Protein 3BZC (pdb70)

B-factor: mean 66.68, std 23.26, range [28.7, 143.17]

Structure (mmCIF, N/CA/C/O backbone):
data_3BZC
#
_entry.id   3BZC
#
_cell.length_a   57.165
_cell.length_b   131.849
_cell.length_c   144.017
_cell.angle_alpha   90.000
_cell.angle_beta   90.000
_cell.angle_gamma   90.000
#
_symmetry.space_group_name_H-M   'P 21 21 21'
#
loop_
_entity.id
_entity.type
_entity.pdbx_description
1 polymer Tex
2 water water
#
loop_
_atom_site.group_PDB
_atom_site.id
_atom_site.type_symbol
_atom_site.label_atom_id
_atom_site.label_alt_id
_atom_site.label_comp_id
_atom_site.label_asym_id
_atom_site.label_entity_id
_atom_site.label_seq_id
_atom_site.pdbx_PDB_ins_code
_atom_site.Cartn_x
_atom_site.Cartn_y
_atom_site.Cartn_z
_atom_site.occupancy
_atom_site.B_iso_or_equiv
_atom_site.auth_seq_id
_atom_site.auth_comp_id
_atom_site.auth_asym_id
_atom_site.auth_atom_id
_atom_site.pdbx_PDB_model_num
ATOM 1 N N . MET A 1 1 ? -1.972 24.455 108.826 1.00 59.34 1 MET A N 1
ATOM 2 C CA . MET A 1 1 ? -3.083 24.648 109.753 1.00 59.51 1 MET A CA 1
ATOM 3 C C . MET A 1 1 ? -4.012 25.747 109.260 1.00 53.46 1 MET A C 1
ATOM 4 O O . MET A 1 1 ? -3.599 26.894 109.080 1.00 50.55 1 MET A O 1
ATOM 9 N N . ASP A 1 2 ? -5.275 25.390 109.064 1.00 55.20 2 ASP A N 1
ATOM 10 C CA . ASP A 1 2 ? -6.240 26.293 108.453 1.00 57.60 2 ASP A CA 1
ATOM 11 C C . ASP A 1 2 ? -6.403 27.603 109.222 1.00 55.02 2 ASP A C 1
ATOM 12 O O . ASP A 1 2 ? -6.403 28.679 108.628 1.00 54.69 2 ASP A O 1
ATOM 17 N N . SER A 1 3 ? -6.530 27.514 110.539 1.00 52.97 3 SER A N 1
ATOM 18 C CA . SER A 1 3 ? -6.715 28.706 111.365 1.00 54.27 3 SER A CA 1
ATOM 19 C C . SER A 1 3 ? -5.579 29.720 111.226 1.00 50.58 3 SER A C 1
ATOM 20 O O . SER A 1 3 ? -5.804 30.928 111.303 1.00 51.02 3 SER A O 1
ATOM 23 N N . ILE A 1 4 ? -4.359 29.241 111.021 1.00 50.07 4 ILE A N 1
ATOM 24 C CA . ILE A 1 4 ? -3.263 30.160 110.749 1.00 45.91 4 ILE A CA 1
ATOM 25 C C . ILE A 1 4 ? -3.414 30.763 109.348 1.00 45.91 4 ILE A C 1
ATOM 26 O O . ILE A 1 4 ? -3.410 31.984 109.188 1.00 45.17 4 ILE A O 1
ATOM 31 N N . ASN A 1 5 ? -3.571 29.907 108.342 1.00 43.50 5 ASN A N 1
ATOM 32 C CA . ASN A 1 5 ? -3.757 30.364 106.958 1.00 48.29 5 ASN A CA 1
ATOM 33 C C . ASN A 1 5 ? -4.869 31.396 106.813 1.00 46.11 5 ASN A C 1
ATOM 34 O O . ASN A 1 5 ? -4.683 32.435 106.181 1.00 43.49 5 ASN A O 1
ATOM 39 N N . THR A 1 6 ? -6.019 31.098 107.411 1.00 49.41 6 THR A N 1
ATOM 40 C CA . THR A 1 6 ? -7.160 32.009 107.439 1.00 46.25 6 THR A CA 1
ATOM 41 C C . THR A 1 6 ? -6.806 33.343 108.093 1.00 44.42 6 THR A C 1
ATOM 42 O O . THR A 1 6 ? -7.054 34.410 107.534 1.00 43.99 6 THR A O 1
ATOM 46 N N . ARG A 1 7 ? -6.226 33.283 109.283 1.00 44.28 7 ARG A N 1
ATOM 47 C CA . ARG A 1 7 ? -5.885 34.503 110.000 1.00 43.75 7 ARG A CA 1
ATOM 48 C C . ARG A 1 7 ? -4.872 35.346 109.229 1.00 44.93 7 ARG A C 1
ATOM 49 O O . ARG A 1 7 ? -5.055 36.558 109.056 1.00 44.03 7 ARG A O 1
ATOM 57 N N . ILE A 1 8 ? -3.809 34.699 108.763 1.00 41.30 8 ILE A N 1
ATOM 58 C CA . ILE A 1 8 ? -2.786 35.374 107.970 1.00 41.46 8 ILE A CA 1
ATOM 59 C C . ILE A 1 8 ? -3.373 35.989 106.694 1.00 44.23 8 ILE A C 1
ATOM 60 O O . ILE A 1 8 ? -3.140 37.168 106.398 1.00 42.27 8 ILE A O 1
ATOM 65 N N . ALA A 1 9 ? -4.142 35.196 105.950 1.00 39.80 9 ALA A N 1
ATOM 66 C CA . ALA A 1 9 ? -4.861 35.701 104.788 1.00 41.25 9 ALA A CA 1
ATOM 67 C C . ALA A 1 9 ? -5.614 36.976 105.141 1.00 43.01 9 ALA A C 1
ATOM 68 O O . ALA A 1 9 ? -5.523 37.980 104.438 1.00 41.31 9 ALA A O 1
ATOM 70 N N . GLU A 1 10 ? -6.350 36.926 106.247 1.00 45.84 10 GLU A N 1
ATOM 71 C CA . GLU A 1 10 ? -7.127 38.067 106.723 1.00 47.28 10 GLU A CA 1
ATOM 72 C C . GLU A 1 10 ? -6.261 39.309 106.991 1.00 46.33 10 GLU A C 1
ATOM 73 O O . GLU A 1 10 ? -6.587 40.411 106.552 1.00 43.96 10 GLU A O 1
ATOM 79 N N . GLU A 1 11 ? -5.168 39.124 107.726 1.00 45.62 11 GLU A N 1
ATOM 80 C CA . GLU A 1 11 ? -4.237 40.212 108.012 1.00 45.86 11 GLU A CA 1
ATOM 81 C C . GLU A 1 11 ? -3.548 40.789 106.763 1.00 47.95 11 GLU A C 1
ATOM 82 O O . GLU A 1 11 ? -3.342 41.998 106.667 1.00 49.98 11 GLU A O 1
ATOM 88 N N . LEU A 1 12 ? -3.192 39.935 105.811 1.00 44.34 12 LEU A N 1
ATOM 89 C CA . LEU A 1 12 ? -2.630 40.426 104.550 1.00 48.15 12 LEU A CA 1
ATOM 90 C C . LEU A 1 12 ? -3.659 41.233 103.754 1.00 45.67 12 LEU A C 1
ATOM 91 O O . LEU A 1 12 ? -3.317 42.229 103.116 1.00 45.91 12 LEU A O 1
ATOM 96 N N . SER A 1 13 ? -4.918 40.801 103.798 1.00 43.56 13 SER A N 1
ATOM 97 C CA . SER A 1 13 ? -5.966 41.455 103.017 1.00 46.88 13 SER A CA 1
ATOM 98 C C . SER A 1 13 ? -6.135 42.924 103.395 1.00 47.59 13 SER A C 1
ATOM 99 O O . SER A 1 13 ? -6.777 43.684 102.670 1.00 47.61 13 SER A O 1
ATOM 102 N N . ALA A 1 14 ? -5.543 43.313 104.521 1.00 44.14 14 ALA A N 1
ATOM 103 C CA . ALA A 1 14 ? -5.595 44.691 104.997 1.00 45.27 14 ALA A CA 1
ATOM 104 C C . ALA A 1 14 ? -4.534 45.563 104.324 1.00 49.58 14 ALA A C 1
ATOM 105 O O . ALA A 1 14 ? -4.588 46.795 104.410 1.00 47.41 14 ALA A O 1
ATOM 107 N N . LEU A 1 15 ? -3.564 44.922 103.672 1.00 46.08 15 LEU A N 1
ATOM 108 C CA . LEU A 1 15 ? -2.553 45.641 102.900 1.00 52.85 15 LEU A CA 1
ATOM 109 C C . LEU A 1 15 ? -3.189 46.191 101.625 1.00 54.91 15 LEU A C 1
ATOM 110 O O . LEU A 1 15 ? -4.156 45.624 101.123 1.00 54.45 15 LEU A O 1
ATOM 115 N N . PRO A 1 16 ? -2.642 47.297 101.093 1.00 57.69 16 PRO A N 1
ATOM 116 C CA . PRO A 1 16 ? -3.198 47.943 99.900 1.00 55.26 16 PRO A CA 1
ATOM 117 C C . PRO A 1 16 ? -3.386 46.961 98.745 1.00 57.91 16 PRO A C 1
ATOM 118 O O . PRO A 1 16 ? -4.325 47.113 97.955 1.00 61.14 16 PRO A O 1
ATOM 122 N N . SER A 1 17 ? -2.510 45.963 98.655 1.00 54.84 17 SER A N 1
ATOM 123 C CA . SER A 1 17 ? -2.661 44.898 97.664 1.00 53.94 17 SER A CA 1
ATOM 124 C C . SER A 1 17 ? -3.980 44.131 97.821 1.00 55.35 17 SER A C 1
ATOM 125 O O . SER A 1 17 ? -4.330 43.312 96.975 1.00 54.96 17 SER A O 1
ATOM 128 N N . GLY A 1 18 ? -4.689 44.382 98.918 1.00 55.34 18 GLY A N 1
ATOM 129 C CA . GLY A 1 18 ? -6.039 43.881 99.102 1.00 56.45 18 GLY A CA 1
ATOM 130 C C . GLY A 1 18 ? -6.193 42.398 99.390 1.00 54.17 18 GLY A C 1
ATOM 131 O O . GLY A 1 18 ? -5.223 41.699 99.688 1.00 49.77 18 GLY A O 1
ATOM 132 N N . ARG A 1 19 ? -7.440 41.937 99.288 1.00 51.98 19 ARG A N 1
ATOM 133 C CA . ARG A 1 19 ? -7.851 40.569 99.618 1.00 50.38 19 ARG A CA 1
ATOM 134 C C . ARG A 1 19 ? -6.898 39.461 99.150 1.00 50.36 19 ARG A C 1
ATOM 135 O O . ARG A 1 19 ? -6.608 39.322 97.955 1.00 51.74 19 ARG A O 1
ATOM 143 N N . VAL A 1 20 ? -6.422 38.682 100.117 1.00 43.97 20 VAL A N 1
ATOM 144 C CA . VAL A 1 20 ? -5.655 37.471 99.863 1.00 47.41 20 VAL A CA 1
ATOM 145 C C . VAL A 1 20 ? -6.473 36.287 100.375 1.00 45.22 20 VAL A C 1
ATOM 146 O O . VAL A 1 20 ? -7.111 36.384 101.408 1.00 47.45 20 VAL A O 1
ATOM 150 N N . GLN A 1 21 ? -6.445 35.171 99.656 1.00 47.48 21 GLN A N 1
ATOM 151 C CA . GLN A 1 21 ? -7.162 33.963 100.066 1.00 44.68 21 GLN A CA 1
ATOM 152 C C . GLN A 1 21 ? -6.274 32.991 100.857 1.00 45.30 21 GLN A C 1
ATOM 153 O O . GLN A 1 21 ? -5.057 32.934 100.653 1.00 44.24 21 GLN A O 1
ATOM 159 N N . PRO A 1 22 ? -6.892 32.217 101.765 1.00 49.05 22 PRO A N 1
ATOM 160 C CA . PRO A 1 22 ? -6.221 31.224 102.611 1.00 46.07 22 PRO A CA 1
ATOM 161 C C . PRO A 1 22 ? -5.474 30.156 101.813 1.00 47.23 22 PRO A C 1
ATOM 162 O O . PRO A 1 22 ? -4.543 29.556 102.360 1.00 50.25 22 PRO A O 1
ATOM 166 N N . GLN A 1 23 ? -5.855 29.919 100.560 1.00 45.59 23 GLN A N 1
ATOM 167 C CA . GLN A 1 23 ? -5.188 28.886 99.768 1.00 47.46 23 GLN A CA 1
ATOM 168 C C . GLN A 1 23 ? -3.837 29.403 99.317 1.00 45.69 23 GLN A C 1
ATOM 169 O O . GLN A 1 23 ? -2.897 28.630 99.147 1.00 47.17 23 GLN A O 1
ATOM 175 N N . GLN A 1 24 ? -3.755 30.714 99.110 1.00 41.90 24 GLN A N 1
ATOM 176 C CA . GLN A 1 24 ? -2.514 31.341 98.694 1.00 41.72 24 GLN A CA 1
ATOM 177 C C . GLN A 1 24 ? -1.496 31.232 99.813 1.00 45.94 24 GLN A C 1
ATOM 178 O O . GLN A 1 24 ? -0.318 30.946 99.575 1.00 41.70 24 GLN A O 1
ATOM 184 N N . VAL A 1 25 ? -1.971 31.457 101.038 1.00 40.73 25 VAL A N 1
ATOM 185 C CA . VAL A 1 25 ? -1.121 31.419 102.207 1.00 39.16 25 VAL A CA 1
ATOM 186 C C . VAL A 1 25 ? -0.699 29.983 102.428 1.00 40.30 25 VAL A C 1
ATOM 187 O O . VAL A 1 25 ? 0.468 29.705 102.687 1.00 41.45 25 VAL A O 1
ATOM 191 N N . ALA A 1 26 ? -1.649 29.067 102.289 1.00 40.38 26 ALA A N 1
ATOM 192 C CA . ALA A 1 26 ? -1.355 27.650 102.434 1.00 40.45 26 ALA A CA 1
ATOM 193 C C . ALA A 1 26 ? -0.224 27.294 101.496 1.00 43.75 26 ALA A C 1
ATOM 194 O O . ALA A 1 26 ? 0.704 26.579 101.868 1.00 46.01 26 ALA A O 1
ATOM 196 N N . ALA A 1 27 ? -0.316 27.826 100.281 1.00 41.96 27 ALA A N 1
ATOM 197 C CA . ALA A 1 27 ? 0.621 27.537 99.205 1.00 41.03 27 ALA A CA 1
ATOM 198 C C . ALA A 1 27 ? 1.996 28.111 99.498 1.00 39.84 27 ALA A C 1
ATOM 199 O O . ALA A 1 27 ? 2.996 27.401 99.451 1.00 40.32 27 ALA A O 1
ATOM 201 N N . ALA A 1 28 ? 2.035 29.404 99.801 1.00 41.51 28 ALA A N 1
ATOM 202 C CA . ALA A 1 28 ? 3.260 30.072 100.221 1.00 39.18 28 ALA A CA 1
ATOM 203 C C . ALA A 1 28 ? 3.918 29.385 101.419 1.00 42.19 28 ALA A C 1
ATOM 204 O O . ALA A 1 28 ? 5.131 29.125 101.403 1.00 38.17 28 ALA A O 1
ATOM 206 N N . VAL A 1 29 ? 3.118 29.105 102.452 1.00 39.94 29 VAL A N 1
ATOM 207 C CA . VAL A 1 29 ? 3.628 28.514 103.691 1.00 40.01 29 VAL A CA 1
ATOM 208 C C . VAL A 1 29 ? 4.338 27.196 103.415 1.00 39.56 29 VAL A C 1
ATOM 209 O O . VAL A 1 29 ? 5.388 26.910 103.993 1.00 40.50 29 VAL A O 1
ATOM 213 N N . ALA A 1 30 ? 3.749 26.399 102.531 1.00 37.37 30 ALA A N 1
ATOM 214 C CA . ALA A 1 30 ? 4.356 25.154 102.070 1.00 44.36 30 ALA A CA 1
ATOM 215 C C . ALA A 1 30 ? 5.739 25.386 101.440 1.00 46.82 30 ALA A C 1
ATOM 216 O O . ALA A 1 30 ? 6.694 24.659 101.736 1.00 51.19 30 ALA A O 1
ATOM 218 N N . LEU A 1 31 ? 5.853 26.405 100.594 1.00 38.33 31 LEU A N 1
ATOM 219 C CA . LEU A 1 31 ? 7.134 26.709 99.960 1.00 42.65 31 LEU A CA 1
ATOM 220 C C . LEU A 1 31 ? 8.198 27.132 100.978 1.00 42.79 31 LEU A C 1
ATOM 221 O O . LEU A 1 31 ? 9.361 26.762 100.857 1.00 44.03 31 LEU A O 1
ATOM 226 N N . LEU A 1 32 ? 7.793 27.915 101.973 1.00 40.84 32 LEU A N 1
ATOM 227 C CA . LEU A 1 32 ? 8.712 28.362 103.013 1.00 43.19 32 LEU A CA 1
ATOM 228 C C . LEU A 1 32 ? 9.175 27.179 103.839 1.00 43.47 32 LEU A C 1
ATOM 229 O O . LEU A 1 32 ? 10.360 27.034 104.117 1.00 42.34 32 LEU A O 1
ATOM 234 N N . ASP A 1 33 ? 8.230 26.319 104.199 1.00 44.02 33 ASP A N 1
ATOM 235 C CA . ASP A 1 33 ? 8.539 25.131 104.981 1.00 44.01 33 ASP A CA 1
ATOM 236 C C . ASP A 1 33 ? 9.558 24.243 104.283 1.00 46.65 33 ASP A C 1
ATOM 237 O O . ASP A 1 33 ? 10.401 23.635 104.939 1.00 45.72 33 ASP A O 1
ATOM 242 N N . GLU A 1 34 ? 9.484 24.174 102.954 1.00 47.74 34 GLU A N 1
ATOM 243 C CA . GLU A 1 34 ? 10.443 23.393 102.180 1.00 46.43 34 GLU A CA 1
ATOM 244 C C . GLU A 1 34 ? 11.762 24.143 101.989 1.00 50.36 34 GLU A C 1
ATOM 245 O O . GLU A 1 34 ? 12.619 23.720 101.212 1.00 50.89 34 GLU A O 1
ATOM 251 N N . GLY A 1 35 ? 11.908 25.278 102.663 1.00 47.97 35 GLY A N 1
ATOM 252 C CA . GLY A 1 35 ? 13.131 26.052 102.569 1.00 45.76 35 GLY A CA 1
ATOM 253 C C . GLY A 1 35 ? 13.333 26.843 101.284 1.00 46.43 35 GLY A C 1
ATOM 254 O O . GLY A 1 35 ? 14.472 27.056 100.867 1.00 51.49 35 GLY A O 1
ATOM 255 N N . SER A 1 36 ? 12.245 27.273 100.647 1.00 41.41 36 SER A N 1
ATOM 256 C CA . SER A 1 36 ? 12.342 28.268 99.583 1.00 43.97 36 SER A CA 1
ATOM 257 C C . SER A 1 36 ? 12.353 29.647 100.229 1.00 41.45 36 SER A C 1
ATOM 258 O O . SER A 1 36 ? 11.793 29.838 101.310 1.00 41.16 36 SER A O 1
ATOM 261 N N . THR A 1 37 ? 12.988 30.605 99.570 1.00 41.66 37 THR A N 1
ATOM 262 C CA . THR A 1 37 ? 13.179 31.925 100.154 1.00 40.15 37 THR A CA 1
ATOM 263 C C . THR A 1 37 ? 12.149 32.903 99.619 1.00 39.61 37 THR A C 1
ATOM 264 O O . THR A 1 37 ? 11.562 32.690 98.548 1.00 35.84 37 THR A O 1
ATOM 268 N N . VAL A 1 38 ? 11.941 33.992 100.354 1.00 38.96 38 VAL A N 1
ATOM 269 C CA . VAL A 1 38 ? 10.997 35.019 99.911 1.00 40.01 38 VAL A CA 1
ATOM 270 C C . VAL A 1 38 ? 11.315 35.569 98.514 1.00 35.37 38 VAL A C 1
ATOM 271 O O . VAL A 1 38 ? 10.422 35.655 97.690 1.00 39.44 38 VAL A O 1
ATOM 275 N N . PRO A 1 39 ? 12.579 35.946 98.246 1.00 36.89 39 PRO A N 1
ATOM 276 C CA . PRO A 1 39 ? 12.890 36.440 96.890 1.00 38.65 39 PRO A CA 1
ATOM 277 C C . PRO A 1 39 ? 12.532 35.422 95.825 1.00 34.52 39 PRO A C 1
ATOM 278 O O . PRO A 1 39 ? 11.942 35.782 94.805 1.00 38.41 39 PRO A O 1
ATOM 282 N N . PHE A 1 40 ? 12.868 34.161 96.073 1.00 31.21 40 PHE A N 1
ATOM 283 C CA . PHE A 1 40 ? 12.590 33.099 95.125 1.00 33.41 40 PHE A CA 1
ATOM 284 C C . PHE A 1 40 ? 11.098 32.939 94.883 1.00 38.30 40 PHE A C 1
ATOM 285 O O . PHE A 1 40 ? 10.636 32.992 93.743 1.00 40.50 40 PHE A O 1
ATOM 293 N N . ILE A 1 41 ? 10.347 32.727 95.957 1.00 36.74 41 ILE A N 1
ATOM 294 C CA . ILE A 1 41 ? 8.914 32.516 95.848 1.00 34.91 41 ILE A CA 1
ATOM 295 C C . ILE A 1 41 ? 8.275 33.684 95.136 1.00 35.95 41 ILE A C 1
ATOM 296 O O . ILE A 1 41 ? 7.431 33.499 94.263 1.00 31.88 41 ILE A O 1
ATOM 301 N N . ALA A 1 42 ? 8.685 34.891 95.512 1.00 35.62 42 ALA A N 1
ATOM 302 C CA . ALA A 1 42 ? 8.093 36.104 94.952 1.00 34.88 42 ALA A CA 1
ATOM 303 C C . ALA A 1 42 ? 8.330 36.167 93.460 1.00 41.21 42 ALA A C 1
ATOM 304 O O . ALA A 1 42 ? 7.477 36.596 92.679 1.00 40.85 42 ALA A O 1
ATOM 306 N N . ARG A 1 43 ? 9.516 35.734 93.071 1.00 42.16 43 ARG A N 1
ATOM 307 C CA . ARG A 1 43 ? 9.956 35.916 91.713 1.00 41.97 43 ARG A CA 1
ATOM 308 C C . ARG A 1 43 ? 9.560 34.746 90.826 1.00 39.10 43 ARG A C 1
ATOM 309 O O . ARG A 1 43 ? 9.035 34.953 89.750 1.00 38.47 43 ARG A O 1
ATOM 317 N N . TYR A 1 44 ? 9.773 33.520 91.290 1.00 40.69 44 TYR A N 1
ATOM 318 C CA . TYR A 1 44 ? 9.585 32.358 90.421 1.00 37.89 44 TYR A CA 1
ATOM 319 C C . TYR A 1 44 ? 8.445 31.409 90.779 1.00 40.69 44 TYR A C 1
ATOM 320 O O . TYR A 1 44 ? 8.321 30.343 90.164 1.00 41.83 44 TYR A O 1
ATOM 329 N N . ARG A 1 45 ? 7.624 31.771 91.762 1.00 38.16 45 ARG A N 1
ATO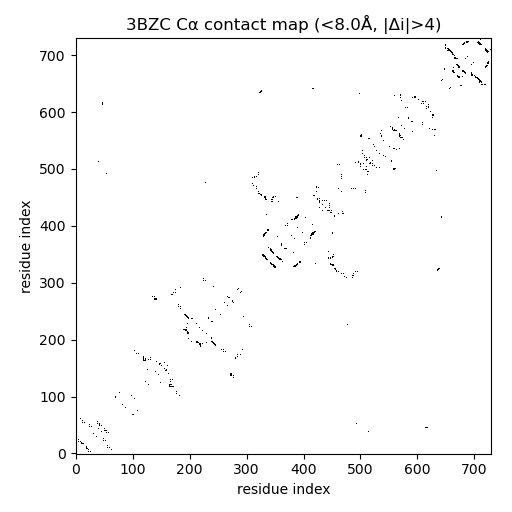M 330 C CA . ARG A 1 45 ? 6.529 30.898 92.161 1.00 38.59 45 ARG A CA 1
ATOM 331 C C . ARG A 1 45 ? 5.196 31.650 92.229 1.00 42.19 45 ARG A C 1
ATOM 332 O O . ARG A 1 45 ? 4.362 31.378 93.097 1.00 43.10 45 ARG A O 1
ATOM 340 N N . LYS A 1 46 ? 4.998 32.588 91.305 1.00 39.31 46 LYS A N 1
ATOM 341 C CA . LYS A 1 46 ? 3.793 33.415 91.298 1.00 43.90 46 LYS A CA 1
ATOM 342 C C . LYS A 1 46 ? 2.517 32.610 91.084 1.00 46.60 46 LYS A C 1
ATOM 343 O O . LYS A 1 46 ? 1.499 32.862 91.729 1.00 43.63 46 LYS A O 1
ATOM 349 N N . GLU A 1 47 ? 2.585 31.632 90.189 1.00 41.39 47 GLU A N 1
ATOM 350 C CA . GLU A 1 47 ? 1.429 30.821 89.861 1.00 42.88 47 GLU A CA 1
ATOM 351 C C . GLU A 1 47 ? 0.948 30.028 91.072 1.00 46.21 47 GLU A C 1
ATOM 352 O O . GLU A 1 47 ? -0.253 29.845 91.258 1.00 51.24 47 GLU A O 1
ATOM 358 N N . VAL A 1 48 ? 1.888 29.587 91.903 1.00 46.86 48 VAL A N 1
ATOM 359 C CA . VAL A 1 48 ? 1.582 28.784 93.093 1.00 45.70 48 VAL A CA 1
ATOM 360 C C . VAL A 1 48 ? 0.865 29.570 94.202 1.00 43.71 48 VAL A C 1
ATOM 361 O O . VAL A 1 48 ? -0.060 29.067 94.830 1.00 41.20 48 VAL A O 1
ATOM 365 N N . THR A 1 49 ? 1.296 30.808 94.418 1.00 41.39 49 THR A N 1
ATOM 366 C CA . THR A 1 49 ? 0.789 31.633 95.501 1.00 42.90 49 THR A CA 1
ATOM 367 C C . THR A 1 49 ? -0.288 32.614 95.067 1.00 43.86 49 THR A C 1
ATOM 368 O O . THR A 1 49 ? -0.893 33.277 95.905 1.00 42.96 49 THR A O 1
ATOM 372 N N . GLY A 1 50 ? -0.533 32.712 93.763 1.00 44.79 50 GLY A N 1
ATOM 373 C CA . GLY A 1 50 ? -1.440 33.721 93.245 1.00 38.73 50 GLY A CA 1
ATOM 374 C C . GLY A 1 50 ? -0.725 35.060 93.156 1.00 43.18 50 GLY A C 1
ATOM 375 O O . GLY A 1 50 ? -1.331 36.120 93.313 1.00 42.42 50 GLY A O 1
ATOM 376 N N . SER A 1 51 ? 0.583 34.995 92.925 1.00 40.27 51 SER A N 1
ATOM 377 C CA . SER A 1 51 ? 1.424 36.175 92.754 1.00 41.87 51 SER A CA 1
ATOM 378 C C . SER A 1 51 ? 1.587 37.052 94.008 1.00 42.54 51 SER A C 1
ATOM 379 O O . SER A 1 51 ? 1.590 38.276 93.919 1.00 43.66 51 SER A O 1
ATOM 382 N N . LEU A 1 52 ? 1.731 36.439 95.175 1.00 43.13 52 LEU A N 1
ATOM 383 C CA . LEU A 1 52 ? 2.075 37.225 96.362 1.00 43.29 52 LEU A CA 1
ATOM 384 C C . LEU A 1 52 ? 3.447 37.876 96.137 1.00 45.60 52 LEU A C 1
ATOM 385 O O . LEU A 1 52 ? 4.353 37.266 95.556 1.00 40.47 52 LEU A O 1
ATOM 390 N N . ASP A 1 53 ? 3.586 39.127 96.562 1.00 43.61 53 ASP A N 1
ATOM 391 C CA . ASP A 1 53 ? 4.843 39.847 96.392 1.00 45.56 53 ASP A CA 1
ATOM 392 C C . ASP A 1 53 ? 5.675 39.834 97.681 1.00 47.96 53 ASP A C 1
ATOM 393 O O . ASP A 1 53 ? 5.232 39.307 98.713 1.00 46.53 53 ASP A O 1
ATOM 398 N N . ASP A 1 54 ? 6.870 40.416 97.616 1.00 48.34 54 ASP A N 1
ATOM 399 C CA . ASP A 1 54 ? 7.797 40.449 98.749 1.00 48.24 54 ASP A CA 1
ATOM 400 C C . ASP A 1 54 ? 7.128 40.926 100.031 1.00 45.42 54 ASP A C 1
ATOM 401 O O . ASP A 1 54 ? 7.218 40.279 101.073 1.00 49.99 54 ASP A O 1
ATOM 406 N N . THR A 1 55 ? 6.469 42.073 99.955 1.00 44.87 55 THR A N 1
ATOM 407 C CA . THR A 1 55 ? 5.829 42.665 101.124 1.00 48.09 55 THR A CA 1
ATOM 408 C C . THR A 1 55 ? 4.847 41.703 101.792 1.00 45.34 55 THR A C 1
ATOM 409 O O . THR A 1 55 ? 4.929 41.434 102.998 1.00 43.57 55 THR A O 1
ATOM 413 N N . GLN A 1 56 ? 3.919 41.183 101.003 1.00 44.58 56 GLN A N 1
ATOM 414 C CA . GLN A 1 56 ? 2.963 40.214 101.514 1.00 45.74 56 GLN A CA 1
ATOM 415 C C . GLN A 1 56 ? 3.696 39.016 102.083 1.00 42.09 56 GLN A C 1
ATOM 416 O O . GLN A 1 56 ? 3.341 38.522 103.143 1.00 39.47 56 GLN A O 1
ATOM 422 N N . LEU A 1 57 ? 4.711 38.551 101.358 1.00 39.95 57 LEU A N 1
ATOM 423 C CA . LEU A 1 57 ? 5.458 37.360 101.747 1.00 42.03 57 LEU A CA 1
ATOM 424 C C . LEU A 1 57 ? 6.307 37.563 103.014 1.00 39.87 57 LEU A C 1
ATOM 425 O O . LEU A 1 57 ? 6.484 36.630 103.799 1.00 40.83 57 LEU A O 1
ATOM 430 N N . ARG A 1 58 ? 6.833 38.767 103.210 1.00 37.99 58 ARG A N 1
ATOM 431 C CA . ARG A 1 58 ? 7.612 39.047 104.419 1.00 41.35 58 ARG A CA 1
ATOM 432 C C . ARG A 1 58 ? 6.683 39.178 105.614 1.00 42.74 58 ARG A C 1
ATOM 433 O O . ARG A 1 58 ? 7.011 38.760 106.725 1.00 43.96 58 ARG A O 1
ATOM 441 N N . MET A 1 59 ? 5.523 39.779 105.382 1.00 40.36 59 MET A N 1
ATOM 442 C CA . MET A 1 59 ? 4.517 39.881 106.425 1.00 41.31 59 MET A CA 1
ATOM 443 C C . MET A 1 59 ? 4.022 38.488 106.779 1.00 44.13 59 MET A C 1
ATOM 444 O O . MET A 1 59 ? 3.891 38.146 107.958 1.00 43.06 59 MET A O 1
ATOM 449 N N . LEU A 1 60 ? 3.759 37.682 105.755 1.00 41.14 60 LEU A N 1
ATOM 450 C CA . LEU A 1 60 ? 3.350 36.304 105.970 1.00 39.84 60 LEU A CA 1
ATOM 451 C C . LEU A 1 60 ? 4.328 35.612 106.905 1.00 44.14 60 LEU A C 1
ATOM 452 O O . LEU A 1 60 ? 3.943 35.000 107.893 1.00 43.70 60 LEU A O 1
ATOM 457 N N . GLU A 1 61 ? 5.602 35.720 106.560 1.00 43.07 61 GLU A N 1
ATOM 458 C CA . GLU A 1 61 ? 6.674 35.021 107.238 1.00 44.29 61 GLU A CA 1
ATOM 459 C C . GLU A 1 61 ? 6.711 35.395 108.721 1.00 44.23 61 GLU A C 1
ATOM 460 O O . GLU A 1 61 ? 6.893 34.544 109.593 1.00 37.70 61 GLU A O 1
ATOM 466 N N . GLU A 1 62 ? 6.519 36.679 108.986 1.00 44.63 62 GLU A N 1
ATOM 467 C CA . GLU A 1 62 ? 6.529 37.210 110.332 1.00 46.03 62 GLU A CA 1
ATOM 468 C C . GLU A 1 62 ? 5.291 36.761 111.125 1.00 50.30 62 GLU A C 1
ATOM 469 O O . GLU A 1 62 ? 5.405 36.252 112.248 1.00 48.40 62 GLU A O 1
ATOM 475 N N . ARG A 1 63 ? 4.108 36.948 110.549 1.00 46.17 63 ARG A N 1
ATOM 476 C CA . ARG A 1 63 ? 2.891 36.484 111.198 1.00 43.89 63 ARG A CA 1
ATOM 477 C C . ARG A 1 63 ? 2.951 34.978 111.417 1.00 46.50 63 ARG A C 1
ATOM 478 O O . ARG A 1 63 ? 2.568 34.480 112.474 1.00 46.33 63 ARG A O 1
ATOM 486 N N . LEU A 1 64 ? 3.448 34.254 110.421 1.00 40.40 64 LEU A N 1
ATOM 487 C CA . LEU A 1 64 ? 3.553 32.805 110.531 1.00 43.07 64 LEU A CA 1
ATOM 488 C C . LEU A 1 64 ? 4.377 32.419 111.761 1.00 45.85 64 LEU A C 1
ATOM 489 O O . LEU A 1 64 ? 4.094 31.437 112.441 1.00 41.12 64 LEU A O 1
ATOM 494 N N . ARG A 1 65 ? 5.396 33.217 112.041 1.00 44.61 65 ARG A N 1
ATOM 495 C CA . ARG A 1 65 ? 6.260 32.969 113.176 1.00 49.01 65 ARG A CA 1
ATOM 496 C C . ARG A 1 65 ? 5.469 33.166 114.480 1.00 48.22 65 ARG A C 1
ATOM 497 O O . ARG A 1 65 ? 5.354 32.245 115.293 1.00 44.56 65 ARG A O 1
ATOM 505 N N . TYR A 1 66 ? 4.899 34.357 114.646 1.00 45.32 66 TYR A N 1
ATOM 506 C CA . TYR A 1 66 ? 4.088 34.679 115.812 1.00 48.42 66 TYR A CA 1
ATOM 507 C C . TYR A 1 66 ? 2.912 33.729 116.013 1.00 50.89 66 TYR A C 1
ATOM 508 O O . TYR A 1 66 ? 2.674 33.254 117.128 1.00 52.36 66 TYR A O 1
ATOM 517 N N . LEU A 1 67 ? 2.167 33.456 114.951 1.00 47.65 67 LEU A N 1
ATOM 518 C CA . LEU A 1 67 ? 0.977 32.628 115.101 1.00 48.94 67 LEU A CA 1
ATOM 519 C C . LEU A 1 67 ? 1.322 31.183 115.470 1.00 47.57 67 LEU A C 1
ATOM 520 O O . LEU A 1 67 ? 0.553 30.503 116.145 1.00 49.80 67 LEU A O 1
ATOM 525 N N . ARG A 1 68 ? 2.494 30.724 115.055 1.00 49.14 68 ARG A N 1
ATOM 526 C CA . ARG A 1 68 ? 2.936 29.382 115.413 1.00 49.75 68 ARG A CA 1
ATOM 527 C C . ARG A 1 68 ? 3.328 29.286 116.891 1.00 49.91 68 ARG A C 1
ATOM 528 O O . ARG A 1 68 ? 3.250 28.218 117.496 1.00 46.92 68 ARG A O 1
ATOM 536 N N . GLU A 1 69 ? 3.739 30.413 117.463 1.00 47.22 69 GLU A N 1
ATOM 537 C CA . GLU A 1 69 ? 4.073 30.484 118.876 1.00 52.13 69 GLU A CA 1
ATOM 538 C C . GLU A 1 69 ? 2.808 30.401 119.720 1.00 50.71 69 GLU A C 1
ATOM 539 O O . GLU A 1 69 ? 2.747 29.661 120.702 1.00 47.78 69 GLU A O 1
ATOM 545 N N . LEU A 1 70 ? 1.810 31.183 119.323 1.00 49.31 70 LEU A N 1
ATOM 546 C CA . LEU A 1 70 ? 0.520 31.213 119.982 1.00 48.64 70 LEU A CA 1
ATOM 547 C C . LEU A 1 70 ? -0.043 29.799 120.044 1.00 53.01 70 LEU A C 1
ATOM 548 O O . LEU A 1 70 ? -0.407 29.307 121.116 1.00 49.84 70 LEU A O 1
ATOM 553 N N . GLU A 1 71 ? -0.092 29.145 118.889 1.00 48.42 71 GLU A N 1
ATOM 554 C CA . GLU A 1 71 ? -0.651 27.804 118.797 1.00 50.43 71 GLU A CA 1
ATOM 555 C C . GLU A 1 71 ? 0.098 26.824 119.668 1.00 50.07 71 GLU A C 1
ATOM 556 O O . GLU A 1 71 ? -0.499 25.927 120.260 1.00 51.55 71 GLU A O 1
ATOM 562 N N . GLU A 1 72 ? 1.410 26.993 119.734 1.00 47.54 72 GLU A N 1
ATOM 563 C CA . GLU A 1 72 ? 2.236 26.157 120.585 1.00 52.76 72 GLU A CA 1
ATOM 564 C C . GLU A 1 72 ? 1.846 26.316 122.055 1.00 51.93 72 GLU A C 1
ATOM 565 O O . GLU A 1 72 ? 1.678 25.330 122.773 1.00 50.16 72 GLU A O 1
ATOM 571 N N . ARG A 1 73 ? 1.711 27.567 122.483 1.00 47.97 73 ARG A N 1
ATOM 572 C CA . ARG A 1 73 ? 1.385 27.879 123.863 1.00 50.69 73 ARG A CA 1
ATOM 573 C C . ARG A 1 73 ? -0.031 27.414 124.177 1.00 52.68 73 ARG A C 1
ATOM 574 O O . ARG A 1 73 ? -0.285 26.809 125.215 1.00 54.38 73 ARG A O 1
ATOM 582 N N . ARG A 1 74 ? -0.946 27.689 123.259 1.00 50.15 74 ARG A N 1
ATOM 583 C CA . ARG A 1 74 ? -2.335 27.290 123.412 1.00 51.13 74 ARG A CA 1
ATOM 584 C C . ARG A 1 74 ? -2.462 25.796 123.706 1.00 52.70 74 ARG A C 1
ATOM 585 O O . ARG A 1 74 ? -3.216 25.388 124.589 1.00 55.54 74 ARG A O 1
ATOM 593 N N . GLY A 1 75 ? -1.717 24.984 122.970 1.00 51.66 75 GLY A N 1
ATOM 594 C CA . GLY A 1 75 ? -1.707 23.555 123.206 1.00 50.21 75 GLY A CA 1
ATOM 595 C C . GLY A 1 75 ? -1.260 23.233 124.619 1.00 56.41 75 GLY A C 1
ATOM 596 O O . GLY A 1 75 ? -1.953 22.521 125.351 1.00 57.78 75 GLY A O 1
ATOM 597 N N . ALA A 1 76 ? -0.103 23.762 125.010 1.00 50.71 76 ALA A N 1
ATOM 598 C CA . ALA A 1 76 ? 0.434 23.512 126.343 1.00 51.29 76 ALA A CA 1
ATOM 599 C C . ALA A 1 76 ? -0.579 23.861 127.439 1.00 54.39 76 ALA A C 1
ATOM 600 O O . ALA A 1 76 ? -0.783 23.090 128.378 1.00 57.56 76 ALA A O 1
ATOM 602 N N . ILE A 1 77 ? -1.201 25.027 127.310 1.00 48.35 77 ILE A N 1
ATOM 603 C CA . ILE A 1 77 ? -2.191 25.489 128.270 1.00 52.92 77 ILE A CA 1
ATOM 604 C C . ILE A 1 77 ? -3.346 24.490 128.364 1.00 51.80 77 ILE A C 1
ATOM 605 O O . ILE A 1 77 ? -3.713 24.049 129.444 1.00 51.15 77 ILE A O 1
ATOM 610 N N . LEU A 1 78 ? -3.896 24.120 127.216 1.00 55.24 78 LEU A N 1
ATOM 611 C CA . LEU A 1 78 ? -4.960 23.127 127.164 1.00 55.41 78 LEU A CA 1
ATOM 612 C C . LEU A 1 78 ? -4.562 21.825 127.856 1.00 58.21 78 LEU A C 1
ATOM 613 O O . LEU A 1 78 ? -5.338 21.254 128.617 1.00 62.58 78 LEU A O 1
ATOM 618 N N . ALA A 1 79 ? -3.353 21.352 127.583 1.00 56.84 79 ALA A N 1
ATOM 619 C CA . ALA A 1 79 ? -2.902 20.080 128.128 1.00 60.35 79 ALA A CA 1
ATOM 620 C C . ALA A 1 79 ? -2.778 20.169 129.635 1.00 60.54 79 ALA A C 1
ATOM 621 O O . ALA A 1 79 ? -3.072 19.218 130.359 1.00 62.49 79 ALA A O 1
ATOM 623 N N . SER A 1 80 ? -2.330 21.324 130.104 1.00 56.27 80 SER A N 1
ATOM 624 C CA . SER A 1 80 ? -2.096 21.510 131.519 1.00 58.50 80 SER A CA 1
ATOM 625 C C . SER A 1 80 ? -3.422 21.483 132.261 1.00 59.21 80 SER A C 1
ATOM 626 O O . SER A 1 80 ? -3.603 20.727 133.211 1.00 61.24 80 SER A O 1
ATOM 629 N N . ILE A 1 81 ? -4.344 22.321 131.806 1.00 54.07 81 ILE A N 1
ATOM 630 C CA . ILE A 1 81 ? -5.658 22.429 132.400 1.00 53.38 81 ILE A CA 1
ATOM 631 C C . ILE A 1 81 ? -6.360 21.079 132.396 1.00 61.44 81 ILE A C 1
ATOM 632 O O . ILE A 1 81 ? -6.959 20.671 133.387 1.00 64.03 81 ILE A O 1
ATOM 637 N N . GLU A 1 82 ? -6.271 20.377 131.275 1.00 66.90 82 GLU A N 1
ATOM 638 C CA . GLU A 1 82 ? -6.956 19.102 131.133 1.00 66.98 82 GLU A CA 1
ATOM 639 C C . GLU A 1 82 ? -6.360 18.052 132.074 1.00 68.39 82 GLU A C 1
ATOM 640 O O . GLU A 1 82 ? -7.080 17.205 132.604 1.00 70.27 82 GLU A O 1
ATOM 646 N N . GLU A 1 83 ? -5.050 18.114 132.289 1.00 63.24 83 GLU A N 1
ATOM 647 C CA . GLU A 1 83 ? -4.411 17.214 133.243 1.00 71.12 83 GLU A CA 1
ATOM 648 C C . GLU A 1 83 ? -4.916 17.438 134.665 1.00 70.27 83 GLU A C 1
ATOM 649 O O . GLU A 1 83 ? -4.814 16.554 135.512 1.00 74.19 83 GLU A O 1
ATOM 655 N N . GLN A 1 84 ? -5.463 18.623 134.913 1.00 67.88 84 GLN A N 1
ATOM 656 C CA . GLN A 1 84 ? -5.978 18.984 136.226 1.00 67.73 84 GLN A CA 1
ATOM 657 C C . GLN A 1 84 ? -7.485 18.782 136.308 1.00 69.77 84 GLN A C 1
ATOM 658 O O . GLN A 1 84 ? -8.149 19.410 137.124 1.00 69.18 84 GLN A O 1
ATOM 664 N N . GLY A 1 85 ? -8.022 17.926 135.444 1.00 74.34 85 GLY A N 1
ATOM 665 C CA . GLY A 1 85 ? -9.450 17.658 135.401 1.00 73.27 85 GLY A CA 1
ATOM 666 C C . GLY A 1 85 ? -10.322 18.898 135.438 1.00 71.18 85 GLY A C 1
ATOM 667 O O . GLY A 1 85 ? -11.399 18.884 136.027 1.00 66.86 85 GLY A O 1
ATOM 668 N N . LYS A 1 86 ? -9.870 19.972 134.800 1.00 70.00 86 LYS A N 1
ATOM 669 C CA . LYS A 1 86 ? -10.556 21.255 134.918 1.00 66.16 86 LYS A CA 1
ATOM 670 C C . LYS A 1 86 ? -10.925 21.882 133.586 1.00 63.49 86 LYS A C 1
ATOM 671 O O . LYS A 1 86 ? -11.365 23.027 133.543 1.00 62.91 86 LYS A O 1
ATOM 677 N N . LEU A 1 87 ? -10.752 21.142 132.499 1.00 62.91 87 LEU A N 1
ATOM 678 C CA . LEU A 1 87 ? -10.978 21.721 131.184 1.00 61.43 87 LEU A CA 1
ATOM 679 C C . LEU A 1 87 ? -12.436 21.624 130.766 1.00 65.85 87 LEU A C 1
ATOM 680 O O . LEU A 1 87 ? -12.845 20.691 130.068 1.00 66.89 87 LEU A O 1
ATOM 685 N N . THR A 1 88 ? -13.220 22.603 131.194 1.00 64.19 88 THR A N 1
ATOM 686 C CA . THR A 1 88 ? -14.622 22.644 130.827 1.00 63.49 88 THR A CA 1
ATOM 687 C C . THR A 1 88 ? -14.734 23.007 129.359 1.00 68.41 88 THR A C 1
ATOM 688 O O . THR A 1 88 ? -13.887 23.722 128.821 1.00 65.96 88 THR A O 1
ATOM 692 N N . PRO A 1 89 ? -15.772 22.492 128.698 1.00 68.99 89 PRO A N 1
ATOM 693 C CA . PRO A 1 89 ? -16.013 22.793 127.289 1.00 69.70 89 PRO A CA 1
ATOM 694 C C . PRO A 1 89 ? -16.155 24.294 127.070 1.00 68.97 89 PRO A C 1
ATOM 695 O O . PRO A 1 89 ? -15.857 24.796 125.986 1.00 69.77 89 PRO A O 1
ATOM 699 N N . GLU A 1 90 ? -16.601 25.006 128.097 1.00 66.19 90 GLU A N 1
ATOM 700 C CA . GLU A 1 90 ? -16.738 26.450 127.993 1.00 67.59 90 GLU A CA 1
ATOM 701 C C . GLU A 1 90 ? -15.359 27.092 128.011 1.00 69.28 90 GLU A C 1
ATOM 702 O O . GLU A 1 90 ? -15.081 28.021 127.252 1.00 70.94 90 GLU A O 1
ATOM 708 N N . LEU A 1 91 ? -14.493 26.574 128.874 1.00 62.91 91 LEU A N 1
ATOM 709 C CA . LEU A 1 91 ? -13.111 27.014 128.941 1.00 61.46 91 LEU A CA 1
ATOM 710 C C . LEU A 1 91 ? -12.373 26.684 127.646 1.00 62.25 91 LEU A C 1
ATOM 711 O O . LEU A 1 91 ? -11.756 27.554 127.031 1.00 61.64 91 LEU A O 1
ATOM 716 N N . ALA A 1 92 ? -12.441 25.419 127.245 1.00 62.43 92 ALA A N 1
ATOM 717 C CA . ALA A 1 92 ? -11.815 24.957 126.012 1.00 62.25 92 ALA A CA 1
ATOM 718 C C . ALA A 1 92 ? -12.242 25.816 124.829 1.00 62.74 92 ALA A C 1
ATOM 719 O O . ALA A 1 92 ? -11.481 26.008 123.884 1.00 64.47 92 ALA A O 1
ATOM 721 N N . ARG A 1 93 ? -13.463 26.335 124.898 1.00 62.60 93 ARG A N 1
ATOM 722 C CA . ARG A 1 93 ? -13.995 27.219 123.866 1.00 64.58 93 ARG A CA 1
ATOM 723 C C . ARG A 1 93 ? -13.295 28.577 123.855 1.00 62.97 93 ARG A C 1
ATOM 724 O O . ARG A 1 93 ? -12.806 29.020 122.815 1.00 64.20 93 ARG A O 1
ATOM 732 N N . ASP A 1 94 ? -13.257 29.235 125.012 1.00 63.12 94 ASP A N 1
ATOM 733 C CA . ASP A 1 94 ? -12.621 30.549 125.146 1.00 62.05 94 ASP A CA 1
ATOM 734 C C . ASP A 1 94 ? -11.150 30.504 124.765 1.00 59.08 94 ASP A C 1
ATOM 735 O O . ASP A 1 94 ? -10.613 31.459 124.208 1.00 58.42 94 ASP A O 1
ATOM 740 N N . ILE A 1 95 ? -10.500 29.389 125.072 1.00 56.70 95 ILE A N 1
ATOM 741 C CA . ILE A 1 95 ? -9.111 29.200 124.684 1.00 59.23 95 ILE A CA 1
ATOM 742 C C . ILE A 1 95 ? -8.989 29.104 123.160 1.00 58.29 95 ILE A C 1
ATOM 743 O O . ILE A 1 95 ? -8.109 29.718 122.558 1.00 52.95 95 ILE A O 1
ATOM 748 N N . LYS A 1 96 ? -9.886 28.346 122.540 1.00 60.47 96 LYS A N 1
ATOM 749 C CA . LYS A 1 96 ? -9.920 28.246 121.084 1.00 61.95 96 LYS A CA 1
ATOM 750 C C . LYS A 1 96 ? -10.055 29.626 120.450 1.00 59.67 96 LYS A C 1
ATOM 751 O O . LYS A 1 96 ? -9.378 29.940 119.474 1.00 60.38 96 LYS A O 1
ATOM 757 N N . LEU A 1 97 ? -10.920 30.450 121.029 1.00 60.32 97 LEU A N 1
ATOM 758 C CA . LEU A 1 97 ? -11.213 31.773 120.494 1.00 57.30 97 LEU A CA 1
ATOM 759 C C . LEU A 1 97 ? -10.166 32.822 120.844 1.00 57.87 97 LEU A C 1
ATOM 760 O O . LEU A 1 97 ? -10.203 33.928 120.314 1.00 55.62 97 LEU A O 1
ATOM 765 N N . ALA A 1 98 ? -9.254 32.492 121.755 1.00 56.88 98 ALA A N 1
ATOM 766 C CA . ALA A 1 98 ? -8.245 33.452 122.183 1.00 54.97 98 ALA A CA 1
ATOM 767 C C . ALA A 1 98 ? -7.312 33.761 121.023 1.00 57.76 98 ALA A C 1
ATOM 768 O O . ALA A 1 98 ? -6.821 32.849 120.366 1.00 58.87 98 ALA A O 1
ATOM 770 N N . ASP A 1 99 ? -7.058 35.040 120.769 1.00 56.47 99 ASP A N 1
ATOM 771 C CA . ASP A 1 99 ? -6.221 35.415 119.632 1.00 53.11 99 ASP A CA 1
ATOM 772 C C . ASP A 1 99 ? -4.982 36.228 119.998 1.00 55.05 99 ASP A C 1
ATOM 773 O O . ASP A 1 99 ? -4.112 36.456 119.151 1.00 56.89 99 ASP A O 1
ATOM 778 N N . THR A 1 100 ? -4.902 36.676 121.246 1.00 57.28 100 THR A N 1
ATOM 779 C CA . THR A 1 100 ? -3.682 37.308 121.746 1.00 52.26 100 THR A CA 1
ATOM 780 C C . THR A 1 100 ? -3.059 36.406 122.781 1.00 49.79 100 THR A C 1
ATOM 781 O O . THR A 1 100 ? -3.750 35.617 123.419 1.00 54.14 100 THR A O 1
ATOM 785 N N . LYS A 1 101 ? -1.752 36.518 122.954 1.00 51.57 101 LYS A N 1
ATOM 786 C CA . LYS A 1 101 ? -1.079 35.713 123.955 1.00 52.37 101 LYS A CA 1
ATOM 787 C C . LYS A 1 101 ? -1.547 36.140 125.347 1.00 52.98 101 LYS A C 1
ATOM 788 O O . LYS A 1 101 ? -1.669 35.317 126.258 1.00 52.11 101 LYS A O 1
ATOM 794 N N . THR A 1 102 ? -1.831 37.429 125.497 1.00 51.39 102 THR A N 1
ATOM 795 C CA . THR A 1 102 ? -2.336 37.960 126.751 1.00 49.36 102 THR A CA 1
ATOM 796 C C . THR A 1 102 ? -3.683 37.346 127.132 1.00 50.99 102 THR A C 1
ATOM 797 O O . THR A 1 102 ? -3.944 37.063 128.290 1.00 49.24 102 THR A O 1
ATOM 801 N N . ARG A 1 103 ? -4.546 37.149 126.153 1.00 49.66 103 ARG A N 1
ATOM 802 C CA . ARG A 1 103 ? -5.819 36.508 126.418 1.00 48.24 103 ARG A CA 1
ATOM 803 C C . ARG A 1 103 ? -5.593 35.059 126.844 1.00 48.45 103 ARG A C 1
ATOM 804 O O . ARG A 1 103 ? -6.280 34.540 127.731 1.00 48.50 103 ARG A O 1
ATOM 812 N N . LEU A 1 104 ? -4.623 34.414 126.209 1.00 45.33 104 LEU A N 1
ATOM 813 C CA . LEU A 1 104 ? -4.289 33.031 126.511 1.00 45.96 104 LEU A CA 1
ATOM 814 C C . LEU A 1 104 ? -3.819 32.891 127.935 1.00 45.72 104 LEU A C 1
ATOM 815 O O . LEU A 1 104 ? -4.299 32.049 128.680 1.00 43.41 104 LEU A O 1
ATOM 820 N N . GLU A 1 105 ? -2.849 33.719 128.293 1.00 45.03 105 GLU A N 1
ATOM 821 C CA . GLU A 1 105 ? -2.194 33.606 129.576 1.00 47.47 105 GLU A CA 1
ATOM 822 C C . GLU A 1 105 ? -3.179 33.960 130.675 1.00 51.77 105 GLU A C 1
ATOM 823 O O . GLU A 1 105 ? -3.282 33.250 131.678 1.00 47.00 105 GLU A O 1
ATOM 829 N N . ASP A 1 106 ? -3.925 35.042 130.481 1.00 48.97 106 ASP A N 1
ATOM 830 C CA . ASP A 1 106 ? -4.823 35.472 131.531 1.00 49.50 106 ASP A CA 1
ATOM 831 C C . ASP A 1 106 ? -6.045 34.544 131.658 1.00 47.85 106 ASP A C 1
ATOM 832 O O . ASP A 1 106 ? -6.738 34.554 132.672 1.00 55.60 106 ASP A O 1
ATOM 837 N N . LEU A 1 107 ? -6.259 33.686 130.666 1.00 47.00 107 LEU A N 1
ATOM 838 C CA . LEU A 1 107 ? -7.241 32.603 130.812 1.00 48.27 107 LEU A CA 1
ATOM 839 C C . LEU A 1 107 ? -6.617 31.431 131.574 1.00 45.96 107 LEU A C 1
ATOM 840 O O . LEU A 1 107 ? -7.304 30.655 132.234 1.00 48.27 107 LEU A O 1
ATOM 845 N N . TYR A 1 108 ? -5.304 31.307 131.474 1.00 45.85 108 TYR A N 1
ATOM 846 C CA . TYR A 1 108 ? -4.608 30.190 132.094 1.00 47.02 108 TYR A CA 1
ATOM 847 C C . TYR A 1 108 ? -4.315 30.451 133.578 1.00 45.15 108 TYR A C 1
ATOM 848 O O . TYR A 1 108 ? -3.967 29.533 134.317 1.00 42.02 108 TYR A O 1
ATOM 857 N N . LEU A 1 109 ? -4.480 31.700 134.005 1.00 44.83 109 LEU A N 1
ATOM 858 C CA . LEU A 1 109 ? -4.076 32.130 135.352 1.00 49.16 109 LEU A CA 1
ATOM 859 C C . LEU A 1 109 ? -4.535 31.253 136.524 1.00 49.79 109 LEU A C 1
ATOM 860 O O . LEU A 1 109 ? -3.724 30.886 137.377 1.00 45.14 109 LEU A O 1
ATOM 865 N N . PRO A 1 110 ? -5.834 30.919 136.575 1.00 49.83 110 PRO A N 1
ATOM 866 C CA . PRO A 1 110 ? -6.305 30.100 137.700 1.00 47.98 110 PRO A CA 1
ATOM 867 C C . PRO A 1 110 ? -5.678 28.713 137.710 1.00 48.14 110 PRO A C 1
ATOM 868 O O . PRO A 1 110 ? -5.861 27.965 138.656 1.00 54.47 110 PRO A O 1
ATOM 872 N N . TYR A 1 111 ? -4.936 28.372 136.669 1.00 51.41 111 TYR A N 1
ATOM 873 C CA . TYR A 1 111 ? -4.424 27.024 136.540 1.00 46.97 111 TYR A CA 1
ATOM 874 C C . TYR A 1 111 ? -2.924 27.045 136.444 1.00 48.72 111 TYR A C 1
ATOM 875 O O . TYR A 1 111 ? -2.298 26.003 136.349 1.00 50.74 111 TYR A O 1
ATOM 884 N N . LYS A 1 112 ? -2.327 28.228 136.474 1.00 50.37 112 LYS A N 1
ATOM 885 C CA . LYS A 1 112 ? -0.878 28.281 136.598 1.00 52.52 112 LYS A CA 1
ATOM 886 C C . LYS A 1 112 ? -0.492 27.948 138.030 1.00 59.04 112 LYS A C 1
ATOM 887 O O . LYS A 1 112 ? -1.057 28.501 138.984 1.00 57.99 112 LYS A O 1
ATOM 893 N N . GLN A 1 113 ? 0.479 27.066 138.208 1.00 61.93 113 GLN A N 1
ATOM 894 C CA . GLN A 1 113 ? 0.820 26.673 139.566 1.00 67.99 113 GLN A CA 1
ATOM 895 C C . GLN A 1 113 ? 1.809 27.628 140.202 1.00 68.12 113 GLN A C 1
ATOM 896 O O . GLN A 1 113 ? 2.504 28.394 139.517 1.00 67.83 113 GLN A O 1
ATOM 902 N N . LYS A 1 114 ? 1.792 27.596 141.525 1.00 64.26 114 LYS A N 1
ATOM 903 C CA . LYS A 1 114 ? 2.749 28.254 142.393 1.00 76.06 114 LYS A CA 1
ATOM 904 C C . LYS A 1 114 ? 2.466 27.457 143.630 1.00 72.77 114 LYS A C 1
ATOM 905 O O . LYS A 1 114 ? 1.475 26.739 143.661 1.00 75.91 114 LYS A O 1
ATOM 911 N N . ARG A 1 115 ? 3.323 27.522 144.633 1.00 73.38 115 ARG A N 1
ATOM 912 C CA . ARG A 1 115 ? 2.900 27.036 145.935 1.00 82.42 115 ARG A CA 1
ATOM 913 C C . ARG A 1 115 ? 2.750 28.239 146.842 1.00 76.83 115 ARG A C 1
ATOM 914 O O . ARG A 1 115 ? 2.734 29.389 146.388 1.00 78.51 115 ARG A O 1
ATOM 922 N N . ARG A 1 116 ? 2.564 27.939 148.119 1.00 78.89 116 ARG A N 1
ATOM 923 C CA . ARG A 1 116 ? 3.066 28.769 149.194 1.00 74.42 116 ARG A CA 1
ATOM 924 C C . ARG A 1 116 ? 2.872 30.284 149.102 1.00 68.70 116 ARG A C 1
ATOM 925 O O . ARG A 1 116 ? 3.708 31.035 149.594 1.00 72.50 116 ARG A O 1
ATOM 933 N N . THR A 1 117 ? 1.794 30.741 148.477 1.00 63.92 117 THR A N 1
ATOM 934 C CA . THR A 1 117 ? 1.421 32.144 148.584 1.00 61.26 117 THR A CA 1
ATOM 935 C C . THR A 1 117 ? 0.648 32.298 149.888 1.00 64.31 117 THR A C 1
ATOM 936 O O . THR A 1 117 ? 0.141 31.309 150.431 1.00 60.04 117 THR A O 1
ATOM 940 N N . LYS A 1 118 ? 0.578 33.523 150.403 1.00 59.39 118 LYS A N 1
ATOM 941 C CA . LYS A 1 118 ? -0.194 33.781 151.608 1.00 60.83 118 LYS A CA 1
ATOM 942 C C . LYS A 1 118 ? -1.520 33.050 151.497 1.00 60.74 118 LYS A C 1
ATOM 943 O O . LYS A 1 118 ? -1.868 32.257 152.371 1.00 60.53 118 LYS A O 1
ATOM 949 N N . GLY A 1 119 ? -2.233 33.310 150.401 1.00 57.04 119 GLY A N 1
ATOM 950 C CA . GLY A 1 119 ? -3.532 32.719 150.144 1.00 53.27 119 GLY A CA 1
ATOM 951 C C . GLY A 1 119 ? -3.550 31.205 150.182 1.00 54.21 119 GLY A C 1
ATOM 952 O O . GLY A 1 119 ? -4.480 30.602 150.718 1.00 55.36 119 GLY A O 1
ATOM 953 N N . GLN A 1 120 ? -2.529 30.578 149.614 1.00 55.12 120 GLN A N 1
ATOM 954 C CA . GLN A 1 120 ? -2.4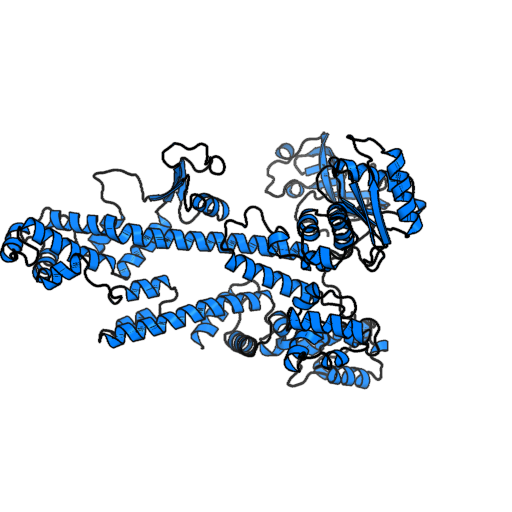76 29.120 149.599 1.00 59.12 120 GLN A CA 1
ATOM 955 C C . GLN A 1 120 ? -2.352 28.568 151.015 1.00 60.00 120 GLN A C 1
ATOM 956 O O . GLN A 1 120 ? -2.979 27.565 151.357 1.00 60.04 120 GLN A O 1
ATOM 962 N N . ILE A 1 121 ? -1.545 29.236 151.833 1.00 58.47 121 ILE A N 1
ATOM 963 C CA . ILE A 1 121 ? -1.376 28.846 153.224 1.00 59.90 121 ILE A CA 1
ATOM 964 C C . ILE A 1 121 ? -2.698 28.993 153.971 1.00 59.33 121 ILE A C 1
ATOM 965 O O . ILE A 1 121 ? -3.197 28.032 154.558 1.00 60.12 121 ILE A O 1
ATOM 970 N N . ALA A 1 122 ? -3.266 30.196 153.925 1.00 56.86 122 ALA A N 1
ATOM 971 C CA . ALA A 1 122 ? -4.566 30.470 154.528 1.00 54.01 122 ALA A CA 1
ATOM 972 C C . ALA A 1 122 ? -5.612 29.422 154.155 1.00 55.91 122 ALA A C 1
ATOM 973 O O . ALA A 1 122 ? -6.415 29.018 154.996 1.00 55.63 122 ALA A O 1
ATOM 975 N N . LEU A 1 123 ? -5.603 28.992 152.894 1.00 56.07 123 LEU A N 1
ATOM 976 C CA . LEU A 1 123 ? -6.522 27.957 152.418 1.00 55.76 123 LEU A CA 1
ATOM 977 C C . LEU A 1 123 ? -6.305 26.617 153.117 1.00 58.32 123 LEU A C 1
ATOM 978 O O . LEU A 1 123 ? -7.255 25.986 153.591 1.00 56.48 123 LEU A O 1
ATOM 983 N N . GLU A 1 124 ? -5.054 26.176 153.166 1.00 59.31 124 GLU A N 1
ATOM 984 C CA . GLU A 1 124 ? -4.723 24.927 153.836 1.00 63.02 124 GLU A CA 1
ATOM 985 C C . GLU A 1 124 ? -5.101 24.980 155.310 1.00 62.65 124 GLU A C 1
ATOM 986 O O . GLU A 1 124 ? -5.382 23.948 155.926 1.00 65.62 124 GLU A O 1
ATOM 992 N N . ALA A 1 125 ? -5.105 26.188 155.870 1.00 60.89 125 ALA A N 1
ATOM 993 C CA . ALA A 1 125 ? -5.486 26.392 157.265 1.00 60.91 125 ALA A CA 1
ATOM 994 C C . ALA A 1 125 ? -7.002 26.379 157.432 1.00 59.74 125 ALA A C 1
ATOM 995 O O . ALA A 1 125 ? -7.511 26.484 158.545 1.00 68.29 125 ALA A O 1
ATOM 997 N N . GLY A 1 126 ? -7.717 26.260 156.318 1.00 55.74 126 GLY A N 1
ATOM 998 C CA . GLY A 1 126 ? -9.160 26.136 156.343 1.00 47.96 126 GLY A CA 1
ATOM 999 C C . GLY A 1 126 ? -9.869 27.471 156.273 1.00 53.51 126 GLY A C 1
ATOM 1000 O O . GLY A 1 126 ? -11.082 27.539 156.473 1.00 57.87 126 GLY A O 1
ATOM 1001 N N . LEU A 1 127 ? -9.126 28.534 155.973 1.00 51.32 127 LEU A N 1
ATOM 1002 C CA . LEU A 1 127 ? -9.696 29.883 155.992 1.00 49.73 127 LEU A CA 1
ATOM 1003 C C . LEU A 1 127 ? -10.576 30.202 154.785 1.00 48.28 127 LEU A C 1
ATOM 1004 O O . LEU A 1 127 ? -11.114 31.307 154.679 1.00 45.11 127 LEU A O 1
ATOM 1009 N N . GLY A 1 128 ? -10.718 29.234 153.881 1.00 50.05 128 GLY A N 1
ATOM 1010 C CA . GLY A 1 128 ? -11.538 29.412 152.697 1.00 49.50 128 GLY A CA 1
ATOM 1011 C C . GLY A 1 128 ? -13.000 29.611 153.046 1.00 50.26 128 GLY A C 1
ATOM 1012 O O . GLY A 1 128 ? -13.680 30.436 152.439 1.00 46.74 128 GLY A O 1
ATOM 1013 N N . ALA A 1 129 ? -13.480 28.846 154.027 1.00 51.77 129 ALA A N 1
ATOM 1014 C CA . ALA A 1 129 ? -14.853 28.973 154.516 1.00 46.62 129 ALA A CA 1
ATOM 1015 C C . ALA A 1 129 ? -15.102 30.374 155.047 1.00 44.59 129 ALA A C 1
ATOM 1016 O O . ALA A 1 129 ? -16.202 30.907 154.932 1.00 48.51 129 ALA A O 1
ATOM 1018 N N . LEU A 1 130 ? -14.081 30.972 155.641 1.00 41.86 130 LEU A N 1
ATOM 1019 C CA . LEU A 1 130 ? -14.233 32.326 156.142 1.00 44.44 130 LEU A CA 1
ATOM 1020 C C . LEU A 1 130 ? -14.328 33.308 154.980 1.00 39.59 130 LEU A C 1
ATOM 1021 O O . LEU A 1 130 ? -15.254 34.122 154.926 1.00 36.31 130 LEU A O 1
ATOM 1026 N N . ALA A 1 131 ? -13.373 33.216 154.056 1.00 41.53 131 ALA A N 1
ATOM 1027 C CA . ALA A 1 131 ? -13.375 34.029 152.838 1.00 42.27 131 ALA A CA 1
ATOM 1028 C C . ALA A 1 131 ? -14.722 33.952 152.141 1.00 39.85 131 ALA A C 1
ATOM 1029 O O . ALA A 1 131 ? -15.352 34.973 151.882 1.00 42.84 131 ALA A O 1
ATOM 1031 N N . ASP A 1 132 ? -15.174 32.734 151.869 1.00 40.82 132 ASP A N 1
ATOM 1032 C CA . ASP A 1 132 ? -16.443 32.522 151.184 1.00 44.62 132 ASP A CA 1
ATOM 1033 C C . ASP A 1 132 ? -17.617 33.113 151.964 1.00 47.86 132 ASP A C 1
ATOM 1034 O O . ASP A 1 132 ? -18.514 33.733 151.372 1.00 44.60 132 ASP A O 1
ATOM 1039 N N . ALA A 1 133 ? -17.611 32.920 153.287 1.00 42.56 133 ALA A N 1
ATOM 1040 C CA . ALA A 1 133 ? -18.720 33.367 154.129 1.00 39.25 133 ALA A CA 1
ATOM 1041 C C . ALA A 1 133 ? -18.875 34.884 154.122 1.00 40.32 133 ALA A C 1
ATOM 1042 O O . ALA A 1 133 ? -19.989 35.407 154.023 1.00 39.68 133 ALA A O 1
ATOM 1044 N N . LEU A 1 134 ? -17.758 35.593 154.237 1.00 37.63 134 LEU A N 1
ATOM 1045 C CA . LEU A 1 134 ? -17.807 37.049 154.259 1.00 39.33 134 LEU A CA 1
ATOM 1046 C C . LEU A 1 134 ? -18.193 37.593 152.898 1.00 46.85 134 LEU A C 1
ATOM 1047 O O . LEU A 1 134 ? -18.958 38.550 152.790 1.00 47.21 134 LEU A O 1
ATOM 1052 N N . PHE A 1 135 ? -17.652 36.964 151.860 1.00 47.88 135 PHE A N 1
ATOM 1053 C CA . PHE A 1 135 ? -17.931 37.349 150.488 1.00 47.00 135 PHE A CA 1
ATOM 1054 C C . PHE A 1 135 ? -19.400 37.086 150.201 1.00 48.53 135 PHE A C 1
ATOM 1055 O O . PHE A 1 135 ? -20.117 37.956 149.716 1.00 46.73 135 PHE A O 1
ATOM 1063 N N . ASP A 1 136 ? -19.854 35.887 150.532 1.00 46.68 136 ASP A N 1
ATOM 1064 C CA . ASP A 1 136 ? -21.238 35.518 150.286 1.00 48.04 136 ASP A CA 1
ATOM 1065 C C . ASP A 1 136 ? -22.220 36.397 151.063 1.00 49.18 136 ASP A C 1
ATOM 1066 O O . ASP A 1 136 ? -23.339 36.634 150.605 1.00 52.20 136 ASP A O 1
ATOM 1071 N N . ASP A 1 137 ? -21.802 36.890 152.228 1.00 46.86 137 ASP A N 1
ATOM 1072 C CA . ASP A 1 137 ? -22.709 37.650 153.090 1.00 49.81 137 ASP A CA 1
ATOM 1073 C C . ASP A 1 137 ? -22.030 38.776 153.869 1.00 49.49 137 ASP A C 1
ATOM 1074 O O . ASP A 1 137 ? -21.465 38.541 154.930 1.00 47.75 137 ASP A O 1
ATOM 1079 N N . PRO A 1 138 ? -22.113 40.009 153.340 1.00 54.55 138 PRO A N 1
ATOM 1080 C CA . PRO A 1 138 ? -21.514 41.232 153.892 1.00 52.23 138 PRO A CA 1
ATOM 1081 C C . PRO A 1 138 ? -22.163 41.721 155.185 1.00 50.26 138 PRO A C 1
ATOM 1082 O O . PRO A 1 138 ? -21.626 42.623 155.832 1.00 49.79 138 PRO A O 1
ATOM 1086 N N . THR A 1 139 ? -23.304 41.160 155.558 1.00 50.09 139 THR A N 1
ATOM 1087 C CA . THR A 1 139 ? -23.935 41.594 156.802 1.00 47.97 139 THR A CA 1
ATOM 1088 C C . THR A 1 139 ? -23.293 40.906 158.004 1.00 48.46 139 THR A C 1
ATOM 1089 O O . THR A 1 139 ? -23.472 41.333 159.141 1.00 47.73 139 THR A O 1
ATOM 1093 N N . LEU A 1 140 ? -22.520 39.858 157.738 1.00 47.11 140 LEU A N 1
ATOM 1094 C CA . LEU A 1 140 ? -21.770 39.173 158.777 1.00 41.44 140 LEU A CA 1
ATOM 1095 C C . LEU A 1 140 ? -20.689 40.064 159.383 1.00 46.17 140 LEU A C 1
ATOM 1096 O O . LEU A 1 140 ? -20.217 41.004 158.748 1.00 49.50 140 LEU A O 1
ATOM 1101 N N . VAL A 1 141 ? -20.313 39.754 160.624 1.00 48.07 141 VAL A N 1
ATOM 1102 C CA . VAL A 1 141 ? -19.227 40.436 161.322 1.00 41.72 141 VAL A CA 1
ATOM 1103 C C . VAL A 1 141 ? -17.982 39.580 161.214 1.00 42.10 141 VAL A C 1
ATOM 1104 O O . VAL A 1 141 ? -17.950 38.450 161.713 1.00 42.28 141 VAL A O 1
ATOM 1108 N N . PRO A 1 142 ? -16.951 40.115 160.548 1.00 45.92 142 PRO A N 1
ATOM 1109 C CA . PRO A 1 142 ? -15.690 39.426 160.250 1.00 42.99 142 PRO A CA 1
ATOM 1110 C C . PRO A 1 142 ? -14.985 38.900 161.498 1.00 46.31 142 PRO A C 1
ATOM 1111 O O . PRO A 1 142 ? -14.711 37.708 161.604 1.00 47.20 142 PRO A O 1
ATOM 1115 N N . GLU A 1 143 ? -14.686 39.792 162.430 1.00 47.17 143 GLU A N 1
ATOM 1116 C CA . GLU A 1 143 ? -14.094 39.398 163.708 1.00 49.93 143 GLU A CA 1
ATOM 1117 C C . GLU A 1 143 ? -14.839 38.232 164.370 1.00 45.50 143 GLU A C 1
ATOM 1118 O O . GLU A 1 143 ? -14.212 37.272 164.804 1.00 46.89 143 GLU A O 1
ATOM 1124 N N . SER A 1 144 ? -16.167 38.309 164.424 1.00 39.67 144 SER A N 1
ATOM 1125 C CA . SER A 1 144 ? -16.983 37.213 164.950 1.00 40.90 144 SER A CA 1
ATOM 1126 C C . SER A 1 144 ? -16.822 35.900 164.189 1.00 49.12 144 SER A C 1
ATOM 1127 O O . SER A 1 144 ? -16.633 34.835 164.796 1.00 45.26 144 SER A O 1
ATOM 1130 N N . GLU A 1 145 ? -16.929 35.978 162.860 1.00 44.77 145 GLU A N 1
ATOM 1131 C CA . GLU A 1 145 ? -16.814 34.798 162.009 1.00 41.73 145 GLU A CA 1
ATOM 1132 C C . GLU A 1 145 ? -15.383 34.287 162.026 1.00 42.10 145 GLU A C 1
ATOM 1133 O O . GLU A 1 145 ? -15.134 33.089 161.892 1.00 45.84 145 GLU A O 1
ATOM 1139 N N . ALA A 1 146 ? -14.451 35.215 162.201 1.00 37.09 146 ALA A N 1
ATOM 1140 C CA . ALA A 1 146 ? -13.030 34.915 162.219 1.00 40.50 146 ALA A CA 1
ATOM 1141 C C . ALA A 1 146 ? -12.589 34.222 163.517 1.00 48.63 146 ALA A C 1
ATOM 1142 O O . ALA A 1 146 ? -11.568 33.531 163.547 1.00 48.23 146 ALA A O 1
ATOM 1144 N N . ALA A 1 147 ? -13.359 34.419 164.585 1.00 45.59 147 ALA A N 1
ATOM 1145 C CA . ALA A 1 147 ? -13.004 33.880 165.894 1.00 51.73 147 ALA A CA 1
ATOM 1146 C C . ALA A 1 147 ? -12.887 32.367 165.828 1.00 50.81 147 ALA A C 1
ATOM 1147 O O . ALA A 1 147 ? -11.938 31.776 166.338 1.00 53.03 147 ALA A O 1
ATOM 1149 N N . ARG A 1 148 ? -13.859 31.749 165.177 1.00 50.95 148 ARG A N 1
ATOM 1150 C CA . ARG A 1 148 ? -13.912 30.302 165.069 1.00 52.36 148 ARG A CA 1
ATOM 1151 C C . ARG A 1 148 ? -12.681 29.728 164.361 1.00 56.75 148 ARG A C 1
ATOM 1152 O O . ARG A 1 148 ? -12.366 28.545 164.512 1.00 55.69 148 ARG A O 1
ATOM 1160 N N . PHE A 1 149 ? -11.973 30.574 163.612 1.00 54.52 149 PHE A N 1
ATOM 1161 C CA . PHE A 1 149 ? -10.852 30.112 162.796 1.00 55.29 149 PHE A CA 1
ATOM 1162 C C . PHE A 1 149 ? -9.462 30.356 163.376 1.00 59.93 149 PHE A C 1
ATOM 1163 O O . PHE A 1 149 ? -8.464 30.049 162.727 1.00 63.38 149 PHE A O 1
ATOM 1171 N N . VAL A 1 150 ? -9.375 30.920 164.574 1.00 59.53 150 VAL A N 1
ATOM 1172 C CA . VAL A 1 150 ? -8.071 31.027 165.224 1.00 62.92 150 VAL A CA 1
ATOM 1173 C C . VAL A 1 150 ? -7.496 29.605 165.329 1.00 65.61 150 VAL A C 1
ATOM 1174 O O . VAL A 1 150 ? -8.192 28.679 165.746 1.00 62.32 150 VAL A O 1
ATOM 1178 N N . ASP A 1 151 ? -6.249 29.419 164.900 1.00 69.00 151 ASP A N 1
ATOM 1179 C CA . ASP A 1 151 ? -5.788 28.074 164.530 1.00 73.57 151 ASP A CA 1
ATOM 1180 C C . ASP A 1 151 ? -4.506 27.585 165.176 1.00 76.45 151 ASP A C 1
ATOM 1181 O O . ASP A 1 151 ? -3.985 26.538 164.789 1.00 75.23 151 ASP A O 1
ATOM 1186 N N . ALA A 1 152 ? -4.001 28.342 166.144 1.00 78.79 152 ALA A N 1
ATOM 1187 C CA . ALA A 1 152 ? -2.927 27.872 167.012 1.00 84.05 152 ALA A CA 1
ATOM 1188 C C . ALA A 1 152 ? -1.705 27.394 166.238 1.00 79.17 152 ALA A C 1
ATOM 1189 O O . ALA A 1 152 ? -1.529 26.194 166.012 1.00 77.10 152 ALA A O 1
ATOM 1191 N N . GLU A 1 153 ? -0.859 28.337 165.843 1.00 75.44 153 GLU A N 1
ATOM 1192 C CA . GLU A 1 153 ? 0.347 28.001 165.107 1.00 82.67 153 GLU A CA 1
ATOM 1193 C C . GLU A 1 153 ? 0.065 27.005 163.989 1.00 83.58 153 GLU A C 1
ATOM 1194 O O . GLU A 1 153 ? 0.889 26.145 163.674 1.00 82.16 153 GLU A O 1
ATOM 1200 N N . LYS A 1 154 ? -1.126 27.112 163.411 1.00 82.02 154 LYS A N 1
ATOM 1201 C CA . LYS A 1 154 ? -1.329 26.633 162.062 1.00 79.74 154 LYS A CA 1
ATOM 1202 C C . LYS A 1 154 ? -0.939 27.856 161.259 1.00 77.23 154 LYS A C 1
ATOM 1203 O O . LYS A 1 154 ? -1.080 27.899 160.039 1.00 84.71 154 LYS A O 1
ATOM 1209 N N . GLY A 1 155 ? -0.431 28.851 161.984 1.00 73.28 155 GLY A N 1
ATOM 1210 C CA . GLY A 1 155 ? 0.014 30.105 161.413 1.00 71.16 155 GLY A CA 1
ATOM 1211 C C . GLY A 1 155 ? -0.852 31.259 161.876 1.00 73.27 155 GLY A C 1
ATOM 1212 O O . GLY A 1 155 ? -0.468 32.421 161.743 1.00 73.50 155 GLY A O 1
ATOM 1213 N N . PHE A 1 156 ? -2.018 30.935 162.434 1.00 70.53 156 PHE A N 1
ATOM 1214 C CA . PHE A 1 156 ? -3.028 31.944 162.747 1.00 66.61 156 PHE A CA 1
ATOM 1215 C C . PHE A 1 156 ? -3.517 31.874 164.197 1.00 68.85 156 PHE A C 1
ATOM 1216 O O . PHE A 1 156 ? -4.169 30.908 164.614 1.00 64.89 156 PHE A O 1
ATOM 1224 N N . ALA A 1 157 ? -3.205 32.921 164.952 1.00 66.18 157 ALA A N 1
ATOM 1225 C CA . ALA A 1 157 ? -3.401 32.908 166.395 1.00 71.11 157 ALA A CA 1
ATOM 1226 C C . ALA A 1 157 ? -4.136 34.157 166.888 1.00 67.51 157 ALA A C 1
ATOM 1227 O O . ALA A 1 157 ? -4.239 34.398 168.086 1.00 69.37 157 ALA A O 1
ATOM 1229 N N . ASP A 1 158 ? -4.642 34.946 165.950 1.00 67.44 158 ASP A N 1
ATOM 1230 C CA . ASP A 1 158 ? -5.403 36.146 166.265 1.00 62.00 158 ASP A CA 1
ATOM 1231 C C . ASP A 1 158 ? -6.489 36.289 165.196 1.00 58.86 158 ASP A C 1
ATOM 1232 O O . ASP A 1 158 ? -6.316 35.847 164.062 1.00 53.75 158 ASP A O 1
ATOM 1237 N N . VAL A 1 159 ? -7.616 36.874 165.576 1.00 54.56 159 VAL A N 1
ATOM 1238 C CA . VAL A 1 159 ? -8.680 37.187 164.639 1.00 56.38 159 VAL A CA 1
ATOM 1239 C C . VAL A 1 159 ? -8.146 38.044 163.485 1.00 57.11 159 VAL A C 1
ATOM 1240 O O . VAL A 1 159 ? -8.533 37.866 162.326 1.00 55.01 159 VAL A O 1
ATOM 1244 N N . LYS A 1 160 ? -7.232 38.952 163.811 1.00 57.17 160 LYS A N 1
ATOM 1245 C CA . LYS A 1 160 ? -6.628 39.836 162.823 1.00 58.87 160 LYS A CA 1
ATOM 1246 C C . LYS A 1 160 ? -5.792 39.051 161.804 1.00 54.84 160 LYS A C 1
ATOM 1247 O O . LYS A 1 160 ? -5.861 39.306 160.601 1.00 55.93 160 LYS A O 1
ATOM 1253 N N . ALA A 1 161 ? -5.003 38.102 162.298 1.00 54.79 161 ALA A N 1
ATOM 1254 C CA . ALA A 1 161 ? -4.176 37.267 161.443 1.00 53.35 161 ALA A CA 1
ATOM 1255 C C . ALA A 1 161 ? -5.072 36.480 160.502 1.00 56.05 161 ALA A C 1
ATOM 1256 O O . ALA A 1 161 ? -4.789 36.343 159.308 1.00 51.54 161 ALA A O 1
ATOM 1258 N N . VAL A 1 162 ? -6.150 35.960 161.072 1.00 53.86 162 VAL A N 1
ATOM 1259 C CA . VAL A 1 162 ? -7.113 35.152 160.353 1.00 53.16 162 VAL A CA 1
ATOM 1260 C C . VAL A 1 162 ? -7.722 35.934 159.198 1.00 50.91 162 VAL A C 1
ATOM 1261 O O . VAL A 1 162 ? -7.848 35.417 158.089 1.00 50.12 162 VAL A O 1
ATOM 1265 N N . LEU A 1 163 ? -8.076 37.187 159.458 1.00 48.54 163 LEU A N 1
ATOM 1266 C CA . LEU A 1 163 ? -8.711 38.017 158.445 1.00 50.22 163 LEU A CA 1
ATOM 1267 C C . LEU A 1 163 ? -7.708 38.482 157.385 1.00 50.36 163 LEU A C 1
ATOM 1268 O O . LEU A 1 163 ? -8.075 38.741 156.238 1.00 52.70 163 LEU A O 1
ATOM 1273 N N . GLU A 1 164 ? -6.449 38.596 157.780 1.00 51.27 164 GLU A N 1
ATOM 1274 C CA . GLU A 1 164 ? -5.370 38.831 156.837 1.00 52.61 164 GLU A CA 1
ATOM 1275 C C . GLU A 1 164 ? -5.383 37.691 155.820 1.00 55.25 164 GLU A C 1
ATOM 1276 O O . GLU A 1 164 ? -5.518 37.913 154.604 1.00 48.48 164 GLU A O 1
ATOM 1282 N N . GLY A 1 165 ? -5.271 36.469 156.339 1.00 51.28 165 GLY A N 1
ATOM 1283 C CA . GLY A 1 165 ? -5.326 35.260 155.540 1.00 46.95 165 GLY A CA 1
ATOM 1284 C C . GLY A 1 165 ? -6.502 35.234 154.588 1.00 49.90 165 GLY A C 1
ATOM 1285 O O . GLY A 1 165 ? -6.312 35.079 153.385 1.00 50.93 165 GLY A O 1
ATOM 1286 N N . ALA A 1 166 ? -7.717 35.394 155.111 1.00 48.33 166 ALA A N 1
ATOM 1287 C CA . ALA A 1 166 ? -8.908 35.405 154.260 1.00 47.07 166 ALA A CA 1
ATOM 1288 C C . ALA A 1 166 ? -8.849 36.488 153.170 1.00 48.59 166 ALA A C 1
ATOM 1289 O O . ALA A 1 166 ? -9.369 36.308 152.070 1.00 43.09 166 ALA A O 1
ATOM 1291 N N . LYS A 1 167 ? -8.234 37.617 153.497 1.00 46.51 167 LYS A N 1
ATOM 1292 C CA . LYS A 1 167 ? -8.108 38.720 152.568 1.00 47.91 167 LYS A CA 1
ATOM 1293 C C . LYS A 1 167 ? -7.276 38.278 151.366 1.00 50.30 167 LYS A C 1
ATOM 1294 O O . LYS A 1 167 ? -7.642 38.528 150.219 1.00 50.73 167 LYS A O 1
ATOM 1300 N N . TYR A 1 168 ? -6.165 37.608 151.640 1.00 49.61 168 TYR A N 1
ATOM 1301 C CA . TYR A 1 168 ? -5.277 37.121 150.595 1.00 50.42 168 TYR A CA 1
ATOM 1302 C C . TYR A 1 168 ? -5.947 36.074 149.729 1.00 51.08 168 TYR A C 1
ATOM 1303 O O . TYR A 1 168 ? -5.734 36.036 148.510 1.00 49.61 168 TYR A O 1
ATOM 1312 N N . ILE A 1 169 ? -6.758 35.226 150.349 1.00 46.01 169 ILE A N 1
ATOM 1313 C CA . ILE A 1 169 ? -7.481 34.224 149.588 1.00 48.56 169 ILE A CA 1
ATOM 1314 C C . ILE A 1 169 ? -8.318 34.895 148.502 1.00 51.11 169 ILE A C 1
ATOM 1315 O O . ILE A 1 169 ? -8.353 34.434 147.358 1.00 49.33 169 ILE A O 1
ATOM 1320 N N . LEU A 1 170 ? -8.966 35.998 148.858 1.00 46.77 170 LEU A N 1
ATOM 1321 C CA . LEU A 1 170 ? -9.821 36.707 147.916 1.00 49.08 170 LEU A CA 1
ATOM 1322 C C . LEU A 1 170 ? -9.050 37.536 146.890 1.00 49.68 170 LEU A C 1
ATOM 1323 O O . LEU A 1 170 ? -9.452 37.614 145.734 1.00 47.87 170 LEU A O 1
ATOM 1328 N N . MET A 1 171 ? -7.966 38.175 147.315 1.00 46.06 171 MET A N 1
ATOM 1329 C CA . MET A 1 171 ? -7.139 38.960 146.402 1.00 50.18 171 MET A CA 1
ATOM 1330 C C . MET A 1 171 ? -6.663 38.080 145.259 1.00 51.78 171 MET A C 1
ATOM 1331 O O . MET A 1 171 ? -6.825 38.418 144.082 1.00 46.46 171 MET A O 1
ATOM 1336 N N . GLU A 1 172 ? -6.078 36.947 145.632 1.00 46.60 172 GLU A N 1
ATOM 1337 C CA . GLU A 1 172 ? -5.539 35.995 144.683 1.00 48.43 172 GLU A CA 1
ATOM 1338 C C . GLU A 1 172 ? -6.627 35.441 143.773 1.00 52.96 172 GLU A C 1
ATOM 1339 O O . GLU A 1 172 ? -6.389 35.148 142.605 1.00 51.84 172 GLU A O 1
ATOM 1345 N N . ARG A 1 173 ? -7.824 35.313 144.324 1.00 49.51 173 ARG A N 1
ATOM 1346 C CA . ARG A 1 173 ? -8.969 34.827 143.582 1.00 51.37 173 ARG A CA 1
ATOM 1347 C C . ARG A 1 173 ? -9.413 35.896 142.599 1.00 52.62 173 ARG A C 1
ATOM 1348 O O . ARG A 1 173 ? -9.675 35.618 141.425 1.00 54.59 173 ARG A O 1
ATOM 1356 N N . PHE A 1 174 ? -9.491 37.127 143.094 1.00 52.17 174 PHE A N 1
ATOM 1357 C CA . PHE A 1 174 ? -9.918 38.259 142.291 1.00 51.14 174 PHE A CA 1
ATOM 1358 C C . PHE A 1 174 ? -8.939 38.532 141.143 1.00 50.91 174 PHE A C 1
ATOM 1359 O O . PHE A 1 174 ? -9.349 38.863 140.035 1.00 48.86 174 PHE A O 1
ATOM 1367 N N . ALA A 1 175 ? -7.649 38.380 141.425 1.00 51.69 175 ALA A N 1
ATOM 1368 C CA . ALA A 1 175 ? -6.591 38.799 140.514 1.00 51.35 175 ALA A CA 1
ATOM 1369 C C . ALA A 1 175 ? -6.305 37.783 139.416 1.00 51.44 175 ALA A C 1
ATOM 1370 O O . ALA A 1 175 ? -5.329 37.921 138.682 1.00 55.45 175 ALA A O 1
ATOM 1372 N N . GLU A 1 176 ? -7.145 36.760 139.311 1.00 50.75 176 GLU A N 1
ATOM 1373 C CA . GLU A 1 176 ? -6.973 35.751 138.277 1.00 53.95 176 GLU A CA 1
ATOM 1374 C C . GLU A 1 176 ? -8.262 35.586 137.464 1.00 54.61 176 GLU A C 1
ATOM 1375 O O . GLU A 1 176 ? -8.474 34.573 136.788 1.00 52.12 176 GLU A O 1
ATOM 1381 N N . ASP A 1 177 ? -9.103 36.615 137.523 1.00 51.43 177 ASP A N 1
ATOM 1382 C CA . ASP A 1 177 ? -10.382 36.625 136.832 1.00 50.56 177 ASP A CA 1
ATOM 1383 C C . ASP A 1 177 ? -10.265 37.211 135.412 1.00 52.84 177 ASP A C 1
ATOM 1384 O O . ASP A 1 177 ? -10.219 38.430 135.220 1.00 50.93 177 ASP A O 1
ATOM 1389 N N . ALA A 1 178 ? -10.220 36.325 134.423 1.00 51.98 178 ALA A N 1
ATOM 1390 C CA . ALA A 1 178 ? -10.006 36.708 133.029 1.00 52.51 178 ALA A CA 1
ATOM 1391 C C . ALA A 1 178 ? -10.870 37.890 132.576 1.00 52.46 178 ALA A C 1
ATOM 1392 O O . ALA A 1 178 ? -10.382 38.830 131.950 1.00 49.63 178 ALA A O 1
ATOM 1394 N N . THR A 1 179 ? -12.154 37.837 132.902 1.00 53.67 179 THR A N 1
ATOM 1395 C CA . THR A 1 179 ? -13.088 38.868 132.477 1.00 52.67 179 THR A CA 1
ATOM 1396 C C . THR A 1 179 ? -12.713 40.221 133.057 1.00 52.86 179 THR A C 1
ATOM 1397 O O . THR A 1 179 ? -12.737 41.238 132.367 1.00 54.71 179 THR A O 1
ATOM 1401 N N . LEU A 1 180 ? -12.348 40.217 134.331 1.00 49.73 180 LEU A N 1
ATOM 1402 C CA . LEU A 1 180 ? -12.003 41.436 135.039 1.00 52.24 180 LEU A CA 1
ATOM 1403 C C . LEU A 1 180 ? -10.703 42.028 134.501 1.00 50.67 180 LEU A C 1
ATOM 1404 O O . LEU A 1 180 ? -10.601 43.241 134.306 1.00 52.01 180 LEU A O 1
ATOM 1409 N N . LEU A 1 181 ? -9.714 41.171 134.263 1.00 50.10 181 LEU A N 1
ATOM 1410 C CA . LEU A 1 181 ? -8.421 41.620 133.743 1.00 52.43 181 LEU A CA 1
ATOM 1411 C C . LEU A 1 181 ? -8.588 42.279 132.380 1.00 52.51 181 LEU A C 1
ATOM 1412 O O . LEU A 1 181 ? -7.959 43.293 132.080 1.00 50.93 181 LEU A O 1
ATOM 1417 N N . ASP A 1 182 ? -9.447 41.695 131.559 1.00 50.82 182 ASP A N 1
ATOM 1418 C CA . ASP A 1 182 ? -9.729 42.263 130.256 1.00 53.81 182 ASP A CA 1
ATOM 1419 C C . ASP A 1 182 ? -10.369 43.639 130.391 1.00 56.37 182 ASP A C 1
ATOM 1420 O O . ASP A 1 182 ? -9.883 44.620 129.825 1.00 54.13 182 ASP A O 1
ATOM 1425 N N . LYS A 1 183 ? -11.462 43.706 131.145 1.00 56.24 183 LYS A N 1
ATOM 1426 C CA . LYS A 1 183 ? -12.174 44.962 131.319 1.00 54.91 183 LYS A CA 1
ATOM 1427 C C . LYS A 1 183 ? -11.258 46.029 131.913 1.00 55.48 183 LYS A C 1
ATOM 1428 O O . LYS A 1 183 ? -11.379 47.211 131.601 1.00 55.32 183 LYS A O 1
ATOM 1434 N N . LEU A 1 184 ? -10.334 45.604 132.765 1.00 57.00 184 LEU A N 1
ATOM 1435 C CA . LEU A 1 184 ? -9.392 46.528 133.379 1.00 54.54 184 LEU A CA 1
ATOM 1436 C C . LEU A 1 184 ? -8.326 46.984 132.393 1.00 55.99 184 LEU A C 1
ATOM 1437 O O . LEU A 1 184 ? -7.990 48.165 132.337 1.00 55.31 184 LEU A O 1
ATOM 1442 N N . ARG A 1 185 ? -7.803 46.039 131.617 1.00 56.52 185 ARG A N 1
ATOM 1443 C CA . ARG A 1 185 ? -6.722 46.323 130.673 1.00 59.60 185 ARG A CA 1
ATOM 1444 C C . ARG A 1 185 ? -7.232 47.263 129.585 1.00 54.97 185 ARG A C 1
ATOM 1445 O O . ARG A 1 185 ? -6.568 48.227 129.212 1.00 53.01 185 ARG A O 1
ATOM 1453 N N . VAL A 1 186 ? -8.433 46.983 129.097 1.00 54.81 186 VAL A N 1
ATOM 1454 C CA . VAL A 1 186 ? -9.064 47.831 128.099 1.00 55.87 186 VAL A CA 1
ATOM 1455 C C . VAL A 1 186 ? -9.301 49.230 128.650 1.00 59.55 186 VAL A C 1
ATOM 1456 O O . VAL A 1 186 ? -8.958 50.229 128.013 1.00 59.89 186 VAL A O 1
ATOM 1460 N N . PHE A 1 187 ? -9.887 49.295 129.842 1.00 58.07 187 PHE A N 1
ATOM 1461 C CA . PHE A 1 187 ? -10.185 50.569 130.477 1.00 55.76 187 PHE A CA 1
ATOM 1462 C C . PHE A 1 187 ? -8.919 51.392 130.664 1.00 57.14 187 PHE A C 1
ATOM 1463 O O . PHE A 1 187 ? -8.875 52.573 130.329 1.00 59.95 187 PHE A O 1
ATOM 1471 N N . MET A 1 188 ? -7.898 50.755 131.219 1.00 53.95 188 MET A N 1
ATOM 1472 C CA . MET A 1 188 ? -6.609 51.394 131.422 1.00 59.22 188 MET A CA 1
ATOM 1473 C C . MET A 1 188 ? -6.034 51.948 130.115 1.00 62.86 188 MET A C 1
ATOM 1474 O O . MET A 1 188 ? -5.520 53.066 130.073 1.00 64.57 188 MET A O 1
ATOM 1479 N N . LYS A 1 189 ? -6.115 51.161 129.051 1.00 59.12 189 LYS A N 1
ATOM 1480 C CA . LYS A 1 189 ? -5.624 51.602 127.757 1.00 61.66 189 LYS A CA 1
ATOM 1481 C C . LYS A 1 189 ? -6.259 52.937 127.372 1.00 64.01 189 LYS A C 1
ATOM 1482 O O . LYS A 1 189 ? -5.572 53.894 127.010 1.00 62.53 189 LYS A O 1
ATOM 1488 N N . ASN A 1 190 ? -7.579 53.001 127.477 1.00 63.18 190 ASN A N 1
ATOM 1489 C CA . ASN A 1 190 ? -8.314 54.188 127.071 1.00 65.34 190 ASN A CA 1
ATOM 1490 C C . ASN A 1 190 ? -8.153 55.393 127.993 1.00 69.09 190 ASN A C 1
ATOM 1491 O O . ASN A 1 190 ? -8.052 56.523 127.519 1.00 75.61 190 ASN A O 1
ATOM 1496 N N . GLU A 1 191 ? -8.120 55.162 129.301 1.00 66.61 191 GLU A N 1
ATOM 1497 C CA . GLU A 1 191 ? -8.107 56.273 130.256 1.00 68.63 191 GLU A CA 1
ATOM 1498 C C . GLU A 1 191 ? -6.761 56.575 130.913 1.00 67.08 191 GLU A C 1
ATOM 1499 O O . GLU A 1 191 ? -6.388 57.737 131.049 1.00 68.66 191 GLU A O 1
ATOM 1505 N N . ALA A 1 192 ? -6.044 55.540 131.337 1.00 66.16 192 ALA A N 1
ATOM 1506 C CA . ALA A 1 192 ? -4.794 55.747 132.057 1.00 65.92 192 ALA A CA 1
ATOM 1507 C C . ALA A 1 192 ? -3.859 56.642 131.262 1.00 67.10 192 ALA A C 1
ATOM 1508 O O . ALA A 1 192 ? -3.910 56.678 130.033 1.00 69.34 192 ALA A O 1
ATOM 1510 N N . THR A 1 193 ? -3.013 57.379 131.968 1.00 68.37 193 THR A N 1
ATOM 1511 C CA . THR A 1 193 ? -2.036 58.214 131.300 1.00 69.77 193 THR A CA 1
ATOM 1512 C C . THR A 1 193 ? -0.641 57.789 131.710 1.00 70.26 193 THR A C 1
ATOM 1513 O O . THR A 1 193 ? -0.389 57.477 132.879 1.00 67.66 193 THR A O 1
ATOM 1517 N N . LEU A 1 194 ? 0.256 57.761 130.730 1.00 70.30 194 LEU A N 1
ATOM 1518 C CA . LEU A 1 194 ? 1.656 57.473 130.975 1.00 68.60 194 LEU A CA 1
ATOM 1519 C C . LEU A 1 194 ? 2.290 58.661 131.676 1.00 69.16 194 LEU A C 1
ATOM 1520 O O . LEU A 1 194 ? 2.138 59.801 131.241 1.00 71.83 194 LEU A O 1
ATOM 1525 N N . THR A 1 195 ? 3.009 58.387 132.755 1.00 68.40 195 THR A N 1
ATOM 1526 C CA . THR A 1 195 ? 3.529 59.441 133.612 1.00 74.06 195 THR A CA 1
ATOM 1527 C C . THR A 1 195 ? 5.047 59.389 133.697 1.00 76.13 195 THR A C 1
ATOM 1528 O O . THR A 1 195 ? 5.623 58.413 134.186 1.00 74.95 195 THR A O 1
ATOM 1532 N N . ALA A 1 196 ? 5.688 60.453 133.225 1.00 77.73 196 ALA A N 1
ATOM 1533 C CA . ALA A 1 196 ? 7.141 60.520 133.181 1.00 83.07 196 ALA A CA 1
ATOM 1534 C C . ALA A 1 196 ? 7.678 61.447 134.259 1.00 85.61 196 ALA A C 1
ATOM 1535 O O . ALA A 1 196 ? 7.440 62.656 134.225 1.00 88.29 196 ALA A O 1
ATOM 1537 N N . ARG A 1 197 ? 8.409 60.871 135.209 1.00 78.74 197 ARG A N 1
ATOM 1538 C CA . ARG A 1 197 ? 8.993 61.638 136.302 1.00 86.31 197 ARG A CA 1
ATOM 1539 C C . ARG A 1 197 ? 10.469 61.343 136.493 1.00 86.95 197 ARG A C 1
ATOM 1540 O O . ARG A 1 197 ? 10.876 60.185 136.566 1.00 85.92 197 ARG A O 1
ATOM 1548 N N . VAL A 1 198 ? 11.268 62.397 136.590 1.00 89.90 198 VAL A N 1
ATOM 1549 C CA . VAL A 1 198 ? 12.671 62.237 136.930 1.00 96.26 198 VAL A CA 1
ATOM 1550 C C . VAL A 1 198 ? 12.778 61.540 138.283 1.00 98.21 198 VAL A C 1
ATOM 1551 O O . VAL A 1 198 ? 11.905 61.690 139.140 1.00 99.92 198 VAL A O 1
ATOM 1555 N N . VAL A 1 199 ? 13.838 60.765 138.471 1.00 96.74 199 VAL A N 1
ATOM 1556 C CA . VAL A 1 199 ? 14.049 60.078 139.734 1.00 101.74 199 VAL A CA 1
ATOM 1557 C C . VAL A 1 199 ? 14.592 61.051 140.771 1.00 110.03 199 VAL A C 1
ATOM 1558 O O . VAL A 1 199 ? 14.894 62.198 140.445 1.00 112.52 199 VAL A O 1
ATOM 1562 N N . PRO A 1 200 ? 14.704 60.598 142.032 1.00 113.03 200 PRO A N 1
ATOM 1563 C CA . PRO A 1 200 ? 15.382 61.370 143.078 1.00 114.63 200 PRO A CA 1
ATOM 1564 C C . PRO A 1 200 ? 16.820 61.686 142.688 1.00 118.35 200 PRO A C 1
ATOM 1565 O O . PRO A 1 200 ? 17.370 61.071 141.773 1.00 116.34 200 PRO A O 1
ATOM 1569 N N . GLY A 1 201 ? 17.426 62.634 143.391 1.00 124.09 201 GLY A N 1
ATOM 1570 C CA . GLY A 1 201 ? 18.750 63.105 143.041 1.00 123.03 201 GLY A CA 1
ATOM 1571 C C . GLY A 1 201 ? 18.632 64.217 142.022 1.00 126.08 201 GLY A C 1
ATOM 1572 O O . GLY A 1 201 ? 19.608 64.913 141.735 1.00 128.26 201 GLY A O 1
ATOM 1573 N N . LYS A 1 202 ? 17.423 64.382 141.484 1.00 124.33 202 LYS A N 1
ATOM 1574 C CA . LYS A 1 202 ? 17.145 65.373 140.448 1.00 124.07 202 LYS A CA 1
ATOM 1575 C C . LYS A 1 202 ? 18.283 65.387 139.442 1.00 127.23 202 LYS A C 1
ATOM 1576 O O . LYS A 1 202 ? 18.613 66.424 138.866 1.00 130.25 202 LYS A O 1
ATOM 1582 N N . GLU A 1 203 ? 18.877 64.213 139.247 1.00 125.99 203 GLU A N 1
ATOM 1583 C CA . GLU A 1 203 ? 20.087 64.064 138.458 1.00 125.65 203 GLU A CA 1
ATOM 1584 C C . GLU A 1 203 ? 20.019 64.859 137.169 1.00 125.06 203 GLU A C 1
ATOM 1585 O O . GLU A 1 203 ? 19.069 64.733 136.397 1.00 119.20 203 GLU A O 1
ATOM 1591 N N . GLN A 1 204 ? 21.028 65.693 136.955 1.00 126.79 204 GLN A N 1
ATOM 1592 C CA . GLN A 1 204 ? 21.191 66.372 135.683 1.00 125.92 204 GLN A CA 1
ATOM 1593 C C . GLN A 1 204 ? 21.708 65.350 134.682 1.00 123.52 204 GLN A C 1
ATOM 1594 O O . GLN A 1 204 ? 21.780 65.613 133.483 1.00 124.21 204 GLN A O 1
ATOM 1600 N N . GLU A 1 205 ? 22.056 64.173 135.193 1.00 122.44 205 GLU A N 1
ATOM 1601 C CA . GLU A 1 205 ? 22.558 63.080 134.372 1.00 120.10 205 GLU A CA 1
ATOM 1602 C C . GLU A 1 205 ? 21.495 62.599 133.395 1.00 118.68 205 GLU A C 1
ATOM 1603 O O . GLU A 1 205 ? 21.800 61.922 132.414 1.00 119.64 205 GLU A O 1
ATOM 1609 N N . GLY A 1 206 ? 20.245 62.951 133.672 1.00 117.55 206 GLY A N 1
ATOM 1610 C CA . GLY A 1 206 ? 19.150 62.643 132.773 1.00 115.67 206 GLY A CA 1
ATOM 1611 C C . GLY A 1 206 ? 18.856 63.800 131.839 1.00 114.29 206 GLY A C 1
ATOM 1612 O O . GLY A 1 206 ? 17.702 64.052 131.489 1.00 111.41 206 GLY A O 1
ATOM 1613 N N . ALA A 1 207 ? 19.908 64.507 131.436 1.00 115.11 207 ALA A N 1
ATOM 1614 C CA . ALA A 1 207 ? 19.768 65.654 130.548 1.00 114.52 207 ALA A CA 1
ATOM 1615 C C . ALA A 1 207 ? 19.217 65.237 129.187 1.00 112.44 207 ALA A C 1
ATOM 1616 O O . ALA A 1 207 ? 18.459 65.978 128.560 1.00 109.85 207 ALA A O 1
ATOM 1618 N N . LYS A 1 208 ? 19.603 64.046 128.740 1.00 112.16 208 LYS A N 1
ATOM 1619 C CA . LYS A 1 208 ? 19.132 63.511 127.470 1.00 113.11 208 LYS A CA 1
ATOM 1620 C C . LYS A 1 208 ? 17.612 63.416 127.490 1.00 111.66 208 LYS A C 1
ATOM 1621 O O . LYS A 1 208 ? 16.946 63.610 126.472 1.00 113.41 208 LYS A O 1
ATOM 1627 N N . PHE A 1 209 ? 17.072 63.131 128.669 1.00 111.81 209 PHE A N 1
ATOM 1628 C CA . PHE A 1 209 ? 15.637 62.963 128.844 1.00 110.29 209 PHE A CA 1
ATOM 1629 C C . PHE A 1 209 ? 15.046 64.117 129.642 1.00 107.27 209 PHE A C 1
ATOM 1630 O O . PHE A 1 209 ? 13.999 63.974 130.272 1.00 104.39 209 PHE A O 1
ATOM 1638 N N . SER A 1 210 ? 15.731 65.255 129.619 1.00 109.45 210 SER A N 1
ATOM 1639 C CA . SER A 1 210 ? 15.282 66.450 130.322 1.00 107.77 210 SER A CA 1
ATOM 1640 C C . SER A 1 210 ? 13.824 66.771 130.005 1.00 106.22 210 SER A C 1
ATOM 1641 O O . SER A 1 210 ? 13.102 67.318 130.837 1.00 104.45 210 SER A O 1
ATOM 1644 N N . ASP A 1 211 ? 13.396 66.420 128.798 1.00 105.31 211 ASP A N 1
ATOM 1645 C CA . ASP A 1 211 ? 12.038 66.708 128.354 1.00 105.39 211 ASP A CA 1
ATOM 1646 C C . ASP A 1 211 ? 11.002 65.829 129.057 1.00 102.08 211 ASP A C 1
ATOM 1647 O O . ASP A 1 211 ? 9.797 66.002 128.867 1.00 99.75 211 ASP A O 1
ATOM 1652 N N . TYR A 1 212 ? 11.473 64.886 129.867 1.00 99.97 212 TYR A N 1
ATOM 1653 C CA . TYR A 1 212 ? 10.584 63.914 130.493 1.00 98.60 212 TYR A CA 1
ATOM 1654 C C . TYR A 1 212 ? 10.693 63.922 132.009 1.00 98.63 212 TYR A C 1
ATOM 1655 O O . TYR A 1 212 ? 10.590 62.876 132.645 1.00 97.54 212 TYR A O 1
ATOM 1664 N N . PHE A 1 213 ? 10.899 65.095 132.592 1.00 99.53 213 PHE A N 1
ATOM 1665 C CA . PHE A 1 213 ? 11.045 65.185 134.041 1.00 101.17 213 PHE A CA 1
ATOM 1666 C C . PHE A 1 213 ? 9.697 65.372 134.731 1.00 94.37 213 PHE A C 1
ATOM 1667 O O . PHE A 1 213 ? 9.502 64.917 135.857 1.00 92.00 213 PHE A O 1
ATOM 1675 N N . GLU A 1 214 ? 8.781 66.046 134.044 1.00 91.73 214 GLU A N 1
ATOM 1676 C CA . GLU A 1 214 ? 7.383 66.112 134.451 1.00 91.48 214 GLU A CA 1
ATOM 1677 C C . GLU A 1 214 ? 6.512 66.039 133.207 1.00 93.36 214 GLU A C 1
ATOM 1678 O O . GLU A 1 214 ? 5.920 67.035 132.790 1.00 94.40 214 GLU A O 1
ATOM 1684 N N . HIS A 1 215 ? 6.447 64.863 132.598 1.00 89.70 215 HIS A N 1
ATOM 1685 C CA . HIS A 1 215 ? 5.650 64.710 131.394 1.00 86.76 215 HIS A CA 1
ATOM 1686 C C . HIS A 1 215 ? 4.500 63.728 131.585 1.00 84.18 215 HIS A C 1
ATOM 1687 O O . HIS A 1 215 ? 4.701 62.598 132.020 1.00 83.81 215 HIS A O 1
ATOM 1694 N N . ASP A 1 216 ? 3.292 64.175 131.262 1.00 82.12 216 ASP A N 1
ATOM 1695 C CA . ASP A 1 216 ? 2.123 63.310 131.294 1.00 80.11 216 ASP A CA 1
ATOM 1696 C C . ASP A 1 216 ? 1.559 63.204 129.896 1.00 76.29 216 ASP A C 1
ATOM 1697 O O . ASP A 1 216 ? 1.564 64.179 129.147 1.00 79.68 216 ASP A O 1
ATOM 1702 N N . GLU A 1 217 ? 1.073 62.020 129.544 1.00 72.87 217 GLU A N 1
ATOM 1703 C CA . GLU A 1 217 ? 0.530 61.797 128.214 1.00 74.33 217 GLU A CA 1
ATOM 1704 C C . GLU A 1 217 ? -0.438 60.626 128.177 1.00 69.61 217 GLU A C 1
ATOM 1705 O O . GLU A 1 217 ? -0.242 59.634 128.874 1.00 71.73 217 GLU A O 1
ATOM 1711 N N . PRO A 1 218 ? -1.492 60.741 127.360 1.00 66.94 218 PRO A N 1
ATOM 1712 C CA . PRO A 1 218 ? -2.461 59.656 127.171 1.00 70.82 218 PRO A CA 1
ATOM 1713 C C . PRO A 1 218 ? -1.803 58.380 126.657 1.00 71.42 218 PRO A C 1
ATOM 1714 O O . PRO A 1 218 ? -1.004 58.413 125.723 1.00 73.55 218 PRO A O 1
ATOM 1718 N N . LEU A 1 219 ? -2.150 57.261 127.281 1.00 70.54 219 LEU A N 1
ATOM 1719 C CA . LEU A 1 219 ? -1.552 55.972 126.967 1.00 72.78 219 LEU A CA 1
ATOM 1720 C C . LEU A 1 219 ? -1.748 55.570 125.504 1.00 69.54 219 LEU A C 1
ATOM 1721 O O . LEU A 1 219 ? -0.805 55.160 124.827 1.00 70.02 219 LEU A O 1
ATOM 1726 N N . LYS A 1 220 ? -2.979 55.699 125.028 1.00 66.47 220 LYS A N 1
ATOM 1727 C CA . LYS A 1 220 ? -3.361 55.209 123.712 1.00 73.62 220 LYS A CA 1
ATOM 1728 C C . LYS A 1 220 ? -2.796 56.054 122.572 1.00 72.00 220 LYS A C 1
ATOM 1729 O O . LYS A 1 220 ? -2.995 55.739 121.402 1.00 71.97 220 LYS A O 1
ATOM 1735 N N . SER A 1 221 ? -2.093 57.125 122.914 1.00 72.01 221 SER A N 1
ATOM 1736 C CA . SER A 1 221 ? -1.656 58.078 121.908 1.00 70.79 221 SER A CA 1
ATOM 1737 C C . SER A 1 221 ? -0.195 58.436 122.065 1.00 75.71 221 SER A C 1
ATOM 1738 O O . SER A 1 221 ? 0.279 59.401 121.472 1.00 79.80 221 SER A O 1
ATOM 1741 N N . ALA A 1 222 ? 0.519 57.660 122.869 1.00 73.86 222 ALA A N 1
ATOM 1742 C CA . ALA A 1 222 ? 1.952 57.866 123.025 1.00 79.68 222 ALA A CA 1
ATOM 1743 C C . ALA A 1 222 ? 2.685 57.485 121.740 1.00 78.54 222 ALA A C 1
ATOM 1744 O O . ALA A 1 222 ? 2.594 56.342 121.294 1.00 80.37 222 ALA A O 1
ATOM 1746 N N . PRO A 1 223 ? 3.398 58.452 121.136 1.00 80.55 223 PRO A N 1
ATOM 1747 C CA . PRO A 1 223 ? 4.208 58.268 119.922 1.00 81.60 223 PRO A CA 1
ATOM 1748 C C . PRO A 1 223 ? 5.482 57.450 120.155 1.00 80.13 223 PRO A C 1
ATOM 1749 O O . PRO A 1 223 ? 6.137 57.583 121.195 1.00 75.96 223 PRO A O 1
ATOM 1753 N N . SER A 1 224 ? 5.829 56.637 119.161 1.00 77.84 224 SER A N 1
ATOM 1754 C CA . SER A 1 224 ? 6.913 55.657 119.250 1.00 72.31 224 SER A CA 1
ATOM 1755 C C . SER A 1 224 ? 8.225 56.164 119.848 1.00 69.45 224 SER A C 1
ATOM 1756 O O . SER A 1 224 ? 8.809 55.515 120.713 1.00 69.39 224 SER A O 1
ATOM 1759 N N . HIS A 1 225 ? 8.689 57.311 119.371 1.00 75.10 225 HIS A N 1
ATOM 1760 C CA . HIS A 1 225 ? 9.988 57.849 119.766 1.00 77.46 225 HIS A CA 1
ATOM 1761 C C . HIS A 1 225 ? 10.008 58.260 121.232 1.00 75.64 225 HIS A C 1
ATOM 1762 O O . HIS A 1 225 ? 10.915 57.900 121.985 1.00 70.37 225 HIS A O 1
ATOM 1769 N N . ARG A 1 226 ? 8.994 59.027 121.620 1.00 79.29 226 ARG A N 1
ATOM 1770 C CA . ARG A 1 226 ? 8.908 59.597 122.958 1.00 80.43 226 ARG A CA 1
ATOM 1771 C C . ARG A 1 226 ? 8.795 58.489 124.000 1.00 73.42 226 ARG A C 1
ATOM 1772 O O . ARG A 1 226 ? 9.417 58.554 125.062 1.00 74.77 226 ARG A O 1
ATOM 1780 N N . ALA A 1 227 ? 8.008 57.468 123.679 1.00 68.55 227 ALA A N 1
ATOM 1781 C CA . ALA A 1 227 ? 7.880 56.298 124.536 1.00 68.63 227 ALA A CA 1
ATOM 1782 C C . ALA A 1 227 ? 9.230 55.629 124.731 1.00 69.36 227 ALA A C 1
ATOM 1783 O O . ALA A 1 227 ? 9.703 55.491 125.856 1.00 72.81 227 ALA A O 1
ATOM 1785 N N . LEU A 1 228 ? 9.848 55.226 123.626 1.00 69.69 228 LEU A N 1
ATOM 1786 C CA . LEU A 1 228 ? 11.139 54.539 123.654 1.00 69.23 228 LEU A CA 1
ATOM 1787 C C . LEU A 1 228 ? 12.202 55.353 124.393 1.00 67.68 228 LEU A C 1
ATOM 1788 O O . LEU A 1 228 ? 13.076 54.799 125.062 1.00 64.59 228 LEU A O 1
ATOM 1793 N N . ALA A 1 229 ? 12.123 56.671 124.261 1.00 68.61 229 ALA A N 1
ATOM 1794 C CA . ALA A 1 229 ? 13.026 57.558 124.972 1.00 71.88 229 ALA A CA 1
ATOM 1795 C C . ALA A 1 229 ? 12.778 57.413 126.461 1.00 80.22 229 ALA A C 1
ATOM 1796 O O . ALA A 1 229 ? 13.715 57.283 127.252 1.00 81.69 229 ALA A O 1
ATOM 1798 N N . ILE A 1 230 ? 11.503 57.428 126.835 1.00 76.06 230 ILE A N 1
ATOM 1799 C CA . ILE A 1 230 ? 11.117 57.302 128.236 1.00 80.75 230 ILE A CA 1
ATOM 1800 C C . ILE A 1 230 ? 11.600 55.988 128.852 1.00 80.38 230 ILE A C 1
ATOM 1801 O O . ILE A 1 230 ? 12.143 55.980 129.955 1.00 78.28 230 ILE A O 1
ATOM 1806 N N . PHE A 1 231 ? 11.414 54.884 128.132 1.00 76.89 231 PHE A N 1
ATOM 1807 C CA . PHE A 1 231 ? 11.868 53.581 128.611 1.00 76.40 231 PHE A CA 1
ATOM 1808 C C . PHE A 1 231 ? 13.377 53.528 128.854 1.00 84.68 231 PHE A C 1
ATOM 1809 O O . PHE A 1 231 ? 13.858 52.689 129.618 1.00 88.74 231 PHE A O 1
ATOM 1817 N N . ARG A 1 232 ? 14.118 54.426 128.208 1.00 87.37 232 ARG A N 1
ATOM 1818 C CA . ARG A 1 232 ? 15.571 54.467 128.365 1.00 91.83 232 ARG A CA 1
ATOM 1819 C C . ARG A 1 232 ? 15.998 54.855 129.777 1.00 92.89 232 ARG A C 1
ATOM 1820 O O . ARG A 1 232 ? 17.180 54.794 130.112 1.00 97.68 232 ARG A O 1
ATOM 1828 N N . GLY A 1 233 ? 15.033 55.258 130.600 1.00 97.10 233 GLY A N 1
ATOM 1829 C CA . GLY A 1 233 ? 15.246 55.346 132.035 1.00 92.11 233 GLY A CA 1
ATOM 1830 C C . GLY A 1 233 ? 15.212 53.926 132.565 1.00 94.56 233 GLY A C 1
ATOM 1831 O O . GLY A 1 233 ? 14.536 53.623 133.544 1.00 90.53 233 GLY A O 1
ATOM 1832 N N . ARG A 1 234 ? 15.943 53.048 131.885 1.00 102.02 234 ARG A N 1
ATOM 1833 C CA . ARG A 1 234 ? 15.929 51.621 132.165 1.00 104.52 234 ARG A CA 1
ATOM 1834 C C . ARG A 1 234 ? 16.956 51.296 133.229 1.00 106.84 234 ARG A C 1
ATOM 1835 O O . ARG A 1 234 ? 17.274 52.141 134.058 1.00 108.97 234 ARG A O 1
ATOM 1843 N N . ASN A 1 235 ? 17.474 50.070 133.187 1.00 109.05 235 ASN A N 1
ATOM 1844 C CA . ASN A 1 235 ? 18.430 49.580 134.178 1.00 114.94 235 ASN A CA 1
ATOM 1845 C C . ASN A 1 235 ? 19.371 50.681 134.660 1.00 114.61 235 ASN A C 1
ATOM 1846 O O . ASN A 1 235 ? 20.153 51.226 133.877 1.00 115.80 235 ASN A O 1
ATOM 1851 N N . GLU A 1 236 ? 19.286 51.003 135.949 1.00 112.28 236 GLU A N 1
ATOM 1852 C CA . GLU A 1 236 ? 19.972 52.168 136.500 1.00 112.14 236 GLU A CA 1
ATOM 1853 C C . GLU A 1 236 ? 19.495 53.402 135.734 1.00 111.62 236 GLU A C 1
ATOM 1854 O O . GLU A 1 236 ? 20.171 53.896 134.828 1.00 111.54 236 GLU A O 1
ATOM 1860 N N . GLY A 1 237 ? 18.310 53.883 136.099 1.00 107.63 237 GLY A N 1
ATOM 1861 C CA . GLY A 1 237 ? 17.622 54.888 135.312 1.00 104.16 237 GLY A CA 1
ATOM 1862 C C . GLY A 1 237 ? 17.446 56.233 135.982 1.00 99.42 237 GLY A C 1
ATOM 1863 O O . GLY A 1 237 ? 17.474 56.355 137.204 1.00 97.82 237 GLY A O 1
ATOM 1864 N N . VAL A 1 238 ? 17.256 57.250 135.155 1.00 102.51 238 VAL A N 1
ATOM 1865 C CA . VAL A 1 238 ? 17.081 58.611 135.628 1.00 101.35 238 VAL A CA 1
ATOM 1866 C C . VAL A 1 238 ? 15.607 58.986 135.561 1.00 97.51 238 VAL A C 1
ATOM 1867 O O . VAL A 1 238 ? 15.225 60.118 135.863 1.00 96.83 2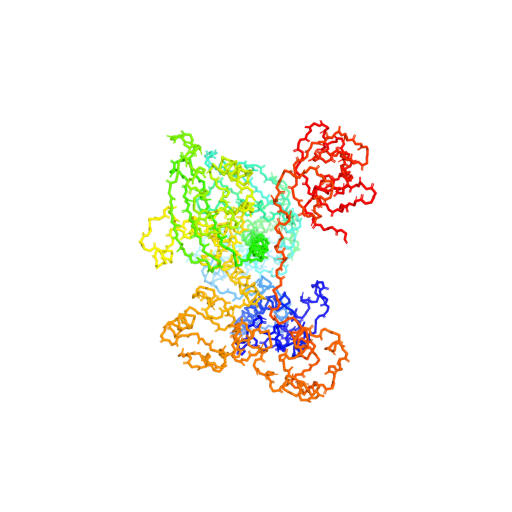38 VAL A O 1
ATOM 1871 N N . LEU A 1 239 ? 14.782 58.026 135.158 1.00 94.30 239 LEU A N 1
ATOM 1872 C CA . LEU A 1 239 ? 13.351 58.257 135.031 1.00 90.28 239 LEU A CA 1
ATOM 1873 C C . LEU A 1 239 ? 12.522 57.205 135.763 1.00 89.54 239 LEU A C 1
ATOM 1874 O O . LEU A 1 239 ? 12.983 56.089 136.012 1.00 87.75 239 LEU A O 1
ATOM 1879 N N . SER A 1 240 ? 11.298 57.588 136.115 1.00 81.96 240 SER A N 1
ATOM 1880 C CA . SER A 1 240 ? 10.311 56.658 136.641 1.00 78.27 240 SER A CA 1
ATOM 1881 C C . SER A 1 240 ? 9.076 56.725 135.753 1.00 74.24 240 SER A C 1
ATOM 1882 O O . SER A 1 240 ? 8.707 57.798 135.263 1.00 75.00 240 SER A O 1
ATOM 1885 N N . ALA A 1 241 ? 8.438 55.583 135.532 1.00 64.58 241 ALA A N 1
ATOM 1886 C CA . ALA A 1 241 ? 7.263 55.560 134.672 1.00 68.87 241 ALA A CA 1
ATOM 1887 C C . ALA A 1 241 ? 6.101 54.848 135.338 1.00 63.19 241 ALA A C 1
ATOM 1888 O O . ALA A 1 241 ? 6.291 53.877 136.071 1.00 60.89 241 ALA A O 1
ATOM 1890 N N . SER A 1 242 ? 4.895 55.327 135.061 1.00 66.27 242 SER A N 1
ATOM 1891 C CA . SER A 1 242 ? 3.705 54.776 135.686 1.00 66.45 242 SER A CA 1
ATOM 1892 C C . SER A 1 242 ? 2.435 55.185 134.955 1.00 66.26 242 SER A C 1
ATOM 1893 O O . SER A 1 242 ? 2.419 56.158 134.204 1.00 68.44 242 SER A O 1
ATOM 1896 N N . LEU A 1 243 ? 1.372 54.422 135.173 1.00 65.23 243 LEU A N 1
ATOM 1897 C CA . LEU A 1 243 ? 0.066 54.761 134.636 1.00 65.16 243 LEU A CA 1
ATOM 1898 C C . LEU A 1 243 ? -0.796 55.288 135.767 1.00 65.44 243 LEU A C 1
ATOM 1899 O O . LEU A 1 243 ? -0.852 54.694 136.845 1.00 63.45 243 LEU A O 1
ATOM 1904 N N . LYS A 1 244 ? -1.468 56.405 135.518 1.00 64.37 244 LYS A N 1
ATOM 1905 C CA . LYS A 1 244 ? -2.270 57.048 136.538 1.00 66.95 244 LYS A CA 1
ATOM 1906 C C . LYS A 1 244 ? -3.607 57.510 135.978 1.00 72.18 244 LYS A C 1
ATOM 1907 O O . LYS A 1 244 ? -3.671 58.419 135.155 1.00 74.38 244 LYS A O 1
ATOM 1913 N N . VAL A 1 245 ? -4.673 56.853 136.426 1.00 74.85 245 VAL A N 1
ATOM 1914 C CA . VAL A 1 245 ? -6.028 57.159 135.983 1.00 74.73 245 VAL A CA 1
ATOM 1915 C C . VAL A 1 245 ? -6.653 58.243 136.852 1.00 79.32 245 VAL A C 1
ATOM 1916 O O . VAL A 1 245 ? -7.015 57.997 138.001 1.00 77.83 245 VAL A O 1
ATOM 1920 N N . GLY A 1 246 ? -6.781 59.443 136.300 1.00 85.53 246 GLY A N 1
ATOM 1921 C CA . GLY A 1 246 ? -7.298 60.566 137.057 1.00 87.33 246 GLY A CA 1
ATOM 1922 C C . GLY A 1 246 ? -6.258 61.149 137.995 1.00 89.44 246 GLY A C 1
ATOM 1923 O O . GLY A 1 246 ? -5.060 60.915 137.841 1.00 81.66 246 GLY A O 1
ATOM 1924 N N . GLU A 1 247 ? -6.725 61.905 138.982 1.00 98.97 247 GLU A N 1
ATOM 1925 C CA . GLU A 1 247 ? -5.841 62.620 139.895 1.00 102.66 247 GLU A CA 1
ATOM 1926 C C . GLU A 1 247 ? -5.429 61.775 141.096 1.00 101.27 247 GLU A C 1
ATOM 1927 O O . GLU A 1 247 ? -6.218 60.984 141.618 1.00 98.25 247 GLU A O 1
ATOM 1933 N N . GLU A 1 248 ? -4.183 61.944 141.525 1.00 100.15 248 GLU A N 1
ATOM 1934 C CA . GLU A 1 248 ? -3.739 61.371 142.787 1.00 105.67 248 GLU A CA 1
ATOM 1935 C C . GLU A 1 248 ? -4.481 62.081 143.911 1.00 108.43 248 GLU A C 1
ATOM 1936 O O . GLU A 1 248 ? -4.029 63.108 144.426 1.00 109.86 248 GLU A O 1
ATOM 1942 N N . ALA A 1 249 ? -5.638 61.539 144.273 1.00 105.39 249 ALA A N 1
ATOM 1943 C CA . ALA A 1 249 ? -6.466 62.139 145.306 1.00 103.18 249 ALA A CA 1
ATOM 1944 C C . ALA A 1 249 ? -6.907 61.084 146.308 1.00 101.64 249 ALA A C 1
ATOM 1945 O O . ALA A 1 249 ? -7.866 60.352 146.059 1.00 101.00 249 ALA A O 1
ATOM 1947 N N . PRO A 1 250 ? -6.196 60.993 147.444 1.00 102.91 250 PRO A N 1
ATOM 1948 C CA . PRO A 1 250 ? -6.570 60.073 148.523 1.00 102.60 250 PRO A CA 1
ATOM 1949 C C . PRO A 1 250 ? -8.008 60.315 148.974 1.00 96.90 250 PRO A C 1
ATOM 1950 O O . PRO A 1 250 ? -8.498 61.442 148.891 1.00 96.01 250 PRO A O 1
ATOM 1954 N N . GLY A 1 251 ? -8.681 59.265 149.429 1.00 93.65 251 GLY A N 1
ATOM 1955 C CA . GLY A 1 251 ? -10.053 59.396 149.885 1.00 96.47 251 GLY A CA 1
ATOM 1956 C C . GLY A 1 251 ? -11.052 59.202 148.761 1.00 98.28 251 GLY A C 1
ATOM 1957 O O . GLY A 1 251 ? -12.267 59.237 148.972 1.00 95.08 251 GLY A O 1
ATOM 1958 N N . THR A 1 252 ? -10.538 59.008 147.554 1.00 92.65 252 THR A N 1
ATOM 1959 C CA . THR A 1 252 ? -11.386 58.647 146.432 1.00 90.99 252 THR A CA 1
ATOM 1960 C C . THR A 1 252 ? -11.001 57.259 145.945 1.00 87.05 252 THR A C 1
ATOM 1961 O O . THR A 1 252 ? -9.820 56.928 145.858 1.00 88.59 252 THR A O 1
ATOM 1965 N N . LEU A 1 253 ? -12.004 56.446 145.640 1.00 82.43 253 LEU A N 1
ATOM 1966 C CA . LEU A 1 253 ? -11.760 55.108 145.124 1.00 80.71 253 LEU A CA 1
ATOM 1967 C C . LEU A 1 253 ? -11.247 55.146 143.685 1.00 76.00 253 LEU A C 1
ATOM 1968 O O . LEU A 1 253 ? -11.816 55.826 142.828 1.00 71.64 253 LEU A O 1
ATOM 1973 N N . HIS A 1 254 ? -10.163 54.421 143.426 1.00 71.42 254 HIS A N 1
ATOM 1974 C CA . HIS A 1 254 ? -9.650 54.319 142.071 1.00 66.12 254 HIS A CA 1
ATOM 1975 C C . HIS A 1 254 ? -10.722 53.695 141.203 1.00 65.88 254 HIS A C 1
ATOM 1976 O O . HIS A 1 254 ? -11.368 52.733 141.614 1.00 66.19 254 HIS A O 1
ATOM 1983 N N . PRO A 1 255 ? -10.922 54.247 140.000 1.00 64.46 255 PRO A N 1
ATOM 1984 C CA . PRO A 1 255 ? -11.957 53.762 139.084 1.00 61.96 255 PRO A CA 1
ATOM 1985 C C . PRO A 1 255 ? -11.891 52.247 138.925 1.00 61.96 255 PRO A C 1
ATOM 1986 O O . PRO A 1 255 ? -12.925 51.596 138.789 1.00 64.13 255 PRO A O 1
ATOM 1990 N N . CYS A 1 256 ? -10.685 51.693 138.960 1.00 62.02 256 CYS A N 1
ATOM 1991 C CA . CYS A 1 256 ? -10.507 50.251 138.841 1.00 62.35 256 CYS A CA 1
ATOM 1992 C C . CYS A 1 256 ? -10.962 49.480 140.080 1.00 62.59 256 CYS A C 1
ATOM 1993 O O . CYS A 1 256 ? -11.481 48.373 139.958 1.00 61.68 256 CYS A O 1
ATOM 1996 N N . GLU A 1 257 ? -10.761 50.061 141.263 1.00 62.63 257 GLU A N 1
ATOM 1997 C CA . GLU A 1 257 ? -11.315 49.497 142.497 1.00 60.87 257 GLU A CA 1
ATOM 1998 C C . GLU A 1 257 ? -12.829 49.377 142.373 1.00 59.56 257 GLU A C 1
ATOM 1999 O O . GLU A 1 257 ? -13.427 48.380 142.781 1.00 57.53 257 GLU A O 1
ATOM 2005 N N . VAL A 1 258 ? -13.437 50.405 141.793 1.00 58.40 258 VAL A N 1
ATOM 2006 C CA . VAL A 1 258 ? -14.865 50.409 141.528 1.00 55.02 258 VAL A CA 1
ATOM 2007 C C . VAL A 1 258 ? -15.255 49.294 140.564 1.00 60.19 258 VAL A C 1
ATOM 2008 O O . VAL A 1 258 ? -16.258 48.609 140.763 1.00 60.95 258 VAL A O 1
ATOM 2012 N N . MET A 1 259 ? -14.463 49.120 139.511 1.00 58.93 259 MET A N 1
ATOM 2013 C CA . MET A 1 259 ? -14.738 48.082 138.532 1.00 55.34 259 MET A CA 1
ATOM 2014 C C . MET A 1 259 ? -14.571 46.703 139.148 1.00 55.81 259 MET A C 1
ATOM 2015 O O . MET A 1 259 ? -15.356 45.797 138.878 1.00 54.80 259 MET A O 1
ATOM 2020 N N . ILE A 1 260 ? -13.542 46.553 139.978 1.00 56.63 260 ILE A N 1
ATOM 2021 C CA . ILE A 1 260 ? -13.332 45.321 140.731 1.00 54.17 260 ILE A CA 1
ATOM 2022 C C . ILE A 1 260 ? -14.531 45.006 141.609 1.00 54.21 260 ILE A C 1
ATOM 2023 O O . ILE A 1 260 ? -15.115 43.927 141.524 1.00 53.08 260 ILE A O 1
ATOM 2028 N N . ALA A 1 261 ? -14.888 45.955 142.465 1.00 54.26 261 ALA A N 1
ATOM 2029 C CA . ALA A 1 261 ? -15.995 45.743 143.384 1.00 61.12 261 ALA A CA 1
ATOM 2030 C C . ALA A 1 261 ? -17.237 45.388 142.589 1.00 58.57 261 ALA A C 1
ATOM 2031 O O . ALA A 1 261 ? -17.916 44.412 142.882 1.00 60.35 261 ALA A O 1
ATOM 2033 N N . GLU A 1 262 ? -17.503 46.177 141.557 1.00 60.07 262 GLU A N 1
ATOM 2034 C CA . GLU A 1 262 ? -18.682 45.991 140.731 1.00 59.62 262 GLU A CA 1
ATOM 2035 C C . GLU A 1 262 ? -18.677 44.619 140.066 1.00 61.66 262 GLU A C 1
ATOM 2036 O O . GLU A 1 262 ? -19.720 43.976 139.943 1.00 64.71 262 GLU A O 1
ATOM 2042 N N . ARG A 1 263 ? -17.499 44.173 139.640 1.00 57.14 263 ARG A N 1
ATOM 2043 C CA . ARG A 1 263 ? -17.347 42.852 139.041 1.00 52.23 263 ARG A CA 1
ATOM 2044 C C . ARG A 1 263 ? -17.806 41.758 140.002 1.00 59.19 263 ARG A C 1
ATOM 2045 O O . ARG A 1 263 ? -18.239 40.686 139.580 1.00 57.74 263 ARG A O 1
ATOM 2053 N N . PHE A 1 264 ? -17.718 42.041 141.300 1.00 60.95 264 PHE A N 1
ATOM 2054 C CA . PHE A 1 264 ? -18.040 41.059 142.325 1.00 57.28 264 PHE A CA 1
ATOM 2055 C C . PHE A 1 264 ? -19.170 41.537 143.221 1.00 59.08 264 PHE A C 1
ATOM 2056 O O . PHE A 1 264 ? -19.351 41.036 144.323 1.00 56.86 264 PHE A O 1
ATOM 2064 N N . GLY A 1 265 ? -19.929 42.508 142.725 1.00 63.46 265 GLY A N 1
ATOM 2065 C CA . GLY A 1 265 ? -21.058 43.055 143.451 1.00 62.38 265 GLY A CA 1
ATOM 2066 C C . GLY A 1 265 ? -20.730 43.414 144.886 1.00 59.85 265 GLY A C 1
ATOM 2067 O O . GLY A 1 265 ? -21.442 43.018 145.801 1.00 56.76 265 GLY A O 1
ATOM 2068 N N . LEU A 1 266 ? -19.655 44.169 145.084 1.00 59.17 266 LEU A N 1
ATOM 2069 C CA . LEU A 1 266 ? -19.254 44.570 146.427 1.00 62.25 266 LEU A CA 1
ATOM 2070 C C . LEU A 1 266 ? -19.560 46.040 146.693 1.00 67.07 266 LEU A C 1
ATOM 2071 O O . LEU A 1 266 ? -18.651 46.855 146.855 1.00 68.13 266 LEU A O 1
ATOM 2076 N N . SER A 1 267 ? -20.844 46.376 146.747 1.00 69.74 267 SER A N 1
ATOM 2077 C CA . SER A 1 267 ? -21.251 47.744 147.051 1.00 72.49 267 SER A CA 1
ATOM 2078 C C . SER A 1 267 ? -21.087 48.060 148.544 1.00 69.92 267 SER A C 1
ATOM 2079 O O . SER A 1 267 ? -21.542 47.304 149.402 1.00 67.77 267 SER A O 1
ATOM 2082 N N . ASN A 1 268 ? -20.430 49.176 148.845 1.00 67.95 268 ASN A N 1
ATOM 2083 C CA . ASN A 1 268 ? -20.225 49.596 150.225 1.00 63.05 268 ASN A CA 1
ATOM 2084 C C . ASN A 1 268 ? -21.456 50.277 150.805 1.00 66.97 268 ASN A C 1
ATOM 2085 O O . ASN A 1 268 ? -21.603 51.495 150.704 1.00 70.78 268 ASN A O 1
ATOM 2090 N N . GLN A 1 269 ? -22.327 49.488 151.426 1.00 63.09 269 GLN A N 1
ATOM 2091 C CA . GLN A 1 269 ? -23.582 49.990 151.963 1.00 60.77 269 GLN A CA 1
ATOM 2092 C C . GLN A 1 269 ? -23.610 49.973 153.495 1.00 64.01 269 GLN A C 1
ATOM 2093 O O . GLN A 1 269 ? -24.644 49.675 154.111 1.00 59.95 269 GLN A O 1
ATOM 2099 N N . GLY A 1 270 ? -22.471 50.285 154.106 1.00 63.44 270 GLY A N 1
ATOM 2100 C CA . GLY A 1 270 ? -22.388 50.403 155.551 1.00 59.89 270 GLY A CA 1
ATOM 2101 C C . GLY A 1 270 ? -22.619 49.114 156.318 1.00 59.08 270 GLY A C 1
ATOM 2102 O O . GLY A 1 270 ? -22.648 49.120 157.545 1.00 62.96 270 GLY A O 1
ATOM 2103 N N . ARG A 1 271 ? -22.783 48.007 155.603 1.00 58.81 271 ARG A N 1
ATOM 2104 C CA . ARG A 1 271 ? -22.967 46.707 156.244 1.00 56.79 271 ARG A CA 1
ATOM 2105 C C . ARG A 1 271 ? -21.714 46.294 157.011 1.00 50.52 271 ARG A C 1
ATOM 2106 O O . ARG A 1 271 ? -20.663 46.910 156.860 1.00 52.43 271 ARG A O 1
ATOM 2114 N N . ALA A 1 272 ? -21.826 45.255 157.834 1.00 53.74 272 ALA A N 1
ATOM 2115 C CA . ALA A 1 272 ? -20.749 44.886 158.763 1.00 48.33 272 ALA A CA 1
ATOM 2116 C C . ALA A 1 272 ? -19.419 44.525 158.092 1.00 48.71 272 ALA A C 1
ATOM 2117 O O . ALA A 1 272 ? -18.356 44.869 158.600 1.00 53.50 272 ALA A O 1
ATOM 2119 N N . ALA A 1 273 ? -19.465 43.830 156.958 1.00 49.90 273 ALA A N 1
ATOM 2120 C CA . ALA A 1 273 ? -18.224 43.426 156.289 1.00 48.93 273 ALA A CA 1
ATOM 2121 C C . ALA A 1 273 ? -17.779 44.396 155.187 1.00 48.14 273 ALA A C 1
ATOM 2122 O O . ALA A 1 273 ? -16.646 44.310 154.701 1.00 46.18 273 ALA A O 1
ATOM 2124 N N . ASP A 1 274 ? -18.663 45.330 154.828 1.00 47.41 274 ASP A N 1
ATOM 2125 C CA . ASP A 1 274 ? -18.428 46.277 153.732 1.00 49.18 274 ASP A CA 1
ATOM 2126 C C . ASP A 1 274 ? -17.089 47.030 153.796 1.00 54.79 274 ASP A C 1
ATOM 2127 O O . ASP A 1 274 ? -16.558 47.469 152.772 1.00 60.33 274 ASP A O 1
ATOM 2132 N N . LYS A 1 275 ? -16.533 47.157 154.990 1.00 48.40 275 LYS A N 1
ATOM 2133 C CA . LYS A 1 275 ? -15.285 47.877 155.176 1.00 52.73 275 LYS A CA 1
ATOM 2134 C C . LYS A 1 275 ? -14.087 46.960 154.955 1.00 53.31 275 LYS A C 1
ATOM 2135 O O . LYS A 1 275 ? -13.093 47.356 154.344 1.00 54.98 275 LYS A O 1
ATOM 2141 N N . TRP A 1 276 ? -14.180 45.738 155.464 1.00 46.44 276 TRP A N 1
ATOM 2142 C CA . TRP A 1 276 ? -13.125 44.762 155.261 1.00 48.42 276 TRP A CA 1
ATOM 2143 C C . TRP A 1 276 ? -13.034 44.417 153.783 1.00 48.79 276 TRP A C 1
ATOM 2144 O O . TRP A 1 276 ? -11.948 44.315 153.227 1.00 52.10 276 TRP A O 1
ATOM 2155 N N . LEU A 1 277 ? -14.195 44.236 153.167 1.00 48.87 277 LEU A N 1
ATOM 2156 C CA . LEU A 1 277 ? -14.302 43.925 151.752 1.00 47.74 277 LEU A CA 1
ATOM 2157 C C . LEU A 1 277 ? -13.711 45.033 150.895 1.00 52.92 277 LEU A C 1
ATOM 2158 O O . LEU A 1 277 ? -12.968 44.763 149.955 1.00 52.05 277 LEU A O 1
ATOM 2163 N N . ALA A 1 278 ? -14.048 46.278 151.218 1.00 53.28 278 ALA A N 1
ATOM 2164 C CA . ALA A 1 278 ? -13.480 47.420 150.522 1.00 50.41 278 ALA A CA 1
ATOM 2165 C C . ALA A 1 278 ? -11.966 47.341 150.605 1.00 55.12 278 ALA A C 1
ATOM 2166 O O . ALA A 1 278 ? -11.257 47.542 149.619 1.00 57.49 278 ALA A O 1
ATOM 2168 N N . GLU A 1 279 ? -11.474 47.037 151.791 1.00 49.86 279 GLU A N 1
ATOM 2169 C CA . GLU A 1 279 ? -10.043 46.912 152.008 1.00 54.86 279 GLU A CA 1
ATOM 2170 C C . GLU A 1 279 ? -9.466 45.765 151.183 1.00 56.99 279 GLU A C 1
ATOM 2171 O O . GLU A 1 279 ? -8.288 45.781 150.814 1.00 58.57 279 GLU A O 1
ATOM 2177 N N . VAL A 1 280 ? -10.296 44.766 150.900 1.00 51.50 280 VAL A N 1
ATOM 2178 C CA . VAL A 1 280 ? -9.855 43.626 150.109 1.00 55.80 280 VAL A CA 1
ATOM 2179 C C . VAL A 1 280 ? -9.699 44.055 148.651 1.00 55.54 280 VAL A C 1
ATOM 2180 O O . VAL A 1 280 ? -8.644 43.884 148.048 1.00 53.36 280 VAL A O 1
ATOM 2184 N N . VAL A 1 281 ? -10.763 44.635 148.111 1.00 53.63 281 VAL A N 1
ATOM 2185 C CA . VAL A 1 281 ? -10.761 45.179 146.770 1.00 54.78 281 VAL A CA 1
ATOM 2186 C C . VAL A 1 281 ? -9.582 46.113 146.549 1.00 57.57 281 VAL A C 1
ATOM 2187 O O . VAL A 1 281 ? -9.002 46.143 145.465 1.00 59.88 281 VAL A O 1
ATOM 2191 N N . ARG A 1 282 ? -9.234 46.879 147.574 1.00 52.36 282 ARG A N 1
ATOM 2192 C CA . ARG A 1 282 ? -8.176 47.867 147.449 1.00 57.71 282 ARG A CA 1
ATOM 2193 C C . ARG A 1 282 ? -6.804 47.215 147.447 1.00 60.63 282 ARG A C 1
ATOM 2194 O O . ARG A 1 282 ? -5.924 47.619 146.692 1.00 64.30 282 ARG A O 1
ATOM 2202 N N . TRP A 1 283 ? -6.622 46.215 148.301 1.00 58.60 283 TRP A N 1
ATOM 2203 C CA . TRP A 1 283 ? -5.374 45.462 148.354 1.00 57.37 283 TRP A CA 1
ATOM 2204 C C . TRP A 1 283 ? -5.158 44.658 147.072 1.00 60.87 283 TRP A C 1
ATOM 2205 O O . TRP A 1 283 ? -4.037 44.538 146.581 1.00 58.65 283 TRP A O 1
ATOM 2216 N N . THR A 1 284 ? -6.238 44.095 146.544 1.00 58.10 284 THR A N 1
ATOM 2217 C CA . THR A 1 284 ? -6.169 43.383 145.281 1.00 58.66 284 THR A CA 1
ATOM 2218 C C . THR A 1 284 ? -5.577 44.309 144.223 1.00 59.89 284 THR A C 1
ATOM 2219 O O . THR A 1 284 ? -4.616 43.954 143.532 1.00 59.44 284 THR A O 1
ATOM 2223 N N . TRP A 1 285 ? -6.145 45.507 144.123 1.00 57.12 285 TRP A N 1
ATOM 2224 C CA . TRP A 1 285 ? -5.688 46.501 143.165 1.00 59.35 285 TRP A CA 1
ATOM 2225 C C . TRP A 1 285 ? -4.216 46.872 143.351 1.00 62.94 285 TRP A C 1
ATOM 2226 O O . TRP A 1 285 ? -3.406 46.708 142.436 1.00 58.93 285 TRP A O 1
ATOM 2237 N N . LYS A 1 286 ? -3.871 47.358 144.540 1.00 58.55 286 LYS A N 1
ATOM 2238 C CA . LYS A 1 286 ? -2.545 47.930 144.769 1.00 60.41 286 LYS A CA 1
ATOM 2239 C C . LYS A 1 286 ? -1.412 46.907 144.834 1.00 61.76 286 LYS A C 1
ATOM 2240 O O . LYS A 1 286 ? -0.257 47.248 144.587 1.00 67.68 286 LYS A O 1
ATOM 2246 N N . VAL A 1 287 ? -1.735 45.661 145.160 1.00 58.94 287 VAL A N 1
ATOM 2247 C CA . VAL A 1 287 ? -0.707 44.639 145.332 1.00 57.07 287 VAL A CA 1
ATOM 2248 C C . VAL A 1 287 ? -0.640 43.650 144.170 1.00 60.17 287 VAL A C 1
ATOM 2249 O O . VAL A 1 287 ? 0.414 43.080 143.892 1.00 59.98 287 VAL A O 1
ATOM 2253 N N . LYS A 1 288 ? -1.759 43.447 143.488 1.00 56.92 288 LYS A N 1
ATOM 2254 C CA . LYS A 1 288 ? -1.823 42.392 142.495 1.00 55.47 288 LYS A CA 1
ATOM 2255 C C . LYS A 1 288 ? -2.049 42.939 141.098 1.00 59.66 288 LYS A C 1
ATOM 2256 O O . LYS A 1 288 ? -1.177 42.851 140.227 1.00 56.32 288 LYS A O 1
ATOM 2262 N N . LEU A 1 289 ? -3.237 43.503 140.907 1.00 57.06 289 LEU A N 1
ATOM 2263 C CA . LEU A 1 289 ? -3.729 43.876 139.595 1.00 56.11 289 LEU A CA 1
ATOM 2264 C C . LEU A 1 289 ? -2.964 45.010 138.961 1.00 56.89 289 LEU A C 1
ATOM 2265 O O . LEU A 1 289 ? -2.637 44.941 137.779 1.00 56.24 289 LEU A O 1
ATOM 2270 N N . TYR A 1 290 ? -2.697 46.064 139.722 1.00 54.18 290 TYR A N 1
ATOM 2271 C CA . TYR A 1 290 ? -2.112 47.241 139.111 1.00 54.37 290 TYR A CA 1
ATOM 2272 C C . TYR A 1 290 ? -0.827 46.871 138.376 1.00 55.66 290 TYR A C 1
ATOM 2273 O O . TYR A 1 290 ? -0.686 47.127 137.180 1.00 50.20 290 TYR A O 1
ATOM 2282 N N . THR A 1 291 ? 0.096 46.262 139.109 1.00 50.46 291 THR A N 1
ATOM 2283 C CA . THR A 1 291 ? 1.392 45.883 138.580 1.00 50.11 291 THR A CA 1
ATOM 2284 C C . THR A 1 291 ? 1.254 44.908 137.399 1.00 57.85 291 THR A C 1
ATOM 2285 O O . THR A 1 291 ? 1.945 45.035 136.380 1.00 52.68 291 THR A O 1
ATOM 2289 N N . HIS A 1 292 ? 0.356 43.942 137.547 1.00 54.20 292 HIS A N 1
ATOM 2290 C CA . HIS A 1 292 ? 0.096 42.974 136.504 1.00 47.69 292 HIS A CA 1
ATOM 2291 C C . HIS A 1 292 ? -0.274 43.708 135.221 1.00 54.51 292 HIS A C 1
ATOM 2292 O O . HIS A 1 292 ? 0.218 43.376 134.138 1.00 55.55 292 HIS A O 1
ATOM 2299 N N . LEU A 1 293 ? -1.131 44.715 135.346 1.00 52.57 293 LEU A N 1
ATOM 2300 C CA . LEU A 1 293 ? -1.628 45.436 134.176 1.00 55.46 293 LEU A CA 1
ATOM 2301 C C . LEU A 1 293 ? -0.647 46.496 133.681 1.00 54.98 293 LEU A C 1
ATOM 2302 O O . LEU A 1 293 ? -0.726 46.947 132.534 1.00 49.43 293 LEU A O 1
ATOM 2307 N N . GLU A 1 294 ? 0.271 46.899 134.549 1.00 50.22 294 GLU A N 1
ATOM 2308 C CA . GLU A 1 294 ? 1.224 47.927 134.184 1.00 52.16 294 GLU A CA 1
ATOM 2309 C C . GLU A 1 294 ? 2.272 47.297 133.281 1.00 54.45 294 GLU A C 1
ATOM 2310 O O . GLU A 1 294 ? 2.719 47.894 132.308 1.00 52.11 294 GLU A O 1
ATOM 2316 N N . THR A 1 295 ? 2.640 46.069 133.619 1.00 54.50 295 THR A N 1
ATOM 2317 C CA . THR A 1 295 ? 3.626 45.310 132.878 1.00 48.62 295 THR A CA 1
ATOM 2318 C C . THR A 1 295 ? 3.080 44.946 131.505 1.00 54.22 295 THR A C 1
ATOM 2319 O O . THR A 1 295 ? 3.824 44.885 130.536 1.00 56.75 295 THR A O 1
ATOM 2323 N N . ASP A 1 296 ? 1.776 44.706 131.432 1.00 50.89 296 ASP A N 1
ATOM 2324 C CA . ASP A 1 296 ? 1.125 44.372 130.176 1.00 51.86 296 ASP A CA 1
ATOM 2325 C C . ASP A 1 296 ? 1.106 45.583 129.269 1.00 55.58 296 ASP A C 1
ATOM 2326 O O . ASP A 1 296 ? 1.458 45.504 128.094 1.00 58.33 296 ASP A O 1
ATOM 2331 N N . LEU A 1 297 ? 0.675 46.711 129.818 1.00 54.97 297 LEU A N 1
ATOM 2332 C CA . LEU A 1 297 ? 0.433 47.884 128.997 1.00 54.32 297 LEU A CA 1
ATOM 2333 C C . LEU A 1 297 ? 1.739 48.541 128.593 1.00 56.66 297 LEU A C 1
ATOM 2334 O O . LEU A 1 297 ? 1.852 49.085 127.493 1.00 54.96 297 LEU A O 1
ATOM 2339 N N . PHE A 1 298 ? 2.719 48.481 129.488 1.00 53.87 298 PHE A N 1
ATOM 2340 C CA . PHE A 1 298 ? 4.054 48.962 129.194 1.00 53.60 298 PHE A CA 1
ATOM 2341 C C . PHE A 1 298 ? 4.655 48.109 128.086 1.00 57.94 298 PHE A C 1
ATOM 2342 O O . PHE A 1 298 ? 5.157 48.631 127.090 1.00 58.80 298 PHE A O 1
ATOM 2350 N N . GLY A 1 299 ? 4.586 46.793 128.256 1.00 54.52 299 GLY A N 1
ATOM 2351 C CA . GLY A 1 299 ? 5.141 45.872 127.285 1.00 54.37 299 GLY A CA 1
ATOM 2352 C C . GLY A 1 299 ? 4.483 46.015 125.924 1.00 59.00 299 GLY A C 1
ATOM 2353 O O . GLY A 1 299 ? 5.149 46.050 124.887 1.00 55.78 299 GLY A O 1
ATOM 2354 N N . GLU A 1 300 ? 3.162 46.093 125.927 1.00 55.20 300 GLU A N 1
ATOM 2355 C CA . GLU A 1 300 ? 2.419 46.270 124.696 1.00 58.82 300 GLU A CA 1
ATOM 2356 C C . GLU A 1 300 ? 2.869 47.550 124.004 1.00 60.75 300 GLU A C 1
ATOM 2357 O O . GLU A 1 300 ? 3.091 47.570 122.786 1.00 58.81 300 GLU A O 1
ATOM 2363 N N . LEU A 1 301 ? 3.015 48.613 124.790 1.00 56.76 301 LEU A N 1
ATOM 2364 C CA . LEU A 1 301 ? 3.394 49.911 124.254 1.00 55.63 301 LEU A CA 1
ATOM 2365 C C . LEU A 1 301 ? 4.792 49.847 123.671 1.00 58.48 301 LEU A C 1
ATOM 2366 O O . LEU A 1 301 ? 5.056 50.374 122.591 1.00 57.28 301 LEU A O 1
ATOM 2371 N N . ARG A 1 302 ? 5.683 49.201 124.411 1.00 60.22 302 ARG A N 1
ATOM 2372 C CA . ARG A 1 302 ? 7.083 49.115 124.044 1.00 59.12 302 ARG A CA 1
ATOM 2373 C C . ARG A 1 302 ? 7.240 48.414 122.706 1.00 58.78 302 ARG A C 1
ATOM 2374 O O . ARG A 1 302 ? 7.963 48.890 121.836 1.00 58.25 302 ARG A O 1
ATOM 2382 N N . ASP A 1 303 ? 6.556 47.283 122.553 1.00 58.63 303 ASP A N 1
ATOM 2383 C CA . ASP A 1 303 ? 6.616 46.510 121.323 1.00 55.90 303 ASP A CA 1
ATOM 2384 C C . ASP A 1 303 ? 6.202 47.383 120.157 1.00 57.36 303 ASP A C 1
ATOM 2385 O O . ASP A 1 303 ? 6.913 47.476 119.167 1.00 58.69 303 ASP A O 1
ATOM 2390 N N . GLY A 1 304 ? 5.050 48.029 120.289 1.00 54.58 304 GLY A N 1
ATOM 2391 C CA . GLY A 1 304 ? 4.520 48.870 119.234 1.00 55.28 304 GLY A CA 1
ATOM 2392 C C . GLY A 1 304 ? 5.493 49.957 118.828 1.00 56.97 304 GLY A C 1
ATOM 2393 O O . GLY A 1 304 ? 5.625 50.269 117.644 1.00 57.21 304 GLY A O 1
ATOM 2394 N N . ALA A 1 305 ? 6.181 50.525 119.813 1.00 55.36 305 ALA A N 1
ATOM 2395 C CA . ALA A 1 305 ? 7.131 51.598 119.564 1.00 58.08 305 ALA A CA 1
ATOM 2396 C C . ALA A 1 305 ? 8.388 51.041 118.911 1.00 57.85 305 ALA A C 1
ATOM 2397 O O . ALA A 1 305 ? 9.024 51.702 118.100 1.00 57.98 305 ALA A O 1
ATOM 2399 N N . GLU A 1 306 ? 8.736 49.816 119.283 1.00 56.58 306 GLU A N 1
ATOM 2400 C CA . GLU A 1 306 ? 9.904 49.134 118.757 1.00 55.28 306 GLU A CA 1
ATOM 2401 C C . GLU A 1 306 ? 9.648 48.773 117.293 1.00 55.06 306 GLU A C 1
ATOM 2402 O O . GLU A 1 306 ? 10.373 49.191 116.394 1.00 53.08 306 GLU A O 1
ATOM 2408 N N . ASP A 1 307 ? 8.597 47.995 117.073 1.00 51.26 307 ASP A N 1
ATOM 2409 C CA . ASP A 1 307 ? 8.209 47.565 115.745 1.00 56.64 307 ASP A CA 1
ATOM 2410 C C . ASP A 1 307 ? 8.066 48.735 114.789 1.00 59.29 307 ASP A C 1
ATOM 2411 O O . ASP A 1 307 ? 8.459 48.643 113.621 1.00 55.56 307 ASP A O 1
ATOM 2416 N N . GLU A 1 308 ? 7.507 49.832 115.283 1.00 56.06 308 GLU A N 1
ATOM 2417 C CA . GLU A 1 308 ? 7.318 50.991 114.433 1.00 58.54 308 GLU A CA 1
ATOM 2418 C C . GLU A 1 308 ? 8.655 51.628 114.116 1.00 57.97 308 GLU A C 1
ATOM 2419 O O . GLU A 1 308 ? 8.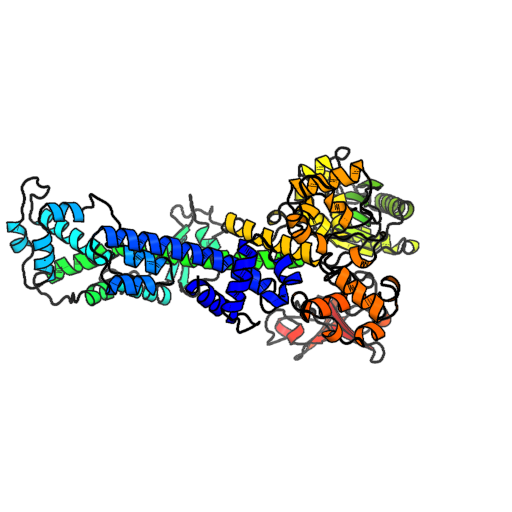944 51.918 112.957 1.00 59.15 308 GLU A O 1
ATOM 2425 N N . ALA A 1 309 ? 9.471 51.840 115.142 1.00 56.11 309 ALA A N 1
ATOM 2426 C CA . ALA A 1 309 ? 10.796 52.412 114.939 1.00 57.77 309 ALA A CA 1
ATOM 2427 C C . ALA A 1 309 ? 11.564 51.594 113.911 1.00 57.94 309 ALA A C 1
ATOM 2428 O O . ALA A 1 309 ? 12.215 52.139 113.024 1.00 58.33 309 ALA A O 1
ATOM 2430 N N . ILE A 1 310 ? 11.474 50.277 114.046 1.00 57.04 310 ILE A N 1
ATOM 2431 C CA . ILE A 1 310 ? 12.234 49.365 113.212 1.00 54.08 310 ILE A CA 1
ATOM 2432 C C . ILE A 1 310 ? 11.726 49.369 111.767 1.00 55.49 310 ILE A C 1
ATOM 2433 O O . ILE A 1 310 ? 12.503 49.178 110.835 1.00 54.94 310 ILE A O 1
ATOM 2438 N N . SER A 1 311 ? 10.429 49.610 111.587 1.00 53.48 311 SER A N 1
ATOM 2439 C CA . SER A 1 311 ? 9.849 49.761 110.252 1.00 53.99 311 SER A CA 1
ATOM 2440 C C . SER A 1 311 ? 10.493 50.929 109.529 1.00 54.69 311 SER A C 1
ATOM 2441 O O . SER A 1 311 ? 10.758 50.875 108.326 1.00 52.43 311 SER A O 1
ATOM 2444 N N . VAL A 1 312 ? 10.724 51.998 110.279 1.00 54.11 312 VAL A N 1
ATOM 2445 C CA . VAL A 1 312 ? 11.342 53.186 109.732 1.00 54.96 312 VAL A CA 1
ATOM 2446 C C . VAL A 1 312 ? 12.806 52.923 109.388 1.00 60.13 312 VAL A C 1
ATOM 2447 O O . VAL A 1 312 ? 13.250 53.251 108.287 1.00 58.08 312 VAL A O 1
ATOM 2451 N N . PHE A 1 313 ? 13.547 52.315 110.313 1.00 56.99 313 PHE A N 1
ATOM 2452 C CA . PHE A 1 313 ? 14.943 51.975 110.055 1.00 58.74 313 PHE A CA 1
ATOM 2453 C C . PHE A 1 313 ? 15.079 51.157 108.770 1.00 59.07 313 PHE A C 1
ATOM 2454 O O . PHE A 1 313 ? 15.921 51.438 107.925 1.00 57.63 313 PHE A O 1
ATOM 2462 N N . ALA A 1 314 ? 14.234 50.142 108.640 1.00 55.43 314 ALA A N 1
ATOM 2463 C CA . ALA A 1 314 ? 14.285 49.219 107.519 1.00 53.98 314 ALA A CA 1
ATOM 2464 C C . ALA A 1 314 ? 14.012 49.919 106.180 1.00 58.41 314 ALA A C 1
ATOM 2465 O O . ALA A 1 314 ? 14.612 49.580 105.153 1.00 54.69 314 ALA A O 1
ATOM 2467 N N . ARG A 1 315 ? 13.107 50.892 106.201 1.00 57.58 315 ARG A N 1
ATOM 2468 C CA . ARG A 1 315 ? 12.835 51.718 105.033 1.00 57.27 315 ARG A CA 1
ATOM 2469 C C . ARG A 1 315 ? 14.085 52.494 104.654 1.00 57.64 315 ARG A C 1
ATOM 2470 O O . ARG A 1 315 ? 14.491 52.514 103.495 1.00 55.05 315 ARG A O 1
ATOM 2478 N N . ASN A 1 316 ? 14.692 53.138 105.644 1.00 54.85 316 ASN A N 1
ATOM 2479 C CA . ASN A 1 316 ? 15.876 53.939 105.399 1.00 58.14 316 ASN A CA 1
ATOM 2480 C C . ASN A 1 316 ? 16.989 53.114 104.772 1.00 55.54 316 ASN A C 1
ATOM 2481 O O . ASN A 1 316 ? 17.584 53.518 103.770 1.00 54.71 316 ASN A O 1
ATOM 2486 N N . LEU A 1 317 ? 17.256 51.955 105.362 1.00 52.73 317 LEU A N 1
ATOM 2487 C CA . LEU A 1 317 ? 18.232 51.035 104.812 1.00 54.57 317 LEU A CA 1
ATOM 2488 C C . LEU A 1 317 ? 17.855 50.609 103.386 1.00 49.79 317 LEU A C 1
ATOM 2489 O O . LEU A 1 317 ? 18.720 50.453 102.537 1.00 43.42 317 LEU A O 1
ATOM 2494 N N . HIS A 1 318 ? 16.565 50.421 103.138 1.00 50.39 318 HIS A N 1
ATOM 2495 C CA . HIS A 1 318 ? 16.087 50.047 101.808 1.00 52.28 318 HIS A CA 1
ATOM 2496 C C . HIS A 1 318 ? 16.430 51.097 100.749 1.00 51.04 318 HIS A C 1
ATOM 2497 O O . HIS A 1 318 ? 16.890 50.766 99.658 1.00 46.30 318 HIS A O 1
ATOM 2504 N N . ASP A 1 319 ? 16.203 52.362 101.084 1.00 51.95 319 ASP A N 1
ATOM 2505 C CA . ASP A 1 319 ? 16.530 53.465 100.189 1.00 51.82 319 ASP A CA 1
ATOM 2506 C C . ASP A 1 319 ? 18.039 53.624 99.985 1.00 50.11 319 ASP A C 1
ATOM 2507 O O . ASP A 1 319 ? 18.481 54.074 98.930 1.00 47.07 319 ASP A O 1
ATOM 2512 N N . LEU A 1 320 ? 18.825 53.278 101.002 1.00 52.24 320 LEU A N 1
ATOM 2513 C CA . LEU A 1 320 ? 20.277 53.372 100.888 1.00 49.22 320 LEU A CA 1
ATOM 2514 C C . LEU A 1 320 ? 20.816 52.280 99.976 1.00 47.91 320 LEU A C 1
ATOM 2515 O O . LEU A 1 320 ? 21.533 52.553 99.020 1.00 51.61 320 LEU A O 1
ATOM 2520 N N . LEU A 1 321 ? 20.463 51.039 100.275 1.00 44.71 321 LEU A N 1
ATOM 2521 C CA . LEU A 1 321 ? 20.937 49.917 99.487 1.00 45.61 321 LEU A CA 1
ATOM 2522 C C . LEU A 1 321 ? 20.622 50.073 98.004 1.00 47.56 321 LEU A C 1
ATOM 2523 O O . LEU A 1 321 ? 21.341 49.551 97.153 1.00 46.05 321 LEU A O 1
ATOM 2528 N N . LEU A 1 322 ? 19.544 50.796 97.709 1.00 47.43 322 LEU A N 1
ATOM 2529 C CA . LEU A 1 322 ? 19.014 50.890 96.357 1.00 46.38 322 LEU A CA 1
ATOM 2530 C C . LEU A 1 322 ? 19.224 52.258 95.721 1.00 45.86 322 LEU A C 1
ATOM 2531 O O . LEU A 1 322 ? 18.598 52.572 94.711 1.00 49.80 322 LEU A O 1
ATOM 2536 N N . ALA A 1 323 ? 20.089 53.074 96.312 1.00 45.52 323 ALA A N 1
ATOM 2537 C CA . ALA A 1 323 ? 20.475 54.329 95.683 1.00 48.76 323 ALA A CA 1
ATOM 2538 C C . ALA A 1 323 ? 21.079 54.067 94.288 1.00 50.46 323 ALA A C 1
ATOM 2539 O O . ALA A 1 323 ? 21.678 53.015 94.046 1.00 48.44 323 ALA A O 1
ATOM 2541 N N . ALA A 1 324 ? 20.906 55.014 93.370 1.00 52.81 324 ALA A N 1
ATOM 2542 C CA . ALA A 1 324 ? 21.426 54.864 92.005 1.00 52.96 324 ALA A CA 1
ATOM 2543 C C . ALA A 1 324 ? 22.955 54.708 91.980 1.00 49.80 324 ALA A C 1
ATOM 2544 O O . ALA A 1 324 ? 23.681 55.542 92.525 1.00 50.98 324 ALA A O 1
ATOM 2546 N N . PRO A 1 325 ? 23.441 53.621 91.365 1.00 46.30 325 PRO A N 1
ATOM 2547 C CA . PRO A 1 325 ? 24.883 53.412 91.189 1.00 50.43 325 PRO A CA 1
ATOM 2548 C C . PRO A 1 325 ? 25.440 54.337 90.108 1.00 54.51 325 PRO A C 1
ATOM 2549 O O . PRO A 1 325 ? 24.887 54.381 89.010 1.00 52.42 325 PRO A O 1
ATOM 2553 N N . ALA A 1 326 ? 26.508 55.067 90.418 1.00 56.56 326 ALA A N 1
ATOM 2554 C CA . ALA A 1 326 ? 27.167 55.920 89.433 1.00 58.33 326 ALA A CA 1
ATOM 2555 C C . ALA A 1 326 ? 27.694 55.092 88.265 1.00 58.71 326 ALA A C 1
ATOM 2556 O O . ALA A 1 326 ? 27.799 55.578 87.140 1.00 62.65 326 ALA A O 1
ATOM 2558 N N . GLY A 1 327 ? 28.021 53.834 88.536 1.00 55.88 327 GLY A N 1
ATOM 2559 C CA . GLY A 1 327 ? 28.387 52.908 87.482 1.00 57.50 327 GLY A CA 1
ATOM 2560 C C . GLY A 1 327 ? 29.868 52.601 87.391 1.00 63.34 327 GLY A C 1
ATOM 2561 O O . GLY A 1 327 ? 30.668 53.084 88.200 1.00 58.39 327 GLY A O 1
ATOM 2562 N N . PRO A 1 328 ? 30.242 51.789 86.389 1.00 64.67 328 PRO A N 1
ATOM 2563 C CA . PRO A 1 328 ? 31.620 51.343 86.164 1.00 61.03 328 PRO A CA 1
ATOM 2564 C C . PRO A 1 328 ? 32.473 52.490 85.639 1.00 61.65 328 PRO A C 1
ATOM 2565 O O . PRO A 1 328 ? 32.813 52.501 84.459 1.00 64.53 328 PRO A O 1
ATOM 2569 N N . ARG A 1 329 ? 32.803 53.442 86.504 1.00 59.89 329 ARG A N 1
ATOM 2570 C CA . ARG A 1 329 ? 33.590 54.605 86.110 1.00 59.81 329 ARG A CA 1
ATOM 2571 C C . ARG A 1 329 ? 34.745 54.830 87.072 1.00 58.95 329 ARG A C 1
ATOM 2572 O O . ARG A 1 329 ? 34.553 54.789 88.282 1.00 59.70 329 ARG A O 1
ATOM 2580 N N . ALA A 1 330 ? 35.937 55.065 86.530 1.00 54.57 330 ALA A N 1
ATOM 2581 C CA . ALA A 1 330 ? 37.088 55.449 87.339 1.00 58.73 330 ALA A CA 1
ATOM 2582 C C . ALA A 1 330 ? 36.690 56.582 88.280 1.00 57.63 330 ALA A C 1
ATOM 2583 O O . ALA A 1 330 ? 35.983 57.505 87.879 1.00 58.69 330 ALA A O 1
ATOM 2585 N N . THR A 1 331 ? 37.128 56.503 89.533 1.00 52.91 331 THR A N 1
ATOM 2586 C CA . THR A 1 331 ? 36.681 57.446 90.552 1.00 60.77 331 THR A CA 1
ATOM 2587 C C . THR A 1 331 ? 37.810 57.869 91.487 1.00 61.12 331 THR A C 1
ATOM 2588 O O . THR A 1 331 ? 38.716 57.089 91.790 1.00 57.05 331 THR A O 1
ATOM 2592 N N . LEU A 1 332 ? 37.737 59.115 91.940 1.00 61.13 332 LEU A N 1
ATOM 2593 C CA . LEU A 1 332 ? 38.643 59.630 92.946 1.00 63.96 332 LEU A CA 1
ATOM 2594 C C . LEU A 1 332 ? 37.884 59.789 94.246 1.00 68.58 332 LEU A C 1
ATOM 2595 O O . LEU A 1 332 ? 36.984 60.624 94.345 1.00 69.69 332 LEU A O 1
ATOM 2600 N N . GLY A 1 333 ? 38.246 58.987 95.242 1.00 66.06 333 GLY A N 1
ATOM 2601 C CA . GLY A 1 333 ? 37.609 59.050 96.543 1.00 68.13 333 GLY A CA 1
ATOM 2602 C C . GLY A 1 333 ? 38.376 59.934 97.501 1.00 68.34 333 GLY A C 1
ATOM 2603 O O . GLY A 1 333 ? 39.591 59.808 97.636 1.00 68.07 333 GLY A O 1
ATOM 2604 N N . LEU A 1 334 ? 37.664 60.832 98.168 1.00 69.87 334 LEU A N 1
ATOM 2605 C CA . LEU A 1 334 ? 38.293 61.776 99.080 1.00 72.63 334 LEU A CA 1
ATOM 2606 C C . LEU A 1 334 ? 37.580 61.810 100.421 1.00 76.14 334 LEU A C 1
ATOM 2607 O O . LEU A 1 334 ? 36.393 62.130 100.497 1.00 76.19 334 LEU A O 1
ATOM 2612 N N . ASP A 1 335 ? 38.315 61.481 101.478 1.00 77.04 335 ASP A N 1
ATOM 2613 C CA . ASP A 1 335 ? 37.777 61.521 102.825 1.00 81.19 335 ASP A CA 1
ATOM 2614 C C . ASP A 1 335 ? 38.279 62.761 103.560 1.00 84.18 335 ASP A C 1
ATOM 2615 O O . ASP A 1 335 ? 39.433 62.805 103.990 1.00 83.34 335 ASP A O 1
ATOM 2620 N N . PRO A 1 336 ? 37.403 63.769 103.714 1.00 86.75 336 PRO A N 1
ATOM 2621 C CA . PRO A 1 336 ? 37.751 65.079 104.278 1.00 91.19 336 PRO A CA 1
ATOM 2622 C C . PRO A 1 336 ? 38.297 64.960 105.697 1.00 91.11 336 PRO A C 1
ATOM 2623 O O . PRO A 1 336 ? 37.735 64.221 106.505 1.00 90.57 336 PRO A O 1
ATOM 2627 N N . GLY A 1 337 ? 39.373 65.682 105.994 1.00 92.57 337 GLY A N 1
ATOM 2628 C CA . GLY A 1 337 ? 40.041 65.540 107.275 1.00 97.54 337 GLY A CA 1
ATOM 2629 C C . GLY A 1 337 ? 40.233 66.809 108.086 1.00 105.95 337 GLY A C 1
ATOM 2630 O O . GLY A 1 337 ? 39.662 66.942 109.172 1.00 108.63 337 GLY A O 1
ATOM 2631 N N . LEU A 1 338 ? 41.033 67.736 107.558 1.00 107.54 338 LEU A N 1
ATOM 2632 C CA . LEU A 1 338 ? 41.518 68.899 108.312 1.00 110.64 338 LEU A CA 1
ATOM 2633 C C . LEU A 1 338 ? 42.421 68.448 109.457 1.00 109.14 338 LEU A C 1
ATOM 2634 O O . LEU A 1 338 ? 43.595 68.819 109.519 1.00 108.05 338 LEU A O 1
ATOM 2639 N N . ARG A 1 339 ? 41.854 67.655 110.360 1.00 107.43 339 ARG A N 1
ATOM 2640 C CA . ARG A 1 339 ? 42.620 66.971 111.384 1.00 105.89 339 ARG A CA 1
ATOM 2641 C C . ARG A 1 339 ? 43.803 66.267 110.735 1.00 105.66 339 ARG A C 1
ATOM 2642 O O . ARG A 1 339 ? 44.925 66.777 110.713 1.00 102.84 339 ARG A O 1
ATOM 2650 N N . THR A 1 340 ? 43.525 65.090 110.187 1.00 101.98 340 THR A N 1
ATOM 2651 C CA . THR A 1 340 ? 44.555 64.219 109.646 1.00 100.06 340 THR A CA 1
ATOM 2652 C C . THR A 1 340 ? 44.759 64.411 108.144 1.00 98.64 340 THR A C 1
ATOM 2653 O O . THR A 1 340 ? 45.275 63.526 107.461 1.00 93.51 340 THR A O 1
ATOM 2657 N N . GLY A 1 341 ? 44.362 65.571 107.634 1.00 98.60 341 GLY A N 1
ATOM 2658 C CA . GLY A 1 341 ? 44.443 65.828 106.210 1.00 96.41 341 GLY A CA 1
ATOM 2659 C C . GLY A 1 341 ? 43.399 65.022 105.460 1.00 94.48 341 GLY A C 1
ATOM 2660 O O . GLY A 1 341 ? 42.632 64.272 106.066 1.00 93.97 341 GLY A O 1
ATOM 2661 N N . VAL A 1 342 ? 43.369 65.173 104.141 1.00 89.74 342 VAL A N 1
ATOM 2662 C CA . VAL A 1 342 ? 42.394 64.468 103.317 1.00 87.83 342 VAL A CA 1
ATOM 2663 C C . VAL A 1 342 ? 42.989 63.195 102.715 1.00 83.92 342 VAL A C 1
ATOM 2664 O O . VAL A 1 342 ? 44.115 63.205 102.214 1.00 83.70 342 VAL A O 1
ATOM 2668 N N . LYS A 1 343 ? 42.233 62.102 102.771 1.00 80.93 343 LYS A N 1
ATOM 2669 C CA . LYS A 1 343 ? 42.701 60.825 102.243 1.00 77.80 343 LYS A CA 1
ATOM 2670 C C . LYS A 1 343 ? 42.166 60.602 100.836 1.00 77.85 343 LYS A C 1
ATOM 2671 O O . LYS A 1 343 ? 40.955 60.606 100.610 1.00 75.31 343 LYS A O 1
ATOM 2677 N N . VAL A 1 344 ? 43.079 60.404 99.893 1.00 74.92 344 VAL A N 1
ATOM 2678 C CA . VAL A 1 344 ? 42.713 60.209 98.501 1.00 72.70 344 VAL A CA 1
ATOM 2679 C C . VAL A 1 344 ? 42.815 58.738 98.115 1.00 71.13 344 VAL A C 1
ATOM 2680 O O . VAL A 1 344 ? 43.623 57.991 98.664 1.00 72.68 344 VAL A O 1
ATOM 2684 N N . ALA A 1 345 ? 41.980 58.327 97.170 1.00 67.63 345 ALA A N 1
ATOM 2685 C CA . ALA A 1 345 ? 42.052 56.988 96.613 1.00 65.00 345 ALA A CA 1
ATOM 2686 C C . ALA A 1 345 ? 41.552 57.026 95.178 1.00 67.83 345 ALA A C 1
ATOM 2687 O O . ALA A 1 345 ? 40.657 57.803 94.844 1.00 68.50 345 ALA A O 1
ATOM 2689 N N . VAL A 1 346 ? 42.144 56.196 94.328 1.00 62.21 346 VAL A N 1
ATOM 2690 C CA . VAL A 1 346 ? 41.730 56.110 92.938 1.00 60.68 346 VAL A CA 1
ATOM 2691 C C . VAL A 1 346 ? 41.356 54.672 92.620 1.00 58.29 346 VAL A C 1
ATOM 2692 O O . VAL A 1 346 ? 42.127 53.749 92.862 1.00 59.05 346 VAL A O 1
ATOM 2696 N N . VAL A 1 347 ? 40.154 54.480 92.097 1.00 57.34 347 VAL A N 1
ATOM 2697 C CA . VAL A 1 347 ? 39.692 53.147 91.763 1.00 57.12 347 VAL A CA 1
ATOM 2698 C C . VAL A 1 347 ? 39.229 53.164 90.318 1.00 56.25 347 VAL A C 1
ATOM 2699 O O . VAL A 1 347 ? 38.520 54.073 89.892 1.00 56.19 347 VAL A O 1
ATOM 2703 N N . ASP A 1 348 ? 39.642 52.168 89.552 1.00 53.04 348 ASP A N 1
ATOM 2704 C CA . ASP A 1 348 ? 39.258 52.144 88.157 1.00 56.47 348 ASP A CA 1
ATOM 2705 C C . ASP A 1 348 ? 37.778 51.811 88.012 1.00 59.20 348 ASP A C 1
ATOM 2706 O O . ASP A 1 348 ? 37.051 51.694 89.010 1.00 55.10 348 ASP A O 1
ATOM 2711 N N . ALA A 1 349 ? 37.336 51.676 86.766 1.00 54.91 349 ALA A N 1
ATOM 2712 C CA . ALA A 1 349 ? 35.940 51.386 86.475 1.00 60.05 349 ALA A CA 1
ATOM 2713 C C . ALA A 1 349 ? 35.464 50.107 87.160 1.00 61.88 349 ALA A C 1
ATOM 2714 O O . ALA A 1 349 ? 34.262 49.902 87.334 1.00 63.50 349 ALA A O 1
ATOM 2716 N N . THR A 1 350 ? 36.401 49.247 87.547 1.00 59.16 350 THR A N 1
ATOM 2717 C CA . THR A 1 350 ? 36.037 47.986 88.184 1.00 60.24 350 THR A CA 1
ATOM 2718 C C . THR A 1 350 ? 36.143 48.039 89.703 1.00 56.40 350 THR A C 1
ATOM 2719 O O . THR A 1 350 ? 35.874 47.047 90.373 1.00 59.96 350 THR A O 1
ATOM 2723 N N . GLY A 1 351 ? 36.543 49.187 90.240 1.00 52.98 351 GLY A N 1
ATOM 2724 C CA . GLY A 1 351 ? 36.653 49.349 91.679 1.00 52.42 351 GLY A CA 1
ATOM 2725 C C . GLY A 1 351 ? 38.028 49.000 92.201 1.00 52.64 351 GLY A C 1
ATOM 2726 O O . GLY A 1 351 ? 38.311 49.157 93.379 1.00 48.40 351 GLY A O 1
ATOM 2727 N N . LYS A 1 352 ? 38.885 48.526 91.304 1.00 57.36 352 LYS A N 1
ATOM 2728 C CA . LYS A 1 352 ? 40.264 48.193 91.633 1.00 54.74 352 LYS A CA 1
ATOM 2729 C C . LYS A 1 352 ? 41.026 49.444 92.067 1.00 55.16 352 LYS A C 1
ATOM 2730 O O . LYS A 1 352 ? 40.885 50.511 91.473 1.00 54.54 352 LYS A O 1
ATOM 2736 N N . LEU A 1 353 ? 41.821 49.320 93.121 1.00 55.13 353 LEU A N 1
ATOM 2737 C CA . LEU A 1 353 ? 42.581 50.459 93.609 1.00 57.24 353 LEU A CA 1
ATOM 2738 C C . LEU A 1 353 ? 43.834 50.666 92.749 1.00 61.11 353 LEU A C 1
ATOM 2739 O O . LEU A 1 353 ? 44.570 49.722 92.473 1.00 59.64 353 LEU A O 1
ATOM 2744 N N . LEU A 1 354 ? 44.058 51.902 92.315 1.00 60.74 354 LEU A N 1
ATOM 2745 C CA . LEU A 1 354 ? 45.157 52.211 91.411 1.00 61.21 354 LEU A CA 1
ATOM 2746 C C . LEU A 1 354 ? 46.218 53.027 92.128 1.00 64.64 354 LEU A C 1
ATOM 2747 O O . LEU A 1 354 ? 47.399 52.958 91.788 1.00 67.26 354 LEU A O 1
ATOM 2752 N N . ASP A 1 355 ? 45.790 53.800 93.120 1.00 61.09 355 ASP A N 1
ATOM 2753 C CA . ASP A 1 355 ? 46.708 54.647 93.869 1.00 66.99 355 ASP A CA 1
ATOM 2754 C C . ASP A 1 355 ? 45.993 55.288 95.056 1.00 69.38 355 ASP A C 1
ATOM 2755 O O . ASP A 1 355 ? 44.778 55.492 95.022 1.00 70.31 355 ASP A O 1
ATOM 2760 N N . THR A 1 356 ? 46.746 55.584 96.112 1.00 66.38 356 THR A N 1
ATOM 2761 C CA . THR A 1 356 ? 46.233 56.356 97.241 1.00 71.41 356 THR A CA 1
ATOM 2762 C C . THR A 1 356 ? 47.120 57.572 97.475 1.00 72.96 356 THR A C 1
ATOM 2763 O O . THR A 1 356 ? 48.169 57.713 96.847 1.00 76.56 356 THR A O 1
ATOM 2767 N N . ALA A 1 357 ? 46.705 58.444 98.387 1.00 73.50 357 ALA A N 1
ATOM 2768 C CA . ALA A 1 357 ? 47.495 59.624 98.723 1.00 73.67 357 ALA A CA 1
ATOM 2769 C C . ALA A 1 357 ? 46.919 60.359 99.923 1.00 77.25 357 ALA A C 1
ATOM 2770 O O . ALA A 1 357 ? 45.756 60.170 100.282 1.00 74.83 357 ALA A O 1
ATOM 2772 N N . THR A 1 358 ? 47.746 61.197 100.540 1.00 77.39 358 THR A N 1
ATOM 2773 C CA . THR A 1 358 ? 47.302 62.040 101.640 1.00 81.58 358 THR A CA 1
ATOM 2774 C C . THR A 1 358 ? 47.759 63.479 101.436 1.00 86.06 358 THR A C 1
ATOM 2775 O O . THR A 1 358 ? 48.904 63.828 101.722 1.00 89.14 358 THR A O 1
ATOM 2779 N N . VAL A 1 359 ? 46.850 64.308 100.936 1.00 87.36 359 VAL A N 1
ATOM 2780 C CA . VAL A 1 359 ? 47.139 65.712 100.687 1.00 91.16 359 VAL A CA 1
ATOM 2781 C C . VAL A 1 359 ? 46.740 66.551 101.897 1.00 93.25 359 VAL A C 1
ATOM 2782 O O . VAL A 1 359 ? 46.083 66.055 102.812 1.00 92.61 359 VAL A O 1
ATOM 2786 N N . TYR A 1 360 ? 47.145 67.817 101.904 1.00 97.68 360 TYR A N 1
ATOM 2787 C CA . TYR A 1 360 ? 46.878 68.694 103.042 1.00 105.04 360 TYR A CA 1
ATOM 2788 C C . TYR A 1 360 ? 46.434 70.091 102.624 1.00 107.97 360 TYR A C 1
ATOM 2789 O O . TYR A 1 360 ? 47.058 71.083 102.997 1.00 111.53 360 TYR A O 1
ATOM 2798 N N . PRO A 1 361 ? 45.342 70.175 101.856 1.00 108.00 361 PRO A N 1
ATOM 2799 C CA . PRO A 1 361 ? 44.849 71.470 101.379 1.00 111.80 361 PRO A CA 1
ATOM 2800 C C . PRO A 1 361 ? 44.389 72.395 102.509 1.00 115.77 361 PRO A C 1
ATOM 2801 O O . PRO A 1 361 ? 44.500 73.614 102.373 1.00 117.05 361 PRO A O 1
ATOM 2805 N N . HIS A 1 362 ? 43.892 71.827 103.605 1.00 115.13 362 HIS A N 1
ATOM 2806 C CA . HIS A 1 362 ? 43.187 72.618 104.615 1.00 116.35 362 HIS A CA 1
ATOM 2807 C C . HIS A 1 362 ? 44.081 73.330 105.642 1.00 119.42 362 HIS A C 1
ATOM 2808 O O . HIS A 1 362 ? 45.306 73.329 105.529 1.00 116.25 362 HIS A O 1
ATOM 2815 N N . ALA A 1 363 ? 43.436 73.925 106.642 1.00 121.15 363 ALA A N 1
ATOM 2816 C CA . ALA A 1 363 ? 44.057 74.910 107.532 1.00 124.08 363 ALA A CA 1
ATOM 2817 C C . ALA A 1 363 ? 45.344 74.491 108.250 1.00 125.24 363 ALA A C 1
ATOM 2818 O O . ALA A 1 363 ? 46.383 75.132 108.072 1.00 124.00 363 ALA A O 1
ATOM 2820 N N . PRO A 1 364 ? 45.277 73.430 109.076 1.00 125.26 364 PRO A N 1
ATOM 2821 C CA . PRO A 1 364 ? 46.423 73.055 109.917 1.00 122.41 364 PRO A CA 1
ATOM 2822 C C . PRO A 1 364 ? 47.733 72.857 109.147 1.00 122.09 364 PRO A C 1
ATOM 2823 O O . PRO A 1 364 ? 48.781 72.709 109.773 1.00 123.59 364 PRO A O 1
ATOM 2827 N N . LYS A 1 365 ? 47.670 72.854 107.818 1.00 123.20 365 LYS A N 1
ATOM 2828 C CA . LYS A 1 365 ? 48.870 72.780 106.987 1.00 120.58 365 LYS A CA 1
ATOM 2829 C C . LYS A 1 365 ? 48.568 73.233 105.560 1.00 120.31 365 LYS A C 1
ATOM 2830 O O . LYS A 1 365 ? 48.888 72.532 104.603 1.00 120.51 365 LYS A O 1
ATOM 2836 N N . ASN A 1 366 ? 47.956 74.410 105.436 1.00 120.43 366 ASN A N 1
ATOM 2837 C CA . ASN A 1 366 ? 47.498 74.956 104.153 1.00 118.83 366 ASN A CA 1
ATOM 2838 C C . ASN A 1 366 ? 48.321 74.548 102.930 1.00 119.16 366 ASN A C 1
ATOM 2839 O O . ASN A 1 366 ? 49.536 74.735 102.900 1.00 123.14 366 ASN A O 1
ATOM 2844 N N . GLN A 1 367 ? 47.643 73.997 101.925 1.00 114.92 367 GLN A N 1
ATOM 2845 C CA . GLN A 1 367 ? 48.275 73.619 100.664 1.00 112.97 367 GLN A CA 1
ATOM 2846 C C . GLN A 1 367 ? 47.234 73.438 99.563 1.00 112.07 367 GLN A C 1
ATOM 2847 O O . GLN A 1 367 ? 47.187 72.402 98.900 1.00 110.54 367 GLN A O 1
ATOM 2853 N N . TRP A 1 368 ? 46.405 74.461 99.380 1.00 111.66 368 TRP A N 1
ATOM 2854 C CA . TRP A 1 368 ? 45.325 74.445 98.397 1.00 111.48 368 TRP A CA 1
ATOM 2855 C C . TRP A 1 368 ? 45.864 74.232 96.985 1.00 109.92 368 TRP A C 1
ATOM 2856 O O . TRP A 1 368 ? 45.391 73.362 96.252 1.00 105.81 368 TRP A O 1
ATOM 2867 N N . ASP A 1 369 ? 46.858 75.032 96.614 1.00 109.27 369 ASP A N 1
ATOM 2868 C CA . ASP A 1 369 ? 47.443 74.968 95.281 1.00 112.03 369 ASP A CA 1
ATOM 2869 C C . ASP A 1 369 ? 48.115 73.624 95.011 1.00 111.33 369 ASP A C 1
ATOM 2870 O O . ASP A 1 369 ? 47.932 73.030 93.946 1.00 110.34 369 ASP A O 1
ATOM 2875 N N . GLN A 1 370 ? 48.892 73.150 95.980 1.00 110.48 370 GLN A N 1
ATOM 2876 C CA . GLN A 1 370 ? 49.645 71.910 95.826 1.00 109.57 370 GLN A CA 1
ATOM 2877 C C . GLN A 1 370 ? 48.738 70.703 95.601 1.00 104.91 370 GLN A C 1
ATOM 2878 O O . GLN A 1 370 ? 48.984 69.879 94.715 1.00 98.17 370 GLN A O 1
ATOM 2884 N N . THR A 1 371 ? 47.689 70.610 96.413 1.00 103.98 371 THR A N 1
ATOM 2885 C CA . THR A 1 371 ? 46.735 69.513 96.336 1.00 98.32 371 THR A CA 1
ATOM 2886 C C . THR A 1 371 ? 46.090 69.407 94.957 1.00 98.22 371 THR A C 1
ATOM 2887 O O . THR A 1 371 ? 46.036 68.326 94.368 1.00 93.45 371 THR A O 1
ATOM 2891 N N . LEU A 1 372 ? 45.605 70.535 94.447 1.00 99.25 372 LEU A N 1
ATOM 2892 C CA . LEU A 1 372 ? 44.890 70.559 93.174 1.00 97.55 372 LEU A CA 1
ATOM 2893 C C . LEU A 1 372 ? 45.681 69.911 92.041 1.00 95.46 372 LEU A C 1
ATOM 2894 O O . LEU A 1 372 ? 45.113 69.212 91.200 1.00 95.12 372 LEU A O 1
ATOM 2899 N N . ALA A 1 373 ? 46.991 70.136 92.026 1.00 95.62 373 ALA A N 1
ATOM 2900 C CA . ALA A 1 373 ? 47.845 69.550 90.998 1.00 91.49 373 ALA A CA 1
ATOM 2901 C C . ALA A 1 373 ? 48.040 68.058 91.242 1.00 89.48 373 ALA A C 1
ATOM 2902 O O . ALA A 1 373 ? 48.140 67.273 90.298 1.00 88.37 373 ALA A O 1
ATOM 2904 N N . VAL A 1 374 ? 48.094 67.672 92.513 1.00 89.77 374 VAL A N 1
ATOM 2905 C CA . VAL A 1 374 ? 48.221 66.267 92.876 1.00 87.91 374 VAL A CA 1
ATOM 2906 C C . VAL A 1 374 ? 47.031 65.484 92.340 1.00 85.15 374 VAL A C 1
ATOM 2907 O O . VAL A 1 374 ? 47.189 64.443 91.699 1.00 83.31 374 VAL A O 1
ATOM 2911 N N . LEU A 1 375 ? 45.839 66.011 92.592 1.00 84.50 375 LEU A N 1
ATOM 2912 C CA . LEU A 1 375 ? 44.604 65.372 92.169 1.00 82.61 375 LEU A CA 1
ATOM 2913 C C . LEU A 1 375 ? 44.448 65.395 90.657 1.00 82.33 375 LEU A C 1
ATOM 2914 O O . LEU A 1 375 ? 44.148 64.371 90.041 1.00 78.30 375 LEU A O 1
ATOM 2919 N N . ALA A 1 376 ? 44.639 66.568 90.062 1.00 84.93 376 ALA A N 1
ATOM 2920 C CA . ALA A 1 376 ? 44.545 66.699 88.615 1.00 84.24 376 ALA A CA 1
ATOM 2921 C C . ALA A 1 376 ? 45.486 65.697 87.963 1.00 80.86 376 ALA A C 1
ATOM 2922 O O . ALA A 1 376 ? 45.171 65.127 86.918 1.00 80.42 376 ALA A O 1
ATOM 2924 N N . ALA A 1 3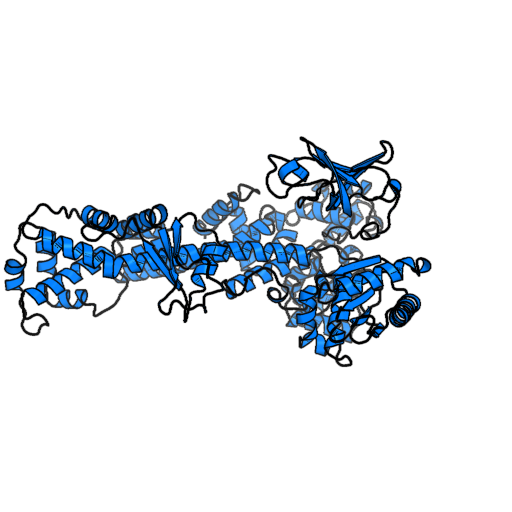77 ? 46.633 65.476 88.602 1.00 79.03 377 ALA A N 1
ATOM 2925 C CA . ALA A 1 377 ? 47.617 64.515 88.120 1.00 78.38 377 ALA A CA 1
ATOM 2926 C C . ALA A 1 377 ? 47.051 63.104 88.163 1.00 77.38 377 ALA A C 1
ATOM 2927 O O . ALA A 1 377 ? 47.161 62.346 87.195 1.00 73.64 377 ALA A O 1
ATOM 2929 N N . LEU A 1 378 ? 46.442 62.764 89.295 1.00 75.77 378 LEU A N 1
ATOM 2930 C CA . LEU A 1 378 ? 45.831 61.455 89.490 1.00 73.66 378 LEU A CA 1
ATOM 2931 C C . LEU A 1 378 ? 44.671 61.207 88.527 1.00 70.19 378 LEU A C 1
ATOM 2932 O O . LEU A 1 378 ? 44.532 60.113 87.975 1.00 65.31 378 LEU A O 1
ATOM 2937 N N . CYS A 1 379 ? 43.839 62.228 88.338 1.00 70.94 379 CYS A N 1
ATOM 2938 C CA . CYS A 1 379 ? 42.677 62.122 87.461 1.00 69.30 379 CYS A CA 1
ATOM 2939 C C . CYS A 1 379 ? 43.111 61.933 86.020 1.00 72.01 379 CYS A C 1
ATOM 2940 O O . CYS A 1 379 ? 42.587 61.078 85.309 1.00 67.01 379 CYS A O 1
ATOM 2943 N N . ALA A 1 380 ? 44.075 62.742 85.597 1.00 73.38 380 ALA A N 1
ATOM 2944 C CA . ALA A 1 380 ? 44.634 62.627 84.260 1.00 74.29 380 ALA A CA 1
ATOM 2945 C C . ALA A 1 380 ? 45.276 61.254 84.074 1.00 72.30 380 ALA A C 1
ATOM 2946 O O . ALA A 1 380 ? 44.984 60.545 83.109 1.00 69.78 380 ALA A O 1
ATOM 2948 N N . LYS A 1 381 ? 46.140 60.885 85.017 1.00 71.27 381 LYS A N 1
ATOM 2949 C CA . LYS A 1 381 ? 46.824 59.599 84.986 1.00 69.74 381 LYS A CA 1
ATOM 2950 C C . LYS A 1 381 ? 45.857 58.431 84.822 1.00 71.00 381 LYS A C 1
ATOM 2951 O O . LYS A 1 381 ? 46.034 57.580 83.950 1.00 67.82 381 LYS A O 1
ATOM 2957 N N . HIS A 1 382 ? 44.828 58.398 85.661 1.00 73.91 382 HIS A N 1
ATOM 2958 C CA . HIS A 1 382 ? 43.928 57.254 85.697 1.00 70.84 382 HIS A CA 1
ATOM 2959 C C . HIS A 1 382 ? 42.567 57.502 85.036 1.00 69.82 382 HIS A C 1
ATOM 2960 O O . HIS A 1 382 ? 41.645 56.701 85.189 1.00 70.06 382 HIS A O 1
ATOM 2967 N N . GLN A 1 383 ? 42.458 58.596 84.287 1.00 69.77 383 GLN A N 1
ATOM 2968 C CA . GLN A 1 383 ? 41.227 58.927 83.569 1.00 68.96 383 GLN A CA 1
ATOM 2969 C C . GLN A 1 383 ? 40.023 58.976 84.503 1.00 68.60 383 GLN A C 1
ATOM 2970 O O . GLN A 1 383 ? 38.988 58.370 84.235 1.00 62.80 383 GLN A O 1
ATOM 2976 N N . VAL A 1 384 ? 40.165 59.697 85.605 1.00 68.88 384 VAL A N 1
ATOM 2977 C CA . VAL A 1 384 ? 39.076 59.817 86.559 1.00 67.96 384 VAL A CA 1
ATOM 2978 C C . VAL A 1 384 ? 37.930 60.631 85.961 1.00 68.24 384 VAL A C 1
ATOM 2979 O O . VAL A 1 384 ? 38.145 61.698 85.381 1.00 67.06 384 VAL A O 1
ATOM 2983 N N . GLU A 1 385 ? 36.717 60.104 86.091 1.00 67.44 385 GLU A N 1
ATOM 2984 C CA . GLU A 1 385 ? 35.516 60.810 85.667 1.00 66.23 385 GLU A CA 1
ATOM 2985 C C . GLU A 1 385 ? 34.821 61.438 86.872 1.00 70.15 385 GLU A C 1
ATOM 2986 O O . GLU A 1 385 ? 34.363 62.582 86.814 1.00 70.92 385 GLU A O 1
ATOM 2992 N N . LEU A 1 386 ? 34.753 60.680 87.965 1.00 66.39 386 LEU A N 1
ATOM 2993 C CA . LEU A 1 386 ? 33.969 61.073 89.131 1.00 67.27 386 LEU A CA 1
ATOM 2994 C C . LEU A 1 386 ? 34.829 61.359 90.351 1.00 66.34 386 LEU A C 1
ATOM 2995 O O . LEU A 1 386 ? 35.899 60.782 90.524 1.00 65.87 386 LEU A O 1
ATOM 3000 N N . ILE A 1 387 ? 34.339 62.257 91.196 1.00 68.48 387 ILE A N 1
ATOM 3001 C CA . ILE A 1 387 ? 35.002 62.588 92.447 1.00 68.97 387 ILE A CA 1
ATOM 3002 C C . ILE A 1 387 ? 34.053 62.391 93.626 1.00 72.92 387 ILE A C 1
ATOM 3003 O O . ILE A 1 387 ? 33.110 63.163 93.820 1.00 70.12 387 ILE A O 1
ATOM 3008 N N . ALA A 1 388 ? 34.309 61.346 94.407 1.00 70.15 388 ALA A N 1
ATOM 3009 C CA . ALA A 1 388 ? 33.466 61.017 95.546 1.00 69.87 388 ALA A CA 1
ATOM 3010 C C . ALA A 1 388 ? 34.009 61.675 96.802 1.00 72.16 388 ALA A C 1
ATOM 3011 O O . ALA A 1 388 ? 35.173 61.495 97.153 1.00 72.23 388 ALA A O 1
ATOM 3013 N N . ILE A 1 389 ? 33.162 62.444 97.475 1.00 68.45 389 ILE A N 1
ATOM 3014 C CA . ILE A 1 389 ? 33.586 63.148 98.672 1.00 73.57 389 ILE A CA 1
ATOM 3015 C C . ILE A 1 389 ? 32.751 62.725 99.871 1.00 75.98 389 ILE A C 1
ATOM 3016 O O . ILE A 1 389 ? 31.524 62.735 99.813 1.00 72.66 389 ILE A O 1
ATOM 3021 N N . GLY A 1 390 ? 33.422 62.341 100.953 1.00 72.90 390 GLY A N 1
ATOM 3022 C CA . GLY A 1 390 ? 32.732 61.980 102.174 1.00 77.41 390 GLY A CA 1
ATOM 3023 C C . GLY A 1 390 ? 32.083 63.207 102.778 1.00 80.50 390 GLY A C 1
ATOM 3024 O O . GLY A 1 390 ? 32.639 64.302 102.701 1.00 83.68 390 GLY A O 1
ATOM 3025 N N . ASN A 1 391 ? 30.902 63.035 103.366 1.00 78.18 391 ASN A N 1
ATOM 3026 C CA . ASN A 1 391 ? 30.200 64.156 103.986 1.00 81.17 391 ASN A CA 1
ATOM 3027 C C . ASN A 1 391 ? 30.590 64.353 105.455 1.00 87.87 391 ASN A C 1
ATOM 3028 O O . ASN A 1 391 ? 29.762 64.736 106.287 1.00 88.48 391 ASN A O 1
ATOM 3033 N N . GLY A 1 392 ? 31.860 64.097 105.762 1.00 89.89 392 GLY A N 1
ATOM 3034 C CA . GLY A 1 392 ? 32.361 64.215 107.120 1.00 91.25 392 GLY A CA 1
ATOM 3035 C C . GLY A 1 392 ? 33.002 65.559 107.417 1.00 94.38 392 GLY A C 1
ATOM 3036 O O . GLY A 1 392 ? 32.705 66.561 106.769 1.00 95.39 392 GLY A O 1
ATOM 3037 N N . THR A 1 393 ? 33.892 65.575 108.403 1.00 92.82 393 THR A N 1
ATOM 3038 C CA . THR A 1 393 ? 34.538 66.807 108.846 1.00 96.87 393 THR A CA 1
ATOM 3039 C C . THR A 1 393 ? 35.406 67.459 107.764 1.00 97.54 393 THR A C 1
ATOM 3040 O O . THR A 1 393 ? 36.296 66.821 107.201 1.00 97.06 393 THR A O 1
ATOM 3044 N N . ALA A 1 394 ? 35.135 68.736 107.494 1.00 96.92 394 ALA A N 1
ATOM 3045 C CA . ALA A 1 394 ? 35.824 69.501 106.454 1.00 96.44 394 ALA A CA 1
ATOM 3046 C C . ALA A 1 394 ? 35.350 69.105 105.061 1.00 99.36 394 ALA A C 1
ATOM 3047 O O . ALA A 1 394 ? 36.067 69.278 104.077 1.00 98.74 394 ALA A O 1
ATOM 3049 N N . SER A 1 395 ? 34.138 68.567 104.988 1.00 98.54 395 SER A N 1
ATOM 3050 C CA . SER A 1 395 ? 33.543 68.206 103.709 1.00 97.43 395 SER A CA 1
ATOM 3051 C C . SER A 1 395 ? 33.270 69.469 102.911 1.00 101.47 395 SER A C 1
ATOM 3052 O O . SER A 1 395 ? 33.494 69.514 101.702 1.00 101.58 395 SER A O 1
ATOM 3055 N N . ARG A 1 396 ? 32.786 70.494 103.603 1.00 102.13 396 ARG A N 1
ATOM 3056 C CA . ARG A 1 396 ? 32.532 71.783 102.983 1.00 102.62 396 ARG A CA 1
ATOM 3057 C C . ARG A 1 396 ? 33.832 72.303 102.396 1.00 102.88 396 ARG A C 1
ATOM 3058 O O . ARG A 1 396 ? 33.886 72.720 101.239 1.00 101.11 396 ARG A O 1
ATOM 3066 N N . GLU A 1 397 ? 34.880 72.262 103.210 1.00 104.77 397 GLU A N 1
ATOM 3067 C CA . GLU A 1 397 ? 36.218 72.635 102.778 1.00 105.28 397 GLU A CA 1
ATOM 3068 C C . GLU A 1 397 ? 36.588 71.877 101.512 1.00 102.26 397 GLU A C 1
ATOM 3069 O O . GLU A 1 397 ? 36.946 72.470 100.494 1.00 101.48 397 GLU A O 1
ATOM 3075 N N . THR A 1 398 ? 36.489 70.556 101.590 1.00 101.22 398 THR A N 1
ATOM 3076 C CA . THR A 1 398 ? 36.875 69.681 100.496 1.00 100.52 398 THR A CA 1
ATOM 3077 C C . THR A 1 398 ? 36.069 69.952 99.232 1.00 100.35 398 THR A C 1
ATOM 3078 O O . THR A 1 398 ? 36.630 70.068 98.143 1.00 99.54 398 THR A O 1
ATOM 3082 N N . ASP A 1 399 ? 34.753 70.054 99.387 1.00 100.69 399 ASP A N 1
ATOM 3083 C CA . ASP A 1 399 ? 33.849 70.256 98.259 1.00 99.08 399 ASP A CA 1
ATOM 3084 C C . ASP A 1 399 ? 34.259 71.450 97.402 1.00 99.84 399 ASP A C 1
ATOM 3085 O O . ASP A 1 399 ? 34.103 71.425 96.183 1.00 99.47 399 ASP A O 1
ATOM 3090 N N . LYS A 1 400 ? 34.779 72.493 98.043 1.00 100.90 400 LYS A N 1
ATOM 3091 C CA . LYS A 1 400 ? 35.300 73.649 97.320 1.00 102.85 400 LYS A CA 1
ATO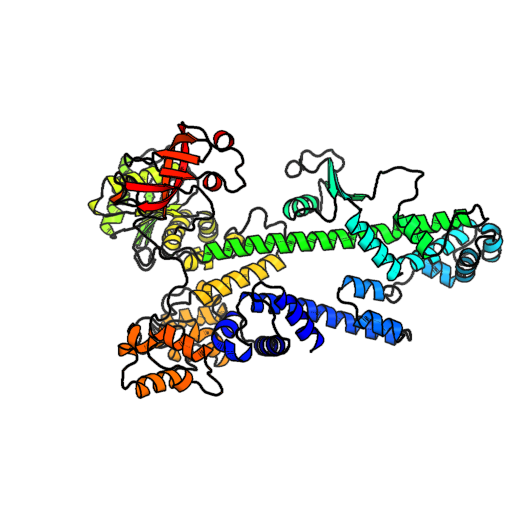M 3092 C C . LYS A 1 400 ? 36.434 73.243 96.390 1.00 102.74 400 LYS A C 1
ATOM 3093 O O . LYS A 1 400 ? 36.428 73.584 95.209 1.00 102.99 400 LYS A O 1
ATOM 3099 N N . LEU A 1 401 ? 37.409 72.521 96.932 1.00 101.46 401 LEU A N 1
ATOM 3100 C CA . LEU A 1 401 ? 38.503 71.998 96.128 1.00 100.86 401 LEU A CA 1
ATOM 3101 C C . LEU A 1 401 ? 37.973 71.305 94.887 1.00 102.33 401 LEU A C 1
ATOM 3102 O O . LEU A 1 401 ? 38.355 71.639 93.766 1.00 105.53 401 LEU A O 1
ATOM 3107 N N . ALA A 1 402 ? 37.086 70.338 95.099 1.00 101.32 402 ALA A N 1
ATOM 3108 C CA . ALA A 1 402 ? 36.539 69.532 94.012 1.00 101.68 402 ALA A CA 1
ATOM 3109 C C . ALA A 1 402 ? 35.922 70.385 92.908 1.00 101.62 402 ALA A C 1
ATOM 3110 O O . ALA A 1 402 ? 36.308 70.282 91.743 1.00 98.91 402 ALA A O 1
ATOM 3112 N N . GLY A 1 403 ? 34.960 71.222 93.282 1.00 102.90 403 GLY A N 1
ATOM 3113 C CA . GLY A 1 403 ? 34.301 72.095 92.331 1.00 102.19 403 GLY A CA 1
ATOM 3114 C C . GLY A 1 403 ? 35.292 72.931 91.547 1.00 102.76 403 GLY A C 1
ATOM 3115 O O . GLY A 1 403 ? 35.101 73.177 90.356 1.00 103.51 403 GLY A O 1
ATOM 3116 N N . GLU A 1 404 ? 36.359 73.363 92.216 1.00 101.19 404 GLU A N 1
ATOM 3117 C CA . GLU A 1 404 ? 37.378 74.193 91.582 1.00 104.63 404 GLU A CA 1
ATOM 3118 C C . GLU A 1 404 ? 38.279 73.387 90.652 1.00 104.06 404 GLU A C 1
ATOM 3119 O O . GLU A 1 404 ? 38.653 73.857 89.578 1.00 102.04 404 GLU A O 1
ATOM 3125 N N . LEU A 1 405 ? 38.628 72.178 91.075 1.00 101.75 405 LEU A N 1
ATOM 3126 C CA . LEU A 1 405 ? 39.404 71.270 90.245 1.00 98.70 405 LEU A CA 1
ATOM 3127 C C . LEU A 1 405 ? 38.680 71.014 88.931 1.00 100.35 405 LEU A C 1
ATOM 3128 O O . LEU A 1 405 ? 39.293 70.962 87.864 1.00 99.11 405 LEU A O 1
ATOM 3133 N N . ILE A 1 406 ? 37.365 70.856 89.023 1.00 100.26 406 ILE A N 1
ATOM 3134 C CA . ILE A 1 406 ? 36.540 70.563 87.860 1.00 101.41 406 ILE A CA 1
ATOM 3135 C C . ILE A 1 406 ? 36.486 71.751 86.899 1.00 101.40 406 ILE A C 1
ATOM 3136 O O . ILE A 1 406 ? 36.477 71.570 85.679 1.00 97.13 406 ILE A O 1
ATOM 3141 N N . LYS A 1 407 ? 36.468 72.961 87.456 1.00 104.25 407 LYS A N 1
ATOM 3142 C CA . LYS A 1 407 ? 36.393 74.184 86.656 1.00 104.32 407 LYS A CA 1
ATOM 3143 C C . LYS A 1 407 ? 37.736 74.541 86.028 1.00 101.65 407 LYS A C 1
ATOM 3144 O O . LYS A 1 407 ? 37.788 75.204 84.992 1.00 103.25 407 LYS A O 1
ATOM 3150 N N . LYS A 1 408 ? 38.820 74.097 86.654 1.00 101.58 408 LYS A N 1
ATOM 3151 C CA . LYS A 1 408 ? 40.159 74.417 86.176 1.00 99.94 408 LYS A CA 1
ATOM 3152 C C . LYS A 1 408 ? 40.680 73.380 85.186 1.00 100.63 408 LYS A C 1
ATOM 3153 O O . LYS A 1 408 ? 41.592 73.655 84.406 1.00 102.66 408 LYS A O 1
ATOM 3159 N N . TYR A 1 409 ? 40.091 72.191 85.208 1.00 98.45 409 TYR A N 1
ATOM 3160 C CA . TYR A 1 409 ? 40.451 71.158 84.247 1.00 94.47 409 TYR A CA 1
ATOM 3161 C C . TYR A 1 409 ? 39.210 70.569 83.597 1.00 94.11 409 TYR A C 1
ATOM 3162 O O . TYR A 1 409 ? 38.944 69.374 83.724 1.00 93.15 409 TYR A O 1
ATOM 3171 N N . PRO A 1 410 ? 38.440 71.420 82.900 1.00 96.78 410 PRO A N 1
ATOM 3172 C CA . PRO A 1 410 ? 37.230 71.008 82.181 1.00 95.70 410 PRO A CA 1
ATOM 3173 C C . PRO A 1 410 ? 37.548 70.023 81.064 1.00 93.26 410 PRO A C 1
ATOM 3174 O O . PRO A 1 410 ? 36.637 69.390 80.532 1.00 91.73 410 PRO A O 1
ATOM 3178 N N . GLY A 1 411 ? 38.826 69.901 80.716 1.00 93.20 411 GLY A N 1
ATOM 3179 C CA . GLY A 1 411 ? 39.254 68.955 79.700 1.00 92.28 411 GLY A CA 1
ATOM 3180 C C . GLY A 1 411 ? 39.165 67.518 80.182 1.00 93.28 411 GLY A C 1
ATOM 3181 O O . GLY A 1 411 ? 39.266 66.580 79.388 1.00 87.27 411 GLY A O 1
ATOM 3182 N N . MET A 1 412 ? 38.974 67.349 81.490 1.00 93.89 412 MET A N 1
ATOM 3183 C CA . MET A 1 412 ? 38.838 66.026 82.092 1.00 91.66 412 MET A CA 1
ATOM 3184 C C . MET A 1 412 ? 37.372 65.630 82.251 1.00 89.08 412 MET A C 1
ATOM 3185 O O . MET A 1 412 ? 37.058 64.457 82.457 1.00 88.85 412 MET A O 1
ATOM 3190 N N . LYS A 1 413 ? 36.486 66.617 82.149 1.00 89.66 413 LYS A N 1
ATOM 3191 C CA . LYS A 1 413 ? 35.049 66.412 82.334 1.00 90.20 413 LYS A CA 1
ATOM 3192 C C . LYS A 1 413 ? 34.744 65.687 83.643 1.00 88.36 413 LYS A C 1
ATOM 3193 O O . LYS A 1 413 ? 34.215 64.574 83.641 1.00 84.37 413 LYS A O 1
ATOM 3199 N N . LEU A 1 414 ? 35.082 66.325 84.759 1.00 86.56 414 LEU A N 1
ATOM 3200 C CA . LEU A 1 414 ? 34.857 65.734 86.070 1.00 83.93 414 LEU A CA 1
ATOM 3201 C C . LEU A 1 414 ? 33.487 66.108 86.633 1.00 85.94 414 LEU A C 1
ATOM 3202 O O . LEU A 1 414 ? 32.995 67.220 86.431 1.00 86.68 414 LEU A O 1
ATOM 3207 N N . THR A 1 415 ? 32.868 65.168 87.335 1.00 82.79 415 THR A N 1
ATOM 3208 C CA . THR A 1 415 ? 31.673 65.465 88.109 1.00 80.83 415 THR A CA 1
ATOM 3209 C C . THR A 1 415 ? 31.928 65.052 89.550 1.00 77.27 415 THR A C 1
ATOM 3210 O O . THR A 1 415 ? 32.407 63.948 89.810 1.00 72.96 415 THR A O 1
ATOM 3214 N N . LYS A 1 416 ? 31.625 65.953 90.478 1.00 82.77 416 LYS A N 1
ATOM 3215 C CA . LYS A 1 416 ? 31.798 65.692 91.903 1.00 79.26 416 LYS A CA 1
ATOM 3216 C C . LYS A 1 416 ? 30.466 65.332 92.556 1.00 78.92 416 LYS A C 1
ATOM 3217 O O . LYS A 1 416 ? 29.446 65.971 92.294 1.00 81.43 416 LYS A O 1
ATOM 3223 N N . ILE A 1 417 ? 30.482 64.305 93.403 1.00 77.30 417 ILE A N 1
ATOM 3224 C CA . ILE A 1 417 ? 29.286 63.883 94.128 1.00 71.94 417 ILE A CA 1
ATOM 3225 C C . ILE A 1 417 ? 29.599 63.618 95.598 1.00 72.85 417 ILE A C 1
ATOM 3226 O O . ILE A 1 417 ? 30.605 62.990 95.927 1.00 71.77 417 ILE A O 1
ATOM 3231 N N . MET A 1 418 ? 28.725 64.104 96.475 1.00 75.20 418 MET A N 1
ATOM 3232 C CA . MET A 1 418 ? 28.863 63.918 97.917 1.00 74.43 418 MET A CA 1
ATOM 3233 C C . MET A 1 418 ? 28.301 62.580 98.382 1.00 72.77 418 MET A C 1
ATOM 3234 O O . MET A 1 418 ? 27.172 62.219 98.047 1.00 68.13 418 MET A O 1
ATOM 3239 N N . VAL A 1 419 ? 29.092 61.859 99.170 1.00 70.03 419 VAL A N 1
ATOM 3240 C CA . VAL A 1 419 ? 28.725 60.526 99.620 1.00 69.59 419 VAL A CA 1
ATOM 3241 C C . VAL A 1 419 ? 28.638 60.482 101.140 1.00 70.14 419 VAL A C 1
ATOM 3242 O O . VAL A 1 419 ? 29.397 61.162 101.829 1.00 70.83 419 VAL A O 1
ATOM 3246 N N . SER A 1 420 ? 27.699 59.695 101.658 1.00 68.82 420 SER A N 1
ATOM 3247 C CA . SER A 1 420 ? 27.608 59.467 103.094 1.00 70.57 420 SER A CA 1
ATOM 3248 C C . SER A 1 420 ? 28.868 58.769 103.575 1.00 72.93 420 SER A C 1
ATOM 3249 O O . SER A 1 420 ? 29.244 57.715 103.061 1.00 71.19 420 SER A O 1
ATOM 3252 N N . GLU A 1 421 ? 29.515 59.357 104.571 1.00 71.33 421 GLU A N 1
ATOM 3253 C CA . GLU A 1 421 ? 30.809 58.875 105.015 1.00 72.88 421 GLU A CA 1
ATOM 3254 C C . GLU A 1 421 ? 30.668 57.949 106.225 1.00 74.29 421 GLU A C 1
ATOM 3255 O O . GLU A 1 421 ? 31.647 57.359 106.693 1.00 70.35 421 GLU A O 1
ATOM 3261 N N . ALA A 1 422 ? 29.436 57.798 106.704 1.00 71.78 422 ALA A N 1
ATOM 3262 C CA . ALA A 1 422 ? 29.165 57.020 107.910 1.00 69.15 422 ALA A CA 1
ATOM 3263 C C . ALA A 1 422 ? 29.552 55.547 107.774 1.00 67.41 422 ALA A C 1
ATOM 3264 O O . ALA A 1 422 ? 30.206 54.982 108.657 1.00 63.84 422 ALA A O 1
ATOM 3266 N N . GLY A 1 423 ? 29.140 54.929 106.670 1.00 67.42 423 GLY A N 1
ATOM 3267 C CA . GLY A 1 423 ? 29.417 53.522 106.439 1.00 65.00 423 GLY A CA 1
ATOM 3268 C C . GLY A 1 423 ? 30.898 53.227 106.268 1.00 63.09 423 GLY A C 1
ATOM 3269 O O . GLY A 1 423 ? 31.383 52.170 106.677 1.00 58.84 423 GLY A O 1
ATOM 3270 N N . ALA A 1 424 ? 31.619 54.173 105.675 1.00 61.26 424 ALA A N 1
ATOM 3271 C CA . ALA A 1 424 ? 33.029 53.983 105.348 1.00 61.37 424 ALA A CA 1
ATOM 3272 C C . ALA A 1 424 ? 33.934 53.920 106.578 1.00 59.15 424 ALA A C 1
ATOM 3273 O O . ALA A 1 424 ? 34.962 53.241 106.553 1.00 60.45 424 ALA A O 1
ATOM 3275 N N . SER A 1 425 ? 33.556 54.626 107.643 1.00 58.86 425 SER A N 1
ATOM 3276 C CA . SER A 1 425 ? 34.325 54.606 108.888 1.00 56.82 425 SER A CA 1
ATOM 3277 C C . SER A 1 425 ? 34.275 53.224 109.523 1.00 55.74 425 SER A C 1
ATOM 3278 O O . SER A 1 425 ? 35.280 52.722 110.013 1.00 59.51 425 SER A O 1
ATOM 3281 N N . VAL A 1 426 ? 33.092 52.619 109.519 1.00 56.81 426 VAL A N 1
ATOM 3282 C CA . VAL A 1 426 ? 32.914 51.260 110.012 1.00 54.78 426 VAL A CA 1
ATOM 3283 C C . VAL A 1 426 ? 33.742 50.285 109.176 1.00 53.92 426 VAL A C 1
ATOM 3284 O O . VAL A 1 426 ? 34.412 49.399 109.707 1.00 57.58 426 VAL A O 1
ATOM 3288 N N . TYR A 1 427 ? 33.700 50.455 107.862 1.00 54.28 427 TYR A N 1
ATOM 3289 C CA . TYR A 1 427 ? 34.447 49.578 106.966 1.00 55.97 427 TYR A CA 1
ATOM 3290 C C . TYR A 1 427 ? 35.957 49.621 107.218 1.00 53.79 427 TYR A C 1
ATOM 3291 O O . TYR A 1 427 ? 36.588 48.582 107.397 1.00 49.68 427 TYR A O 1
ATOM 3300 N N . SER A 1 428 ? 36.524 50.824 107.225 1.00 54.93 428 SER A N 1
ATOM 3301 C CA . SER A 1 428 ? 37.967 51.003 107.376 1.00 57.92 428 SER A CA 1
ATOM 3302 C C . SER A 1 428 ? 38.516 50.348 108.641 1.00 55.58 428 SER A C 1
ATOM 3303 O O . SER A 1 428 ? 39.689 49.964 108.688 1.00 56.76 428 SER A O 1
ATOM 3306 N N . ALA A 1 429 ? 37.667 50.215 109.659 1.00 52.90 429 ALA A N 1
ATOM 3307 C CA . ALA A 1 429 ? 38.100 49.649 110.941 1.00 53.66 429 ALA A CA 1
ATOM 3308 C C . ALA A 1 429 ? 37.873 48.144 111.015 1.00 55.07 429 ALA A C 1
ATOM 3309 O O . ALA A 1 429 ? 38.324 47.491 111.957 1.00 61.12 429 ALA A O 1
ATOM 3311 N N . SER A 1 430 ? 37.184 47.604 110.013 1.00 52.37 430 SER A N 1
ATOM 3312 C CA . SER A 1 430 ? 36.772 46.205 110.012 1.00 50.20 430 SER A CA 1
ATOM 3313 C C . SER A 1 430 ? 37.923 45.254 109.730 1.00 52.30 430 SER A C 1
ATOM 3314 O O . SER A 1 430 ? 38.950 45.641 109.170 1.00 54.81 430 SER A O 1
ATOM 3317 N N . GLU A 1 431 ? 37.738 43.996 110.107 1.00 52.62 431 GLU A N 1
ATOM 3318 C CA . GLU A 1 431 ? 38.708 42.972 109.767 1.00 54.75 431 GLU A CA 1
ATOM 3319 C C . GLU A 1 431 ? 38.727 42.777 108.266 1.00 56.07 431 GLU A C 1
ATOM 3320 O O . GLU A 1 431 ? 39.786 42.620 107.665 1.00 59.21 431 GLU A O 1
ATOM 3326 N N . LEU A 1 432 ? 37.539 42.798 107.670 1.00 54.21 432 LEU A N 1
ATOM 3327 C CA . LEU A 1 432 ? 37.361 42.608 106.234 1.00 52.89 432 LEU A CA 1
ATOM 3328 C C . LEU A 1 432 ? 38.210 43.582 105.422 1.00 51.91 432 LEU A C 1
ATOM 3329 O O . LEU A 1 432 ? 38.859 43.184 104.458 1.00 53.19 432 LEU A O 1
ATOM 3334 N N . ALA A 1 433 ? 38.206 44.852 105.819 1.00 51.54 433 ALA A N 1
ATOM 3335 C CA . ALA A 1 433 ? 39.033 45.869 105.168 1.00 53.13 433 ALA A CA 1
ATOM 3336 C C . ALA A 1 433 ? 40.522 45.522 105.241 1.00 57.29 433 ALA A C 1
ATOM 3337 O O . ALA A 1 433 ? 41.284 45.781 104.300 1.00 57.71 433 ALA A O 1
ATOM 3339 N N . ALA A 1 434 ? 40.930 44.943 106.366 1.00 55.97 434 ALA A N 1
ATOM 3340 C CA . ALA A 1 434 ? 42.307 44.500 106.552 1.00 56.01 434 ALA A CA 1
ATOM 3341 C C . ALA A 1 434 ? 42.684 43.426 105.531 1.00 53.12 434 ALA A C 1
ATOM 3342 O O . ALA A 1 434 ? 43.737 43.508 104.898 1.00 54.66 434 ALA A O 1
ATOM 3344 N N . LYS A 1 435 ? 41.824 42.423 105.371 1.00 49.52 435 LYS A N 1
ATOM 3345 C CA . LYS A 1 435 ? 42.046 41.386 104.368 1.00 55.44 435 LYS A CA 1
ATOM 3346 C C . LYS A 1 435 ? 42.134 41.977 102.965 1.00 58.14 435 LYS A C 1
ATOM 3347 O O . LYS A 1 435 ? 42.849 41.462 102.104 1.00 55.30 435 LYS A O 1
ATOM 3353 N N . GLU A 1 436 ? 41.402 43.060 102.734 1.00 55.89 436 GLU A N 1
ATOM 3354 C CA . GLU A 1 436 ? 41.334 43.626 101.396 1.00 58.62 436 GLU A CA 1
ATOM 3355 C C . GLU A 1 436 ? 42.517 44.544 101.114 1.00 56.76 436 GLU A C 1
ATOM 3356 O O . GLU A 1 436 ? 43.081 44.516 100.027 1.00 55.00 436 GLU A O 1
ATOM 3362 N N . PHE A 1 437 ? 42.893 45.353 102.098 1.00 54.62 437 PHE A N 1
ATOM 3363 C CA . PHE A 1 437 ? 43.929 46.354 101.883 1.00 57.43 437 PHE A CA 1
ATOM 3364 C C . PHE A 1 437 ? 44.954 46.396 103.018 1.00 57.92 437 PHE A C 1
ATOM 3365 O O . PHE A 1 437 ? 45.068 47.399 103.723 1.00 55.26 437 PHE A O 1
ATOM 3373 N N . PRO A 1 438 ? 45.729 45.307 103.163 1.00 58.60 438 PRO A N 1
ATOM 3374 C CA . PRO A 1 438 ? 46.698 45.098 104.248 1.00 53.52 438 PRO A CA 1
ATOM 3375 C C . PRO A 1 438 ? 47.889 46.035 104.113 1.00 54.33 438 PRO A C 1
ATOM 3376 O O . PRO A 1 438 ? 48.517 46.395 105.106 1.00 58.06 438 PRO A O 1
ATOM 3380 N N . GLU A 1 439 ? 48.195 46.421 102.880 1.00 57.39 439 GLU A N 1
ATOM 3381 C CA . GLU A 1 439 ? 49.342 47.271 102.605 1.00 57.18 439 GLU A CA 1
ATOM 3382 C C . GLU A 1 439 ? 48.966 48.739 102.764 1.00 58.78 439 GLU A C 1
ATOM 3383 O O . GLU A 1 439 ? 49.734 49.626 102.404 1.00 59.06 439 GLU A O 1
ATOM 3389 N N . LEU A 1 440 ? 47.779 48.983 103.311 1.00 60.67 440 LEU A N 1
ATOM 3390 C CA . LEU A 1 440 ? 47.288 50.337 103.545 1.00 61.33 440 LEU A CA 1
ATOM 3391 C C . LEU A 1 440 ? 47.080 50.572 105.029 1.00 65.96 440 LEU A C 1
ATOM 3392 O O . LEU A 1 440 ? 46.667 49.668 105.757 1.00 68.01 440 LEU A O 1
ATOM 3397 N N . ASP A 1 441 ? 47.355 51.786 105.486 1.00 68.69 441 ASP A N 1
ATOM 3398 C CA . ASP A 1 441 ? 47.013 52.132 106.856 1.00 71.04 441 ASP A CA 1
ATOM 3399 C C . ASP A 1 441 ? 45.511 52.387 106.919 1.00 71.31 441 ASP A C 1
ATOM 3400 O O . ASP A 1 441 ? 44.873 52.612 105.884 1.00 72.20 441 ASP A O 1
ATOM 3405 N N . VAL A 1 442 ? 44.955 52.344 108.126 1.00 69.54 442 VAL A N 1
ATOM 3406 C CA . VAL A 1 442 ? 43.511 52.410 108.316 1.00 68.33 442 VAL A CA 1
ATOM 3407 C C . VAL A 1 442 ? 42.863 53.633 107.660 1.00 71.91 442 VAL A C 1
ATOM 3408 O O . VAL A 1 442 ? 41.800 53.522 107.034 1.00 69.98 442 VAL A O 1
ATOM 3412 N N . SER A 1 443 ? 43.512 54.789 107.786 1.00 70.95 443 SER A N 1
ATOM 3413 C CA . SER A 1 443 ? 42.922 56.052 107.341 1.00 74.44 443 SER A CA 1
ATOM 3414 C C . SER A 1 443 ? 42.746 56.184 105.822 1.00 75.12 443 SER A C 1
ATOM 3415 O O . SER A 1 443 ? 41.992 57.037 105.354 1.00 80.50 443 SER A O 1
ATOM 3418 N N . LEU A 1 444 ? 43.437 55.352 105.050 1.00 70.44 444 LEU A N 1
ATOM 3419 C CA . LEU A 1 444 ? 43.291 55.395 103.599 1.00 70.87 444 LEU A CA 1
ATOM 3420 C C . LEU A 1 444 ? 42.156 54.490 103.143 1.00 67.66 444 LEU A C 1
ATOM 3421 O O . LEU A 1 444 ? 41.684 54.598 102.013 1.00 65.26 444 LEU A O 1
ATOM 3426 N N . ARG A 1 445 ? 41.724 53.599 104.030 1.00 66.90 445 ARG A N 1
ATOM 3427 C CA . ARG A 1 445 ? 40.740 52.578 103.679 1.00 63.78 445 ARG A CA 1
ATOM 3428 C C . ARG A 1 445 ? 39.321 53.132 103.559 1.00 63.24 445 ARG A C 1
ATOM 3429 O O . ARG A 1 445 ? 38.497 52.588 102.816 1.00 66.11 445 ARG A O 1
ATOM 3437 N N . GLY A 1 446 ? 39.046 54.220 104.273 1.00 60.97 446 GLY A N 1
ATOM 3438 C CA . GLY A 1 446 ? 37.759 54.883 104.178 1.00 60.92 446 GLY A CA 1
ATOM 3439 C C . GLY A 1 446 ? 37.585 55.556 102.828 1.00 63.49 446 GLY A C 1
ATOM 3440 O O . GLY A 1 446 ? 36.485 55.573 102.262 1.00 62.67 446 GLY A O 1
ATOM 3441 N N . ALA A 1 447 ? 38.680 56.101 102.307 1.00 60.95 447 ALA A N 1
ATOM 3442 C CA . ALA A 1 447 ? 38.669 56.769 101.012 1.00 62.67 447 ALA A CA 1
ATOM 3443 C C . ALA A 1 447 ? 38.342 55.803 99.879 1.00 59.47 447 ALA A C 1
ATOM 3444 O O . ALA A 1 447 ? 37.641 56.168 98.930 1.00 59.09 447 ALA A O 1
ATOM 3446 N N . VAL A 1 448 ? 38.853 54.578 99.978 1.00 56.44 448 VAL A N 1
ATOM 3447 C CA . VAL A 1 448 ? 38.593 53.559 98.966 1.00 56.90 448 VAL A CA 1
ATOM 3448 C C . VAL A 1 448 ? 37.121 53.167 99.021 1.00 57.99 448 VAL A C 1
ATOM 3449 O O . VAL A 1 448 ? 36.474 52.936 97.987 1.00 50.76 448 VAL A O 1
ATOM 3453 N N . SER A 1 449 ? 36.608 53.105 100.246 1.00 52.41 449 SER A N 1
ATOM 3454 C CA . SER A 1 449 ? 35.220 52.773 100.497 1.00 53.47 449 SER A CA 1
ATOM 3455 C C . SER A 1 449 ? 34.304 53.835 99.896 1.00 52.55 449 SER A C 1
ATOM 3456 O O . SER A 1 449 ? 33.290 53.517 99.269 1.00 47.54 449 SER A O 1
ATOM 3459 N N . ILE A 1 450 ? 34.675 55.098 100.089 1.00 53.93 450 ILE A N 1
ATOM 3460 C CA . ILE A 1 450 ? 33.900 56.223 99.568 1.00 53.46 450 ILE A CA 1
ATOM 3461 C C . ILE A 1 450 ? 33.734 56.153 98.058 1.00 54.96 450 ILE A C 1
ATOM 3462 O O . ILE A 1 450 ? 32.618 56.211 97.545 1.00 54.61 450 ILE A O 1
ATOM 3467 N N . ALA A 1 451 ? 34.855 56.020 97.355 1.00 55.12 451 ALA A N 1
ATOM 3468 C CA . ALA A 1 451 ? 34.851 55.967 95.904 1.00 52.37 451 ALA A CA 1
ATOM 3469 C C . ALA A 1 451 ? 34.022 54.793 95.406 1.00 52.10 451 ALA A C 1
ATOM 3470 O O . ALA A 1 451 ? 33.304 54.908 94.411 1.00 52.24 451 ALA A O 1
ATOM 3472 N N . ARG A 1 452 ? 34.119 53.667 96.102 1.00 49.17 452 ARG A N 1
ATOM 3473 C CA . ARG A 1 452 ? 33.397 52.468 95.701 1.00 51.37 452 ARG A CA 1
ATOM 3474 C C . ARG A 1 452 ? 31.905 52.621 95.944 1.00 51.90 452 ARG A C 1
ATOM 3475 O O . ARG A 1 452 ? 31.071 52.188 95.135 1.00 46.93 452 ARG A O 1
ATOM 3483 N N . ARG A 1 453 ? 31.574 53.249 97.064 1.00 50.66 453 ARG A N 1
ATOM 3484 C CA . ARG A 1 453 ? 30.182 53.480 97.388 1.00 54.54 453 ARG A CA 1
ATOM 3485 C C . ARG A 1 453 ? 29.517 54.269 96.259 1.00 52.11 453 ARG A C 1
ATOM 3486 O O . ARG A 1 453 ? 28.387 53.968 95.861 1.00 45.51 453 ARG A O 1
ATOM 3494 N N . LEU A 1 454 ? 30.225 55.265 95.733 1.00 49.87 454 LEU A N 1
ATOM 3495 C CA . LEU A 1 454 ? 29.688 56.041 94.620 1.00 54.10 454 LEU A CA 1
ATOM 3496 C C . LEU A 1 454 ? 29.413 55.157 93.402 1.00 50.45 454 LEU A C 1
ATOM 3497 O O . LEU A 1 454 ? 28.327 55.201 92.834 1.00 45.42 454 LEU A O 1
ATOM 3502 N N . GLN A 1 455 ? 30.394 54.351 93.012 1.00 49.25 455 GLN A N 1
ATOM 3503 C CA . GLN A 1 455 ? 30.212 53.435 91.893 1.00 51.98 455 GLN A CA 1
ATOM 3504 C C . GLN A 1 455 ? 28.971 52.556 92.072 1.00 52.46 455 GLN A C 1
ATOM 3505 O O . GLN A 1 455 ? 28.087 52.535 91.218 1.00 55.30 455 GLN A O 1
ATOM 3511 N N . ASP A 1 456 ? 28.911 51.832 93.185 1.00 49.10 456 ASP A N 1
ATOM 3512 C CA . ASP A 1 456 ? 27.786 50.951 93.469 1.00 50.39 456 ASP A CA 1
ATOM 3513 C C . ASP A 1 456 ? 27.569 50.841 94.988 1.00 49.30 456 ASP A C 1
ATOM 3514 O O . ASP A 1 456 ? 28.241 50.064 95.668 1.00 44.11 456 ASP A O 1
ATOM 3519 N N . PRO A 1 457 ? 26.626 51.637 95.516 1.00 47.21 457 PRO A N 1
ATOM 3520 C CA . PRO A 1 457 ? 26.326 51.712 96.949 1.00 47.12 457 PRO A CA 1
ATOM 3521 C C . PRO A 1 457 ? 25.984 50.345 97.523 1.00 46.97 457 PRO A C 1
ATOM 3522 O O . PRO A 1 457 ? 26.496 49.966 98.586 1.00 42.83 457 PRO A O 1
ATOM 3526 N N . LEU A 1 458 ? 25.123 49.613 96.828 1.00 42.89 458 LEU A N 1
ATOM 3527 C CA . LEU A 1 458 ? 24.760 48.279 97.273 1.00 45.98 458 LEU A CA 1
ATOM 3528 C C . LEU A 1 458 ? 26.010 47.462 97.537 1.00 44.15 458 LEU A C 1
ATOM 3529 O O . LEU A 1 458 ? 26.229 46.991 98.644 1.00 41.64 458 LEU A O 1
ATOM 3534 N N . ALA A 1 459 ? 26.827 47.322 96.499 1.00 47.15 459 ALA A N 1
ATOM 3535 C CA . ALA A 1 459 ? 28.039 46.510 96.529 1.00 43.72 459 ALA A CA 1
ATOM 3536 C C . ALA A 1 459 ? 28.987 46.834 97.677 1.00 43.06 459 ALA A C 1
ATOM 3537 O O . ALA A 1 459 ? 29.628 45.933 98.211 1.00 42.28 459 ALA A O 1
ATOM 3539 N N . GLU A 1 460 ? 29.089 48.105 98.056 1.00 41.89 460 GLU A N 1
ATOM 3540 C CA . GLU A 1 460 ? 29.991 48.474 99.148 1.00 45.22 460 GLU A CA 1
ATOM 3541 C C . GLU A 1 460 ? 29.338 48.385 100.541 1.00 47.30 460 GLU A C 1
ATOM 3542 O O . GLU A 1 460 ? 29.971 47.962 101.511 1.00 50.14 460 GLU A O 1
ATOM 3548 N N . LEU A 1 461 ? 28.075 48.778 100.639 1.00 47.67 461 LEU A N 1
ATOM 3549 C CA . LEU A 1 461 ? 27.384 48.791 101.928 1.00 47.35 461 LEU A CA 1
ATOM 3550 C C . LEU A 1 461 ? 27.232 47.389 102.498 1.00 45.82 461 LEU A C 1
ATOM 3551 O O . LEU A 1 461 ? 27.234 47.195 103.712 1.00 42.63 461 LEU A O 1
ATOM 3556 N N . VAL A 1 462 ? 27.115 46.412 101.605 1.00 47.15 462 VAL A N 1
ATOM 3557 C CA . VAL A 1 462 ? 26.912 45.021 101.992 1.00 44.64 462 VAL A CA 1
ATOM 3558 C C . VAL A 1 462 ? 28.106 44.470 102.790 1.00 41.44 462 VAL A C 1
ATOM 3559 O O . VAL A 1 462 ? 28.009 43.442 103.456 1.00 36.49 462 VAL A O 1
ATOM 3563 N N . LYS A 1 463 ? 29.237 45.155 102.709 1.00 42.24 463 LYS A N 1
ATOM 3564 C CA . LYS A 1 463 ? 30.448 44.651 103.334 1.00 44.50 463 LYS A CA 1
ATOM 3565 C C . LYS A 1 463 ? 30.431 44.781 104.868 1.00 47.50 463 LYS A C 1
ATOM 3566 O O . LYS A 1 463 ? 31.226 44.147 105.558 1.00 41.85 463 LYS A O 1
ATOM 3572 N N . ILE A 1 464 ? 29.511 45.583 105.396 1.00 45.38 464 ILE A N 1
ATOM 3573 C CA . ILE A 1 464 ? 29.462 45.820 106.831 1.00 46.64 464 ILE A CA 1
ATOM 3574 C C . ILE A 1 464 ? 28.128 45.416 107.442 1.00 47.88 464 ILE A C 1
ATOM 3575 O O . ILE A 1 464 ? 27.119 45.264 106.737 1.00 40.86 464 ILE A O 1
ATOM 3580 N N . GLU A 1 465 ? 28.135 45.246 108.761 1.00 51.49 465 GLU A N 1
ATOM 3581 C CA . GLU A 1 465 ? 26.914 44.998 109.519 1.00 50.22 465 GLU A CA 1
ATOM 3582 C C . GLU A 1 465 ? 25.832 46.007 109.157 1.00 49.59 465 GLU A C 1
ATOM 3583 O O . GLU A 1 465 ? 26.057 47.216 109.234 1.00 52.10 465 GLU A O 1
ATOM 3589 N N . PRO A 1 466 ? 24.654 45.508 108.756 1.00 45.22 466 PRO A N 1
ATOM 3590 C CA . PRO A 1 466 ? 23.533 46.360 108.332 1.00 49.96 466 PRO A CA 1
ATOM 3591 C C . PRO A 1 466 ? 23.161 47.447 109.352 1.00 56.27 466 PRO A C 1
ATOM 3592 O O . PRO A 1 466 ? 22.802 48.554 108.943 1.00 58.48 466 PRO A O 1
ATOM 3596 N N . LYS A 1 467 ? 23.250 47.143 110.644 1.00 49.37 467 LYS A N 1
ATOM 3597 C CA . LYS A 1 467 ? 22.989 48.143 111.677 1.00 59.75 467 LYS A CA 1
ATOM 3598 C C . LYS A 1 467 ? 23.928 49.332 111.519 1.00 60.78 467 LYS A C 1
ATOM 3599 O O . LYS A 1 467 ? 23.512 50.494 111.561 1.00 60.94 467 LYS A O 1
ATOM 3605 N N . SER A 1 468 ? 25.204 49.016 111.341 1.00 58.54 468 SER A N 1
ATOM 3606 C CA . SER A 1 468 ? 26.267 50.009 111.314 1.00 57.68 468 SER A CA 1
ATOM 3607 C C . SER A 1 468 ? 26.210 50.883 110.068 1.00 59.56 468 SER A C 1
ATOM 3608 O O . SER A 1 468 ? 26.898 51.902 109.975 1.00 60.90 468 SER A O 1
ATOM 3611 N N . ILE A 1 469 ? 25.386 50.484 109.109 1.00 56.61 469 ILE A N 1
ATOM 3612 C CA . ILE A 1 469 ? 25.153 51.314 107.940 1.00 58.97 469 ILE A CA 1
ATOM 3613 C C . ILE A 1 469 ? 24.499 52.614 108.404 1.00 64.35 469 ILE A C 1
ATOM 3614 O O . ILE A 1 469 ? 24.506 53.617 107.700 1.00 60.99 469 ILE A O 1
ATOM 3619 N N . GLY A 1 470 ? 23.972 52.592 109.627 1.00 73.56 470 GLY A N 1
ATOM 3620 C CA . GLY A 1 470 ? 23.353 53.762 110.223 1.00 73.46 470 GLY A CA 1
ATOM 3621 C C . GLY A 1 470 ? 21.963 53.933 109.657 1.00 80.40 470 GLY A C 1
ATOM 3622 O O . GLY A 1 470 ? 21.744 54.744 108.758 1.00 83.80 470 GLY A O 1
ATOM 3623 N N . VAL A 1 471 ? 21.021 53.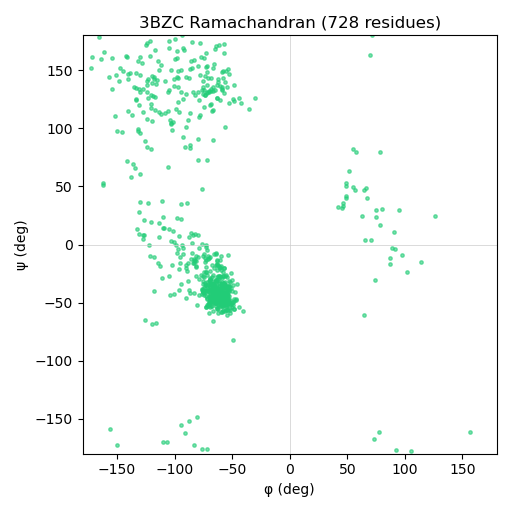156 110.186 1.00 82.90 471 VAL A N 1
ATOM 3624 C CA . VAL A 1 471 ? 19.668 53.082 109.635 1.00 79.96 471 VAL A CA 1
ATOM 3625 C C . VAL A 1 471 ? 18.707 54.112 110.235 1.00 81.45 471 VAL A C 1
ATOM 3626 O O . VAL A 1 471 ? 17.701 54.466 109.615 1.00 76.32 471 VAL A O 1
ATOM 3630 N N . GLY A 1 472 ? 19.018 54.588 111.439 1.00 85.08 472 GLY A N 1
ATOM 3631 C CA . GLY A 1 472 ? 18.151 55.525 112.128 1.00 88.54 472 GLY A CA 1
ATOM 3632 C C . GLY A 1 472 ? 18.797 56.231 113.303 1.00 95.43 472 GLY A C 1
ATOM 3633 O O . GLY A 1 472 ? 19.951 55.975 113.646 1.00 95.16 472 GLY A O 1
ATOM 3634 N N . GLN A 1 473 ? 18.031 57.111 113.936 1.00 99.85 473 GLN A N 1
ATOM 3635 C CA . GLN A 1 473 ? 18.571 58.040 114.921 1.00 108.50 473 GLN A CA 1
ATOM 3636 C C . GLN A 1 473 ? 19.026 57.391 116.233 1.00 108.69 473 GLN A C 1
ATOM 3637 O O . GLN A 1 473 ? 20.141 57.632 116.699 1.00 107.82 473 GLN A O 1
ATOM 3643 N N . TYR A 1 474 ? 18.166 56.572 116.827 1.00 104.37 474 TYR A N 1
ATOM 3644 C CA . TYR A 1 474 ? 18.482 55.970 118.116 1.00 102.24 474 TYR A CA 1
ATOM 3645 C C . TYR A 1 474 ? 18.107 54.494 118.111 1.00 94.95 474 TYR A C 1
ATOM 3646 O O . TYR A 1 474 ? 17.171 54.069 118.790 1.00 90.36 474 TYR A O 1
ATOM 3655 N N . GLN A 1 475 ? 18.860 53.722 117.333 1.00 90.84 475 GLN A N 1
ATOM 3656 C CA . GLN A 1 475 ? 18.563 52.315 117.081 1.00 84.43 475 GLN A CA 1
ATOM 3657 C C . GLN A 1 475 ? 19.054 51.392 118.198 1.00 81.50 475 GLN A C 1
ATOM 3658 O O . GLN A 1 475 ? 18.681 50.220 118.262 1.00 74.44 475 GLN A O 1
ATOM 3664 N N . HIS A 1 476 ? 19.896 51.925 119.075 1.00 86.51 476 HIS A N 1
ATOM 3665 C CA . HIS A 1 476 ? 20.372 51.173 120.228 1.00 84.95 476 HIS A CA 1
ATOM 3666 C C . HIS A 1 476 ? 19.236 50.995 121.231 1.00 83.16 476 HIS A C 1
ATOM 3667 O O . HIS A 1 476 ? 19.341 50.222 122.188 1.00 77.47 476 HIS A O 1
ATOM 3674 N N . ASP A 1 477 ? 18.140 51.707 120.984 1.00 82.42 477 ASP A N 1
ATOM 3675 C CA . ASP A 1 477 ? 17.022 51.755 121.918 1.00 81.52 477 ASP A CA 1
ATOM 3676 C C . ASP A 1 477 ? 15.847 50.857 121.521 1.00 74.60 477 ASP A C 1
ATOM 3677 O O . ASP A 1 477 ? 14.765 50.966 122.092 1.00 67.57 477 ASP A O 1
ATOM 3682 N N . VAL A 1 478 ? 16.052 49.984 120.537 1.00 67.76 478 VAL A N 1
ATOM 3683 C CA . VAL A 1 478 ? 15.068 48.946 120.244 1.00 56.97 478 VAL A CA 1
ATOM 3684 C C . VAL A 1 478 ? 15.686 47.572 120.470 1.00 52.78 478 VAL A C 1
ATOM 3685 O O . VAL A 1 478 ? 16.897 47.449 120.629 1.00 52.89 478 VAL A O 1
ATOM 3689 N N . SER A 1 479 ? 14.844 46.544 120.489 1.00 50.84 479 SER A N 1
ATOM 3690 C CA . SER A 1 479 ? 15.309 45.166 120.540 1.00 49.97 479 SER A CA 1
ATOM 3691 C C . SER A 1 479 ? 16.309 44.934 119.416 1.00 50.76 479 SER A C 1
ATOM 3692 O O . SER A 1 479 ? 15.989 45.121 118.245 1.00 48.69 479 SER A O 1
ATOM 3695 N N . GLN A 1 480 ? 17.519 44.528 119.768 1.00 50.74 480 GLN A N 1
ATOM 3696 C CA . GLN A 1 480 ? 18.552 44.328 118.767 1.00 48.72 480 GLN A CA 1
ATOM 3697 C C . GLN A 1 480 ? 18.279 43.089 117.925 1.00 49.34 480 GLN A C 1
ATOM 3698 O O . GLN A 1 480 ? 18.571 43.074 116.726 1.00 45.95 480 GLN A O 1
ATOM 3704 N N . LEU A 1 481 ? 17.702 42.065 118.552 1.00 47.06 481 LEU A N 1
ATOM 3705 C CA . LEU A 1 481 ? 17.363 40.833 117.848 1.00 45.88 481 LEU A CA 1
ATOM 3706 C C . LEU A 1 481 ? 16.390 41.086 116.713 1.00 46.13 481 LEU A C 1
ATOM 3707 O O . LEU A 1 481 ? 16.612 40.626 115.597 1.00 44.79 481 LEU A O 1
ATOM 3712 N N . LYS A 1 482 ? 15.315 41.810 117.012 1.00 46.56 482 LYS A N 1
ATOM 3713 C CA . LYS A 1 482 ? 14.304 42.157 116.019 1.00 42.83 482 LYS A CA 1
ATOM 3714 C C . LYS A 1 482 ? 14.864 43.089 114.962 1.00 42.93 482 LYS A C 1
ATOM 3715 O O . LYS A 1 482 ? 14.469 43.021 113.801 1.00 40.21 482 LYS A O 1
ATOM 3721 N N . LEU A 1 483 ? 15.765 43.976 115.371 1.00 43.30 483 LEU A N 1
ATOM 3722 C CA . LEU A 1 483 ? 16.399 44.886 114.432 1.00 46.26 483 LEU A CA 1
ATOM 3723 C C . LEU A 1 483 ? 17.245 44.092 113.434 1.00 41.24 483 LEU A C 1
ATOM 3724 O O . LEU A 1 483 ? 17.148 44.288 112.234 1.00 44.06 483 LEU A O 1
ATOM 3729 N N . ALA A 1 484 ? 18.053 43.176 113.942 1.00 43.03 484 ALA A N 1
ATOM 3730 C CA . ALA A 1 484 ? 18.910 42.378 113.082 1.00 44.82 484 ALA A CA 1
ATOM 3731 C C . ALA A 1 484 ? 18.060 41.604 112.092 1.00 43.27 484 ALA A C 1
ATOM 3732 O O . ALA A 1 484 ? 18.348 41.581 110.893 1.00 42.98 484 ALA A O 1
ATOM 3734 N N . ARG A 1 485 ? 17.013 40.967 112.599 1.00 38.65 485 ARG A N 1
ATOM 3735 C CA . ARG A 1 485 ? 16.176 40.147 111.750 1.00 45.00 485 ARG A CA 1
ATOM 3736 C C . ARG A 1 485 ? 15.586 41.004 110.622 1.00 43.12 485 ARG A C 1
ATOM 3737 O O . ARG A 1 485 ? 15.587 40.620 109.456 1.00 42.09 485 ARG A O 1
ATOM 3745 N N . SER A 1 486 ? 15.111 42.187 110.982 1.00 40.59 486 SER A N 1
ATOM 3746 C CA . SER A 1 486 ? 14.460 43.065 110.024 1.00 41.34 486 SER A CA 1
ATOM 3747 C C . SER A 1 486 ? 15.429 43.558 108.948 1.00 41.69 486 SER A C 1
ATOM 3748 O O . SER A 1 486 ? 15.116 43.530 107.750 1.00 41.15 486 SER A O 1
ATOM 3751 N N . LEU A 1 487 ? 16.599 44.014 109.380 1.00 39.16 487 LEU A N 1
ATOM 3752 C CA . LEU A 1 487 ? 17.595 44.554 108.463 1.00 43.03 487 LEU A CA 1
ATOM 3753 C C . LEU A 1 487 ? 18.135 43.501 107.499 1.00 42.39 487 LEU A C 1
ATOM 3754 O O . LEU A 1 487 ? 18.326 43.776 106.316 1.00 43.64 487 LEU A O 1
ATOM 3759 N N . ASP A 1 488 ? 18.367 42.297 108.008 1.00 39.79 488 ASP A N 1
ATOM 3760 C CA . ASP A 1 488 ? 18.754 41.171 107.172 1.00 38.40 488 ASP A CA 1
ATOM 3761 C C . ASP A 1 488 ? 17.778 40.960 106.013 1.00 41.68 488 ASP A C 1
ATOM 3762 O O . ASP A 1 488 ? 18.173 40.601 104.918 1.00 39.66 488 ASP A O 1
ATOM 3767 N N . ALA A 1 489 ? 16.496 41.158 106.281 1.00 37.65 489 ALA A N 1
ATOM 3768 C CA . ALA A 1 489 ? 15.471 40.919 105.292 1.00 40.89 489 ALA A CA 1
ATOM 3769 C C . ALA A 1 489 ? 15.554 41.973 104.204 1.00 39.70 489 ALA A C 1
ATOM 3770 O O . ALA A 1 489 ? 15.390 41.665 103.040 1.00 39.31 489 ALA A O 1
ATOM 3772 N N . VAL A 1 490 ? 15.801 43.217 104.602 1.00 37.58 490 VAL A N 1
ATOM 3773 C CA . VAL A 1 490 ? 15.943 44.318 103.667 1.00 36.77 490 VAL A CA 1
ATOM 3774 C C . VAL A 1 490 ? 17.123 44.048 102.734 1.00 40.04 490 VAL A C 1
ATOM 3775 O O . VAL A 1 490 ? 17.005 44.174 101.518 1.00 43.09 490 VAL A O 1
ATOM 3779 N N . VAL A 1 491 ? 18.256 43.664 103.312 1.00 39.21 491 VAL A N 1
ATOM 3780 C CA . VAL A 1 491 ? 19.439 43.330 102.539 1.00 38.10 491 VAL A CA 1
ATOM 3781 C C . VAL A 1 491 ? 19.169 42.190 101.567 1.00 39.29 491 VAL A C 1
ATOM 3782 O O . VAL A 1 491 ? 19.621 42.225 100.430 1.00 38.13 491 VAL A O 1
ATOM 3786 N N . GLU A 1 492 ? 18.437 41.177 102.006 1.00 35.23 492 GLU A N 1
ATOM 3787 C CA . GLU A 1 492 ? 18.131 40.071 101.118 1.00 39.82 492 GLU A CA 1
ATOM 3788 C C . GLU A 1 492 ? 17.270 40.562 99.953 1.00 44.85 492 GLU A C 1
ATOM 3789 O O . GLU A 1 492 ? 17.483 40.187 98.786 1.00 40.35 492 GLU A O 1
ATOM 3795 N N . ASP A 1 493 ? 16.306 41.419 100.267 1.00 41.10 493 ASP A N 1
ATOM 3796 C CA . ASP A 1 493 ? 15.373 41.878 99.247 1.00 45.66 493 ASP A CA 1
ATOM 3797 C C . ASP A 1 493 ? 16.081 42.730 98.188 1.00 43.45 493 ASP A C 1
ATOM 3798 O O . ASP A 1 493 ? 15.814 42.598 97.000 1.00 43.24 493 ASP A O 1
ATOM 3803 N N . CYS A 1 494 ? 16.979 43.600 98.635 1.00 39.08 494 CYS A N 1
ATOM 3804 C CA . CYS A 1 494 ? 17.672 44.524 97.751 1.00 40.32 494 CYS A CA 1
ATOM 3805 C C . CYS A 1 494 ? 18.761 43.847 96.924 1.00 42.70 494 CYS A C 1
ATOM 3806 O O . CYS A 1 494 ? 18.936 44.154 95.744 1.00 44.69 494 CYS A O 1
ATOM 3809 N N . VAL A 1 495 ? 19.496 42.927 97.534 1.00 38.17 495 VAL A N 1
ATOM 3810 C CA . VAL A 1 495 ? 20.523 42.210 96.797 1.00 39.33 495 VAL A CA 1
ATOM 3811 C C . VAL A 1 495 ? 19.882 41.358 95.706 1.00 39.70 495 VAL A C 1
ATOM 3812 O O . VAL A 1 495 ? 20.348 41.323 94.582 1.00 39.36 495 VAL A O 1
ATOM 3816 N N . ASN A 1 496 ? 18.798 40.679 96.036 1.00 40.44 496 ASN A N 1
ATOM 3817 C CA . ASN A 1 496 ? 18.204 39.763 95.088 1.00 40.45 496 ASN A CA 1
ATOM 3818 C C . ASN A 1 496 ? 17.323 40.470 94.069 1.00 43.00 496 ASN A C 1
ATOM 3819 O O . ASN A 1 496 ? 17.045 39.919 93.002 1.00 36.00 496 ASN A O 1
ATOM 3824 N N . ALA A 1 497 ? 16.912 41.696 94.393 1.00 41.62 497 ALA A N 1
ATOM 3825 C CA . ALA A 1 497 ? 16.198 42.535 93.439 1.00 39.55 497 ALA A CA 1
ATOM 3826 C C . ALA A 1 497 ? 17.170 42.976 92.349 1.00 46.96 497 ALA A C 1
ATOM 3827 O O . ALA A 1 497 ? 16.848 42.965 91.148 1.00 42.79 497 ALA A O 1
ATOM 3829 N N . VAL A 1 498 ? 18.360 43.379 92.782 1.00 41.88 498 VAL A N 1
ATOM 3830 C CA . VAL A 1 498 ? 19.372 43.859 91.859 1.00 44.70 498 VAL A CA 1
ATOM 3831 C C . VAL A 1 498 ? 20.069 42.693 91.162 1.00 47.45 498 VAL A C 1
ATOM 3832 O O . VAL A 1 498 ? 20.516 42.827 90.020 1.00 45.57 498 VAL A O 1
ATOM 3836 N N . GLY A 1 499 ? 20.163 41.550 91.841 1.00 40.73 499 GLY A N 1
ATOM 3837 C CA . GLY A 1 499 ? 20.898 40.419 91.292 1.00 40.30 499 GLY A CA 1
ATOM 3838 C C . GLY A 1 499 ? 22.401 40.675 91.262 1.00 38.58 499 GLY A C 1
ATOM 3839 O O . GLY A 1 499 ? 22.861 41.822 91.350 1.00 37.17 499 GLY A O 1
ATOM 3840 N N . VAL A 1 500 ? 23.176 39.608 91.111 1.00 36.76 500 VAL A N 1
ATOM 3841 C CA . VAL A 1 500 ? 24.621 39.701 91.298 1.00 41.62 500 VAL A CA 1
ATOM 3842 C C . VAL A 1 500 ? 25.456 39.043 90.207 1.00 44.84 500 VAL A C 1
ATOM 3843 O O . VAL A 1 500 ? 25.178 37.915 89.789 1.00 45.52 500 VAL A O 1
ATOM 3847 N N . ASP A 1 501 ? 26.484 39.759 89.751 1.00 44.77 501 ASP A N 1
ATOM 3848 C CA . ASP A 1 501 ? 27.433 39.209 88.788 1.00 42.66 501 ASP A CA 1
ATOM 3849 C C . ASP A 1 501 ? 28.415 38.305 89.533 1.00 38.84 501 ASP A C 1
ATOM 3850 O O . ASP A 1 501 ? 29.258 38.779 90.286 1.00 37.62 501 ASP A O 1
ATOM 3855 N N . VAL A 1 502 ? 28.297 37.003 89.293 1.00 36.01 502 VAL A N 1
ATOM 3856 C CA . VAL A 1 502 ? 28.993 35.982 90.073 1.00 39.90 502 VAL A CA 1
ATOM 3857 C C . VAL A 1 502 ? 30.531 35.990 89.934 1.00 41.74 502 VAL A C 1
ATOM 3858 O O . VAL A 1 502 ? 31.237 35.466 90.800 1.00 39.16 502 VAL A O 1
ATOM 3862 N N . ASN A 1 503 ? 31.047 36.595 88.861 1.00 42.25 503 ASN A N 1
ATOM 3863 C CA . ASN A 1 503 ? 32.495 36.630 88.627 1.00 45.16 503 ASN A CA 1
ATOM 3864 C C . ASN A 1 503 ? 33.196 37.834 89.248 1.00 43.43 503 ASN A C 1
ATOM 3865 O O . ASN A 1 503 ? 34.413 37.840 89.389 1.00 44.09 503 ASN A O 1
ATOM 3870 N N . THR A 1 504 ? 32.433 38.862 89.598 1.00 42.07 504 THR A N 1
ATOM 3871 C CA . THR A 1 504 ? 33.018 40.069 90.166 1.00 41.03 504 THR A CA 1
ATOM 3872 C C . THR A 1 504 ? 32.577 40.250 91.611 1.00 44.93 504 THR A C 1
ATOM 3873 O O . THR A 1 504 ? 33.166 41.031 92.363 1.00 46.84 504 THR A O 1
ATOM 3877 N N . ALA A 1 505 ? 31.537 39.520 91.996 1.00 42.52 505 ALA A N 1
ATOM 3878 C CA . ALA A 1 505 ? 30.944 39.677 93.313 1.00 39.87 505 ALA A CA 1
ATOM 3879 C C . ALA A 1 505 ? 31.877 39.241 94.426 1.00 41.26 505 ALA A C 1
ATOM 3880 O O . ALA A 1 505 ? 32.499 38.182 94.346 1.00 40.22 505 ALA A O 1
ATOM 3882 N N . SER A 1 506 ? 31.936 40.056 95.476 1.00 42.62 506 SER A N 1
ATOM 3883 C CA . SER A 1 506 ? 32.659 39.717 96.693 1.00 40.03 506 SER A CA 1
ATOM 3884 C C . SER A 1 506 ? 31.905 38.642 97.481 1.00 40.61 506 SER A C 1
ATOM 3885 O O . SER A 1 506 ? 30.721 38.395 97.239 1.00 38.72 506 SER A O 1
ATOM 3888 N N . ALA A 1 507 ? 32.588 38.014 98.434 1.00 35.66 507 ALA A N 1
ATOM 3889 C CA . ALA A 1 507 ? 31.958 36.987 99.250 1.00 40.94 507 ALA A CA 1
ATOM 3890 C C . ALA A 1 507 ? 30.795 37.580 100.051 1.00 38.77 507 ALA A C 1
ATOM 3891 O O . ALA A 1 507 ? 29.743 36.950 100.194 1.00 35.90 507 ALA A O 1
ATOM 3893 N N . ALA A 1 508 ? 30.979 38.804 100.540 1.00 35.00 508 ALA A N 1
ATOM 3894 C CA . ALA A 1 508 ? 29.951 39.475 101.337 1.00 36.84 508 ALA A CA 1
ATOM 3895 C C . ALA A 1 508 ? 28.661 39.684 100.533 1.00 40.48 508 ALA A C 1
ATOM 3896 O O . ALA A 1 508 ? 27.552 39.506 101.039 1.00 42.01 508 ALA A O 1
ATOM 3898 N N . LEU A 1 509 ? 28.806 40.050 99.270 1.00 41.02 509 LEU A N 1
ATOM 3899 C CA . LEU A 1 509 ? 27.638 40.256 98.426 1.00 38.61 509 LEU A CA 1
ATOM 3900 C C . LEU A 1 509 ? 26.940 38.927 98.122 1.00 38.28 509 LEU A C 1
ATOM 3901 O O . LEU A 1 509 ? 25.714 38.818 98.215 1.00 38.12 509 LEU A O 1
ATOM 3906 N N . LEU A 1 510 ? 27.722 37.912 97.776 1.00 37.14 510 LEU A N 1
ATOM 3907 C CA . LEU A 1 510 ? 27.170 36.593 97.474 1.00 35.65 510 LEU A CA 1
ATOM 3908 C C . LEU A 1 510 ? 26.405 35.997 98.657 1.00 41.19 510 LEU A C 1
ATOM 3909 O O . LEU A 1 510 ? 25.411 35.295 98.467 1.00 40.08 510 LEU A O 1
ATOM 3914 N N . ALA A 1 511 ? 26.874 36.277 99.872 1.00 37.76 511 ALA A N 1
ATOM 3915 C CA . ALA A 1 511 ? 26.264 35.727 101.086 1.00 42.37 511 ALA A CA 1
ATOM 3916 C C . ALA A 1 511 ? 24.789 36.080 101.194 1.00 38.85 511 ALA A C 1
ATOM 3917 O O . ALA A 1 511 ? 24.001 35.288 101.698 1.00 38.74 511 ALA A O 1
ATOM 3919 N N . ARG A 1 512 ? 24.423 37.259 100.701 1.00 38.14 512 ARG A N 1
ATOM 3920 C CA . ARG A 1 512 ? 23.047 37.732 100.794 1.00 39.60 512 ARG A CA 1
ATOM 3921 C C . ARG A 1 512 ? 22.176 37.217 99.653 1.00 39.05 512 ARG A C 1
ATOM 3922 O O . ARG A 1 512 ? 20.999 37.560 99.560 1.00 41.38 512 ARG A O 1
ATOM 3930 N N . ILE A 1 513 ? 22.757 36.412 98.774 1.00 43.96 513 ILE A N 1
ATOM 3931 C CA . ILE A 1 513 ? 22.011 35.862 97.645 1.00 36.48 513 ILE A CA 1
ATOM 3932 C C . ILE A 1 513 ? 21.101 34.755 98.152 1.00 37.77 513 ILE A C 1
ATOM 3933 O O . ILE A 1 513 ? 21.476 33.987 99.047 1.00 38.37 513 ILE A O 1
ATOM 3938 N N . SER A 1 514 ? 19.893 34.709 97.600 1.00 37.02 514 SER A N 1
ATOM 3939 C CA . SER A 1 514 ? 18.905 33.700 97.942 1.00 36.45 514 SER A CA 1
ATOM 3940 C C . SER A 1 514 ? 19.525 32.305 97.902 1.00 37.65 514 SER A C 1
ATOM 3941 O O . SER A 1 514 ? 20.094 31.892 96.889 1.00 33.91 514 SER A O 1
ATOM 3944 N N . GLY A 1 515 ? 19.432 31.591 99.021 1.00 37.48 515 GLY A N 1
ATOM 3945 C CA . GLY A 1 515 ? 19.963 30.242 99.111 1.00 37.59 515 GLY A CA 1
ATOM 3946 C C . GLY A 1 515 ? 21.431 30.168 99.500 1.00 38.91 515 GLY A C 1
ATOM 3947 O O . GLY A 1 515 ? 21.916 29.108 99.908 1.00 37.68 515 GLY A O 1
ATOM 3948 N N . LEU A 1 516 ? 22.146 31.282 99.384 1.00 32.96 516 LEU A N 1
ATOM 3949 C CA . LEU A 1 516 ? 23.567 31.276 99.727 1.00 41.04 516 LEU A CA 1
ATOM 3950 C C . LEU A 1 516 ? 23.811 31.664 101.185 1.00 39.71 516 LEU A C 1
ATOM 3951 O O . LEU A 1 516 ? 22.918 32.150 101.872 1.00 37.28 516 LEU A O 1
ATOM 3956 N N . ASN A 1 517 ? 25.033 31.430 101.645 1.00 45.09 517 ASN A N 1
ATOM 3957 C CA . ASN A 1 517 ? 25.471 31.859 102.965 1.00 43.37 517 ASN A CA 1
ATOM 3958 C C . ASN A 1 517 ? 26.966 32.111 102.886 1.00 41.12 517 ASN A C 1
ATOM 3959 O O . ASN A 1 517 ? 27.548 32.037 101.796 1.00 38.46 517 ASN A O 1
ATOM 3964 N N . SER A 1 518 ? 27.586 32.373 104.036 1.00 41.17 518 SER A N 1
ATOM 3965 C CA . SER A 1 518 ? 29.017 32.686 104.109 1.00 40.27 518 SER A CA 1
ATOM 3966 C C . SER A 1 518 ? 29.925 31.604 103.548 1.00 41.82 518 SER A C 1
ATOM 3967 O O . SER A 1 518 ? 30.868 31.900 102.821 1.00 41.63 518 SER A O 1
ATOM 3970 N N . THR A 1 519 ? 29.640 30.355 103.895 1.00 42.38 519 THR A N 1
ATOM 3971 C CA . THR A 1 519 ? 30.411 29.229 103.387 1.00 44.17 519 THR A CA 1
ATOM 3972 C C . THR A 1 519 ? 30.302 29.116 101.875 1.00 43.47 519 THR A C 1
ATOM 3973 O O . THR A 1 519 ? 31.312 29.169 101.168 1.00 45.39 519 THR A O 1
ATOM 3977 N N . LEU A 1 520 ? 29.077 28.964 101.380 1.00 41.08 520 LEU A N 1
ATOM 3978 C CA . LEU A 1 520 ? 28.859 28.850 99.943 1.00 43.03 520 LEU A CA 1
ATOM 3979 C C . LEU A 1 520 ? 29.516 30.011 99.199 1.00 41.00 520 LEU A C 1
ATOM 3980 O O . LEU A 1 520 ? 30.275 29.797 98.262 1.00 42.22 520 LEU A O 1
ATOM 3985 N N . ALA A 1 521 ? 29.241 31.234 99.646 1.00 40.57 521 ALA A N 1
ATOM 3986 C CA . ALA A 1 521 ? 29.771 32.434 99.011 1.00 37.15 521 ALA A CA 1
ATOM 3987 C C . ALA A 1 521 ? 31.287 32.363 98.912 1.00 42.94 521 ALA A C 1
ATOM 3988 O O . ALA A 1 521 ? 31.872 32.707 97.873 1.00 42.28 521 ALA A O 1
ATOM 3990 N N . GLN A 1 522 ? 31.916 31.908 99.998 1.00 44.88 522 GLN A N 1
ATOM 3991 C CA . GLN A 1 522 ? 33.368 31.779 100.053 1.00 43.06 522 GLN A CA 1
ATOM 3992 C C . GLN A 1 522 ? 33.875 30.701 99.107 1.00 44.84 522 GLN A C 1
ATOM 3993 O O . GLN A 1 522 ? 34.923 30.859 98.476 1.00 47.15 522 GLN A O 1
ATOM 3999 N N . ASN A 1 523 ? 33.129 29.605 99.015 1.00 44.15 523 ASN A N 1
ATOM 4000 C CA . ASN A 1 523 ? 33.463 28.519 98.103 1.00 44.33 523 ASN A CA 1
ATOM 4001 C C . ASN A 1 523 ? 33.421 28.954 96.640 1.00 47.36 523 ASN A C 1
ATOM 4002 O O . ASN A 1 523 ? 34.167 28.442 95.809 1.00 47.93 523 ASN A O 1
ATOM 4007 N N . ILE A 1 524 ? 32.535 29.898 96.341 1.00 44.87 524 ILE A N 1
ATOM 4008 C CA . ILE A 1 524 ? 32.342 30.387 94.986 1.00 46.49 524 ILE A CA 1
ATOM 4009 C C . ILE A 1 524 ? 33.499 31.294 94.598 1.00 48.91 524 ILE A C 1
ATOM 4010 O O . ILE A 1 524 ? 34.003 31.225 93.477 1.00 43.16 524 ILE A O 1
ATOM 4015 N N . VAL A 1 525 ? 33.919 32.141 95.534 1.00 45.39 525 VAL A N 1
ATOM 4016 C CA . VAL A 1 525 ? 35.016 33.070 95.279 1.00 50.25 525 VAL A CA 1
ATOM 4017 C C . VAL A 1 525 ? 36.328 32.302 95.149 1.00 51.34 525 VAL A C 1
ATOM 4018 O O . VAL A 1 525 ? 37.198 32.655 94.355 1.00 50.16 525 VAL A O 1
ATOM 4022 N N . ALA A 1 526 ? 36.459 31.248 95.945 1.00 54.87 526 ALA A N 1
ATOM 4023 C CA . ALA A 1 526 ? 37.658 30.425 95.924 1.00 51.48 526 ALA A CA 1
ATOM 4024 C C . ALA A 1 526 ? 37.735 29.643 94.613 1.00 50.32 526 ALA A C 1
ATOM 4025 O O . ALA A 1 526 ? 38.782 29.587 93.974 1.00 55.34 526 ALA A O 1
ATOM 4027 N N . HIS A 1 527 ? 36.609 29.060 94.214 1.00 52.68 527 HIS A N 1
ATOM 4028 C CA . HIS A 1 527 ? 36.492 28.295 92.968 1.00 50.46 527 HIS A CA 1
ATOM 4029 C C . HIS A 1 527 ? 36.844 29.170 91.764 1.00 52.89 527 HIS A C 1
ATOM 4030 O O . HIS A 1 527 ? 37.554 28.755 90.842 1.00 51.98 527 HIS A O 1
ATOM 4037 N N . ARG A 1 528 ? 36.331 30.392 91.799 1.00 51.54 528 ARG A N 1
ATOM 4038 C CA . ARG A 1 528 ? 36.551 31.398 90.775 1.00 49.28 528 ARG A CA 1
ATOM 4039 C C . ARG A 1 528 ? 38.024 31.793 90.716 1.00 53.47 528 ARG A C 1
ATOM 4040 O O . ARG A 1 528 ? 38.542 32.161 89.660 1.00 54.54 528 ARG A O 1
ATOM 4048 N N . ASP A 1 529 ? 38.694 31.719 91.861 1.00 56.07 529 ASP A N 1
ATOM 4049 C CA . ASP A 1 529 ? 40.114 32.038 91.946 1.00 52.47 529 ASP A CA 1
ATOM 4050 C C . ASP A 1 529 ? 40.921 30.882 91.366 1.00 56.05 529 ASP A C 1
ATOM 4051 O O . ASP A 1 529 ? 41.880 31.086 90.613 1.00 52.74 529 ASP A O 1
ATOM 4056 N N . ALA A 1 530 ? 40.515 29.664 91.715 1.00 55.76 530 ALA A N 1
ATOM 4057 C CA . ALA A 1 530 ? 41.216 28.463 91.276 1.00 52.75 530 ALA A CA 1
ATOM 4058 C C . ALA A 1 530 ? 41.007 28.139 89.797 1.00 55.79 530 ALA A C 1
ATOM 4059 O O . ALA A 1 530 ? 41.920 27.648 89.138 1.00 59.32 530 ALA A O 1
ATOM 4061 N N . ASN A 1 531 ? 39.815 28.414 89.271 1.00 54.73 531 ASN A N 1
ATOM 4062 C CA . ASN A 1 531 ? 39.459 27.932 87.939 1.00 48.63 531 ASN A CA 1
ATOM 4063 C C . ASN A 1 531 ? 39.172 29.002 86.889 1.00 50.96 531 ASN A C 1
ATOM 4064 O O . ASN A 1 531 ? 39.062 28.694 85.700 1.00 47.17 531 ASN A O 1
ATOM 4069 N N . GLY A 1 532 ? 39.047 30.250 87.321 1.00 49.65 532 GLY A N 1
ATOM 4070 C CA . GLY A 1 532 ? 38.655 31.317 86.419 1.00 47.18 532 GLY A CA 1
ATOM 4071 C C . GLY A 1 532 ? 37.149 31.543 86.414 1.00 47.29 532 GLY A C 1
ATOM 4072 O O . GLY A 1 532 ? 36.405 30.907 87.163 1.00 49.38 532 GLY A O 1
ATOM 4073 N N . ALA A 1 533 ? 36.706 32.464 85.567 1.00 39.94 533 ALA A N 1
ATOM 4074 C CA . ALA A 1 533 ? 35.305 32.833 85.491 1.00 47.66 533 ALA A CA 1
ATOM 4075 C C . ALA A 1 533 ? 34.423 31.643 85.172 1.00 48.29 533 ALA A C 1
ATOM 4076 O O . ALA A 1 533 ? 34.803 30.742 84.430 1.00 43.22 533 ALA A O 1
ATOM 4078 N N . PHE A 1 534 ? 33.246 31.629 85.777 1.00 45.76 534 PHE A N 1
ATOM 4079 C CA . PHE A 1 534 ? 32.214 30.725 85.331 1.00 51.70 534 PHE A CA 1
ATOM 4080 C C . PHE A 1 534 ? 31.821 31.245 83.952 1.00 48.11 534 PHE A C 1
ATOM 4081 O O . PHE A 1 534 ? 31.682 32.453 83.749 1.00 46.46 534 PHE A O 1
ATOM 4089 N N . ARG A 1 535 ? 31.702 30.355 82.983 1.00 48.73 535 ARG A N 1
ATOM 4090 C CA . ARG A 1 535 ? 31.308 30.806 81.657 1.00 51.63 535 ARG A CA 1
ATOM 4091 C C . ARG A 1 535 ? 29.800 30.646 81.446 1.00 48.71 535 ARG A C 1
ATOM 4092 O O . ARG A 1 535 ? 29.211 31.312 80.592 1.00 48.69 535 ARG A O 1
ATOM 4100 N N . THR A 1 536 ? 29.186 29.770 82.240 1.00 50.35 536 THR A N 1
ATOM 4101 C CA . THR A 1 536 ? 27.726 29.674 82.324 1.00 48.22 536 THR A CA 1
ATOM 4102 C C . THR A 1 536 ? 27.282 29.402 83.760 1.00 47.84 536 THR A C 1
ATOM 4103 O O . THR A 1 536 ? 28.084 28.968 84.591 1.00 48.80 536 THR A O 1
ATOM 4107 N N . ARG A 1 537 ? 26.005 29.662 84.038 1.00 43.67 537 ARG A N 1
ATOM 4108 C CA . ARG A 1 537 ? 25.405 29.398 85.343 1.00 45.85 537 ARG A CA 1
ATOM 4109 C C . ARG A 1 537 ? 25.521 27.933 85.716 1.00 48.01 537 ARG A C 1
ATOM 4110 O O . ARG A 1 537 ? 25.708 27.590 86.881 1.00 46.55 537 ARG A O 1
ATOM 4118 N N . ASP A 1 538 ? 25.382 27.069 84.719 1.00 49.01 538 ASP A N 1
ATOM 4119 C CA . ASP A 1 538 ? 25.396 25.632 84.952 1.00 52.58 538 ASP A CA 1
ATOM 4120 C C . ASP A 1 538 ? 26.727 25.195 85.566 1.00 51.21 538 ASP A C 1
ATOM 4121 O O . ASP A 1 538 ? 26.820 24.121 86.166 1.00 54.22 538 ASP A O 1
ATOM 4126 N N . GLU A 1 539 ? 27.750 26.035 85.408 1.00 46.37 539 GLU A N 1
ATOM 4127 C CA . GLU A 1 539 ? 29.069 25.764 85.968 1.00 51.61 539 GLU A CA 1
ATOM 4128 C C . GLU A 1 539 ? 29.068 25.864 87.497 1.00 50.43 539 GLU A C 1
ATOM 4129 O O . GLU A 1 539 ? 29.932 25.292 88.162 1.00 49.25 539 GLU A O 1
ATOM 4135 N N . LEU A 1 540 ? 28.107 26.596 88.052 1.00 48.24 540 LEU A N 1
ATOM 4136 C CA . LEU A 1 540 ? 28.027 26.744 89.505 1.00 51.66 540 LEU A CA 1
ATOM 4137 C C . LEU A 1 540 ? 27.787 25.401 90.175 1.00 49.46 540 LEU A C 1
ATOM 4138 O O . LEU A 1 540 ? 28.166 25.199 91.324 1.00 50.10 540 LEU A O 1
ATOM 4143 N N . LYS A 1 541 ? 27.164 24.480 89.448 1.00 54.65 541 LYS A N 1
ATOM 4144 C CA . LYS A 1 541 ? 26.843 23.181 90.021 1.00 55.89 541 LYS A CA 1
ATOM 4145 C C . LYS A 1 541 ? 28.095 22.406 90.415 1.00 54.78 541 LYS A C 1
ATOM 4146 O O . LYS A 1 541 ? 28.011 21.416 91.142 1.00 56.93 541 LYS A O 1
ATOM 4152 N N . LYS A 1 542 ? 29.252 22.858 89.937 1.00 51.60 542 LYS A N 1
ATOM 4153 C CA . LYS A 1 542 ? 30.520 22.217 90.280 1.00 54.89 542 LYS A CA 1
ATOM 4154 C C . LYS A 1 542 ? 31.125 22.734 91.595 1.00 57.74 542 LYS A C 1
ATOM 4155 O O . LYS A 1 542 ? 32.062 22.134 92.125 1.00 60.42 542 LYS A O 1
ATOM 4161 N N . VAL A 1 543 ? 30.598 23.839 92.123 1.00 52.65 543 VAL A N 1
ATOM 4162 C CA . VAL A 1 543 ? 31.106 24.387 93.378 1.00 50.63 543 VAL A CA 1
ATOM 4163 C C . VAL A 1 543 ? 30.728 23.457 94.525 1.00 51.93 543 VAL A C 1
ATOM 4164 O O . VAL A 1 543 ? 29.581 23.019 94.630 1.00 52.30 543 VAL A O 1
ATOM 4168 N N . SER A 1 544 ? 31.700 23.140 95.372 1.00 55.22 544 SER A N 1
ATOM 4169 C CA . SER A 1 544 ? 31.482 22.175 96.443 1.00 53.50 544 SER A CA 1
ATOM 4170 C C . SER A 1 544 ? 30.355 22.631 97.351 1.00 53.95 544 SER A C 1
ATOM 4171 O O . SER A 1 544 ? 30.294 23.800 97.743 1.00 50.84 544 SER A O 1
ATOM 4174 N N . ARG A 1 545 ? 29.460 21.697 97.660 1.00 57.28 545 ARG A N 1
ATOM 4175 C CA . ARG A 1 545 ? 28.337 21.929 98.569 1.00 56.34 545 ARG A CA 1
ATOM 4176 C C . ARG A 1 545 ? 27.258 22.847 98.000 1.00 54.26 545 ARG A C 1
ATOM 4177 O O . ARG A 1 545 ? 26.296 23.179 98.693 1.00 58.75 545 ARG A O 1
ATOM 4185 N N . LEU A 1 546 ? 27.411 23.253 96.743 1.00 54.08 546 LEU A N 1
ATOM 4186 C CA . LEU A 1 546 ? 26.356 23.999 96.070 1.00 51.12 546 LEU A CA 1
ATOM 4187 C C . LEU A 1 546 ? 25.441 23.024 95.354 1.00 50.88 546 LEU A C 1
ATOM 4188 O O . LEU A 1 546 ? 25.595 22.781 94.157 1.00 53.48 546 LEU A O 1
ATOM 4193 N N . GLY A 1 547 ? 24.490 22.475 96.108 1.00 51.99 547 GLY A N 1
ATOM 4194 C CA . GLY A 1 547 ? 23.614 21.422 95.631 1.00 52.98 547 GLY A CA 1
ATOM 4195 C C . GLY A 1 547 ? 22.491 21.833 94.690 1.00 54.38 547 GLY A C 1
ATOM 4196 O O . GLY A 1 547 ? 22.371 22.993 94.276 1.00 51.52 547 GLY A O 1
ATOM 4197 N N . GLU A 1 548 ? 21.667 20.851 94.343 1.00 54.88 548 GLU A N 1
ATOM 4198 C CA . GLU A 1 548 ? 20.547 21.058 93.437 1.00 56.34 548 GLU A CA 1
ATOM 4199 C C . GLU A 1 548 ? 19.596 22.101 94.012 1.00 54.73 548 GLU A C 1
ATOM 4200 O O . GLU A 1 548 ? 19.188 23.035 93.316 1.00 50.86 548 GLU A O 1
ATOM 4206 N N . LYS A 1 549 ? 19.261 21.948 95.290 1.00 50.23 549 LYS A N 1
ATOM 4207 C CA . LYS A 1 549 ? 18.315 22.847 95.945 1.00 50.22 549 LYS A CA 1
ATOM 4208 C C . LYS A 1 549 ? 18.879 24.259 96.078 1.00 46.53 549 LYS A C 1
ATOM 4209 O O . LYS A 1 549 ? 18.163 25.242 95.874 1.00 48.32 549 LYS A O 1
ATOM 4215 N N . THR A 1 550 ? 20.157 24.355 96.427 1.00 44.02 550 THR A N 1
ATOM 4216 C CA . THR A 1 550 ? 20.835 25.641 96.509 1.00 43.81 550 THR A CA 1
ATOM 4217 C C . THR A 1 550 ? 20.840 26.340 95.153 1.00 46.00 550 THR A C 1
ATOM 4218 O O . THR A 1 550 ? 20.562 27.540 95.060 1.00 43.69 550 THR A O 1
ATOM 4222 N N . PHE A 1 551 ? 21.183 25.584 94.111 1.00 44.41 551 PHE A N 1
ATOM 4223 C CA . PHE A 1 551 ? 21.187 26.096 92.750 1.00 45.88 551 PHE A CA 1
ATOM 4224 C C . PHE A 1 551 ? 19.819 26.657 92.392 1.00 40.07 551 PHE A C 1
ATOM 4225 O O . PHE A 1 551 ? 19.699 27.779 91.897 1.00 33.86 551 PHE A O 1
ATOM 4233 N N . GLU A 1 552 ? 18.782 25.875 92.656 1.00 40.02 552 GLU A N 1
ATOM 4234 C CA . GLU A 1 552 ? 17.432 26.341 92.399 1.00 39.97 552 GLU A CA 1
ATOM 4235 C C . GLU A 1 552 ? 17.160 27.700 93.049 1.00 41.82 552 GLU A C 1
ATOM 4236 O O . GLU A 1 552 ? 16.655 28.608 92.397 1.00 39.53 552 GLU A O 1
ATOM 4242 N N . GLN A 1 553 ? 17.504 27.846 94.328 1.00 38.84 553 GLN A N 1
ATOM 4243 C CA . GLN A 1 553 ? 17.235 29.095 95.035 1.00 39.06 553 GLN A CA 1
ATOM 4244 C C . GLN A 1 553 ? 18.081 30.282 94.565 1.00 38.53 553 GLN A C 1
ATOM 4245 O O . GLN A 1 553 ? 17.631 31.428 94.598 1.00 36.73 553 GLN A O 1
ATOM 4251 N N . ALA A 1 554 ? 19.311 30.012 94.147 1.00 39.89 554 ALA A N 1
ATOM 4252 C CA . ALA A 1 554 ? 20.271 31.083 93.879 1.00 40.11 554 ALA A CA 1
ATOM 4253 C C . ALA A 1 554 ? 20.341 31.484 92.414 1.00 39.76 554 ALA A C 1
ATOM 4254 O O . ALA A 1 554 ? 20.448 32.673 92.101 1.00 39.01 554 ALA A O 1
ATOM 4256 N N . ALA A 1 555 ? 20.264 30.490 91.531 1.00 36.39 555 ALA A N 1
ATOM 4257 C CA . ALA A 1 555 ? 20.676 30.653 90.133 1.00 41.49 555 ALA A CA 1
ATOM 4258 C C . ALA A 1 555 ? 20.089 31.876 89.440 1.00 40.50 555 ALA A C 1
ATOM 4259 O O . ALA A 1 555 ? 20.822 32.652 88.836 1.00 39.85 555 ALA A O 1
ATOM 4261 N N . GLY A 1 556 ? 18.773 32.049 89.540 1.00 40.73 556 GLY A N 1
ATOM 4262 C CA . GLY A 1 556 ? 18.091 33.154 88.890 1.00 37.68 556 GLY A CA 1
ATOM 4263 C C . GLY A 1 556 ? 18.637 34.510 89.293 1.00 38.67 556 GLY A C 1
ATOM 4264 O O . GLY A 1 556 ? 18.460 35.501 88.579 1.00 42.44 556 GLY A O 1
ATOM 4265 N N . PHE A 1 557 ? 19.328 34.544 90.427 1.00 35.16 557 PHE A N 1
ATOM 4266 C CA . PHE A 1 557 ? 19.800 35.786 91.009 1.00 37.01 557 PHE A CA 1
ATOM 4267 C C . PHE A 1 557 ? 21.292 35.989 90.736 1.00 39.84 557 PHE A C 1
ATOM 4268 O O . PHE A 1 557 ? 21.818 37.103 90.862 1.00 34.92 557 PHE A O 1
ATOM 4276 N N . LEU A 1 558 ? 21.969 34.905 90.365 1.00 40.14 558 LEU A N 1
ATOM 4277 C CA . LEU A 1 558 ? 23.393 34.961 90.051 1.00 41.23 558 LEU A CA 1
ATOM 4278 C C . LEU A 1 558 ? 23.582 35.091 88.545 1.00 44.55 558 LEU A C 1
ATOM 4279 O O . LEU A 1 558 ? 23.263 34.170 87.795 1.00 43.68 558 LEU A O 1
ATOM 4284 N N . ARG A 1 559 ? 24.107 36.228 88.103 1.00 44.07 559 ARG A N 1
ATOM 4285 C CA . ARG A 1 559 ? 24.251 36.485 86.673 1.00 44.74 559 ARG A CA 1
ATOM 4286 C C . ARG A 1 559 ? 25.649 36.176 86.126 1.00 44.78 559 ARG A C 1
ATOM 4287 O O . ARG A 1 559 ? 26.663 36.387 86.801 1.00 40.60 559 ARG A O 1
ATOM 4295 N N . VAL A 1 560 ? 25.692 35.656 84.901 1.00 43.58 560 VAL A N 1
ATOM 4296 C CA . VAL A 1 560 ? 26.946 35.584 84.146 1.00 45.90 560 VAL A CA 1
ATOM 4297 C C . VAL A 1 560 ? 26.840 36.540 82.970 1.00 44.87 560 VAL A C 1
ATOM 4298 O O . VAL A 1 560 ? 26.017 36.351 82.068 1.00 42.14 560 VAL A O 1
ATOM 4302 N N . MET A 1 561 ? 27.646 37.592 83.013 1.00 42.82 561 MET A N 1
ATOM 4303 C CA . MET A 1 561 ? 27.639 38.595 81.968 1.00 50.89 561 MET A CA 1
ATOM 4304 C C . MET A 1 561 ? 28.646 38.196 80.888 1.00 52.44 561 MET A C 1
ATOM 4305 O O . MET A 1 561 ? 29.798 37.861 81.189 1.00 52.53 561 MET A O 1
ATOM 4310 N N . ASN A 1 562 ? 28.199 38.193 79.636 1.00 52.41 562 ASN A N 1
ATOM 4311 C CA . ASN A 1 562 ? 29.090 37.898 78.509 1.00 51.42 562 ASN A CA 1
ATOM 4312 C C . ASN A 1 562 ? 29.645 36.483 78.524 1.00 52.43 562 ASN A C 1
ATOM 4313 O O . ASN A 1 562 ? 30.844 36.280 78.337 1.00 53.84 562 ASN A O 1
ATOM 4318 N N . GLY A 1 563 ? 28.774 35.507 78.756 1.00 48.61 563 GLY A N 1
ATOM 4319 C CA . GLY A 1 563 ? 29.176 34.115 78.731 1.00 47.10 563 GLY A CA 1
ATOM 4320 C C . GLY A 1 563 ? 28.654 33.447 77.474 1.00 43.38 563 GLY A C 1
ATOM 4321 O O . GLY A 1 563 ? 28.129 34.106 76.583 1.00 47.62 563 GLY A O 1
ATOM 4322 N N . ASP A 1 564 ? 28.772 32.129 77.421 1.00 41.43 564 ASP A N 1
ATOM 4323 C CA . ASP A 1 564 ? 28.334 31.353 76.273 1.00 44.00 564 ASP A CA 1
ATOM 4324 C C . ASP A 1 564 ? 26.801 31.249 76.148 1.00 49.98 564 ASP A C 1
ATOM 4325 O O . ASP A 1 564 ? 26.271 30.948 75.067 1.00 49.00 564 ASP A O 1
ATOM 4330 N N . ASN A 1 565 ? 26.097 31.512 77.247 1.00 44.26 565 ASN A N 1
ATOM 4331 C CA . ASN A 1 565 ? 24.636 31.491 77.240 1.00 43.83 565 ASN A CA 1
ATOM 4332 C C . ASN A 1 565 ? 24.055 32.859 77.562 1.00 45.14 565 ASN A C 1
ATOM 4333 O O . ASN A 1 565 ? 24.238 33.372 78.665 1.00 46.86 565 ASN A O 1
ATOM 4338 N N . PRO A 1 566 ? 23.349 33.451 76.588 1.00 45.88 566 PRO A N 1
ATOM 4339 C CA . PRO A 1 566 ? 22.777 34.797 76.705 1.00 47.03 566 PRO A CA 1
ATOM 4340 C C . PRO A 1 566 ? 21.742 34.905 77.832 1.00 44.81 566 PRO A C 1
ATOM 4341 O O . PRO A 1 566 ? 21.429 36.017 78.258 1.00 44.66 566 PRO A O 1
ATOM 4345 N N . LEU A 1 567 ? 21.223 33.775 78.303 1.00 42.44 567 LEU A N 1
ATOM 4346 C CA . LEU A 1 567 ? 20.199 33.779 79.354 1.00 41.97 567 LEU A CA 1
ATOM 4347 C C . LEU A 1 567 ? 20.789 33.902 80.769 1.00 45.88 567 LEU A C 1
ATOM 4348 O O . LEU A 1 567 ? 20.080 34.211 81.739 1.00 42.48 567 LEU A O 1
ATOM 4353 N N . ASP A 1 568 ? 22.089 33.662 80.894 1.00 43.69 568 ASP A N 1
ATOM 4354 C CA . ASP A 1 568 ? 22.715 33.698 82.207 1.00 37.93 568 ASP A CA 1
ATOM 4355 C C . ASP A 1 568 ? 22.851 35.137 82.685 1.00 42.42 568 ASP A C 1
ATOM 4356 O O . ASP A 1 568 ? 23.151 35.394 83.850 1.00 44.86 568 ASP A O 1
ATOM 4361 N N . ALA A 1 569 ? 22.616 36.076 81.777 1.00 43.58 569 ALA A N 1
ATOM 4362 C CA . ALA A 1 569 ? 22.738 37.493 82.093 1.00 43.69 569 ALA A CA 1
ATOM 4363 C C . ALA A 1 569 ? 21.387 38.064 82.442 1.00 42.27 569 ALA A C 1
ATOM 4364 O O . ALA A 1 569 ? 21.248 39.277 82.587 1.00 44.65 569 ALA A O 1
ATOM 4366 N N . SER A 1 570 ? 20.385 37.192 82.547 1.00 42.23 570 SER A N 1
ATOM 4367 C CA . SER A 1 570 ? 19.015 37.630 82.815 1.00 46.56 570 SER A CA 1
ATOM 4368 C C . SER A 1 570 ? 18.448 37.013 84.096 1.00 43.87 570 SER A C 1
ATOM 4369 O O . SER A 1 570 ? 19.07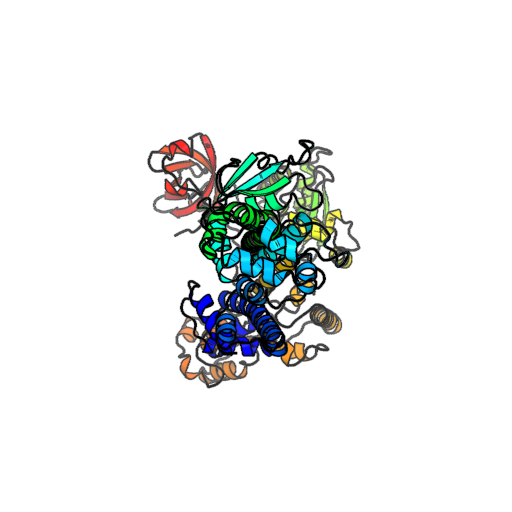9 36.166 84.717 1.00 40.83 570 SER A O 1
ATOM 4372 N N . ALA A 1 571 ? 17.240 37.438 84.458 1.00 44.34 571 ALA A N 1
ATOM 4373 C CA . ALA A 1 571 ? 16.502 36.864 85.581 1.00 44.37 571 ALA A CA 1
ATOM 4374 C C . ALA A 1 571 ? 15.728 35.604 85.183 1.00 42.85 571 ALA A C 1
ATOM 4375 O O . ALA A 1 571 ? 14.923 35.105 85.963 1.00 42.12 571 ALA A O 1
ATOM 4377 N N . VAL A 1 572 ? 15.942 35.107 83.967 1.00 40.70 572 VAL A N 1
ATOM 4378 C CA . VAL A 1 572 ? 15.316 33.851 83.562 1.00 41.76 572 VAL A CA 1
ATOM 4379 C C . VAL A 1 572 ? 15.926 32.695 84.356 1.00 41.81 572 VAL A C 1
ATOM 4380 O O . VAL A 1 572 ? 17.134 32.466 84.312 1.00 42.40 572 VAL A O 1
ATOM 4384 N N . HIS A 1 573 ? 15.097 31.965 85.088 1.00 37.30 573 HIS A N 1
ATOM 4385 C CA . HIS A 1 573 ? 15.611 30.822 85.823 1.00 41.16 573 HIS A CA 1
ATOM 4386 C C . HIS A 1 573 ? 15.977 29.679 84.879 1.00 41.78 573 HIS A C 1
ATOM 4387 O O . HIS A 1 573 ? 15.254 29.400 83.928 1.00 44.70 573 HIS A O 1
ATOM 4394 N N . PRO A 1 574 ? 17.123 29.033 85.130 1.00 41.79 574 PRO A N 1
ATOM 4395 C CA . PRO A 1 574 ? 17.554 27.828 84.413 1.00 43.05 574 PRO A CA 1
ATOM 4396 C C . PRO A 1 574 ? 16.437 26.792 84.257 1.00 43.00 574 PRO A C 1
ATOM 4397 O O . PRO A 1 574 ? 16.372 26.081 83.252 1.00 42.55 574 PRO A O 1
ATOM 4401 N N . GLU A 1 575 ? 15.559 26.709 85.240 1.00 39.52 575 GLU A N 1
ATOM 4402 C CA . GLU A 1 575 ? 14.482 25.734 85.185 1.00 41.86 575 GLU A CA 1
ATOM 4403 C C . GLU A 1 575 ? 13.550 25.969 83.990 1.00 45.97 575 GLU A C 1
ATOM 4404 O O . GLU A 1 575 ? 12.808 25.067 83.586 1.00 40.22 575 GLU A O 1
ATOM 4410 N N . THR A 1 576 ? 13.593 27.180 83.438 1.00 39.88 576 THR A N 1
ATOM 4411 C CA . THR A 1 576 ? 12.753 27.546 82.311 1.00 40.52 576 THR A CA 1
ATOM 4412 C C . THR A 1 576 ? 13.555 27.725 81.012 1.00 45.43 576 THR A C 1
ATOM 4413 O O . THR A 1 576 ? 13.048 28.275 80.030 1.00 43.13 576 THR A O 1
ATOM 4417 N N . TYR A 1 577 ? 14.801 27.259 80.998 1.00 42.11 577 TYR A N 1
ATOM 4418 C CA . TYR A 1 577 ? 15.597 27.351 79.762 1.00 45.48 577 TYR A CA 1
ATOM 4419 C C . TYR A 1 577 ? 14.962 26.601 78.583 1.00 46.01 577 TYR A C 1
ATOM 4420 O O . TYR A 1 577 ? 14.867 27.152 77.484 1.00 42.20 577 TYR A O 1
ATOM 4429 N N . PRO A 1 578 ? 14.539 25.342 78.810 1.00 44.79 578 PRO A N 1
ATOM 4430 C CA . PRO A 1 578 ? 13.845 24.591 77.767 1.00 45.52 578 PRO A CA 1
ATOM 4431 C C . PRO A 1 578 ? 12.652 25.371 77.215 1.00 50.15 578 PRO A C 1
ATOM 4432 O O . PRO A 1 578 ? 12.440 25.376 75.996 1.00 51.28 578 PRO A O 1
ATOM 4436 N N . LEU A 1 579 ? 11.908 26.035 78.097 1.00 49.49 579 LEU A N 1
ATOM 4437 C CA . LEU A 1 579 ? 10.760 26.840 77.687 1.00 51.46 579 LEU A CA 1
ATOM 4438 C C . LEU A 1 579 ? 11.192 27.939 76.726 1.00 47.63 579 LEU A C 1
ATOM 4439 O O . LEU A 1 579 ? 10.592 28.118 75.658 1.00 45.97 579 LEU A O 1
ATOM 4444 N N . VAL A 1 580 ? 12.227 28.676 77.118 1.00 45.95 580 VAL A N 1
ATOM 4445 C CA . VAL A 1 580 ? 12.789 29.729 76.274 1.00 49.21 580 VAL A CA 1
ATOM 4446 C C . VAL A 1 580 ? 13.228 29.176 74.922 1.00 46.97 580 VAL A C 1
ATOM 4447 O O . VAL A 1 580 ? 13.118 29.848 73.899 1.00 47.30 580 VAL A O 1
ATOM 4451 N N . GLN A 1 581 ? 13.710 27.940 74.932 1.00 45.31 581 GLN A N 1
ATOM 4452 C CA . GLN A 1 581 ? 14.141 27.268 73.721 1.00 48.99 581 GLN A CA 1
ATOM 4453 C C . GLN A 1 581 ? 12.950 27.048 72.796 1.00 51.81 581 GLN A C 1
ATOM 4454 O O . GLN A 1 581 ? 13.051 27.229 71.581 1.00 49.87 581 GLN A O 1
ATOM 4460 N N . ARG A 1 582 ? 11.822 26.650 73.377 1.00 50.95 582 ARG A N 1
ATOM 4461 C CA . ARG A 1 582 ? 10.591 26.463 72.619 1.00 46.09 582 ARG A CA 1
ATOM 4462 C C . ARG A 1 582 ? 10.154 27.777 71.984 1.00 47.10 582 ARG A C 1
ATOM 4463 O O . ARG A 1 582 ? 9.542 27.799 70.920 1.00 49.56 582 ARG A O 1
ATOM 4471 N N . ILE A 1 583 ? 10.467 28.879 72.646 1.00 49.50 583 ILE A N 1
ATOM 4472 C CA . ILE A 1 583 ? 10.110 30.180 72.114 1.00 48.74 583 ILE A CA 1
ATOM 4473 C C . ILE A 1 583 ? 11.034 30.545 70.961 1.00 52.09 583 ILE A C 1
ATOM 4474 O O . ILE A 1 583 ? 10.583 31.082 69.954 1.00 52.30 583 ILE A O 1
ATOM 4479 N N . ALA A 1 584 ? 12.323 30.251 71.108 1.00 49.69 584 ALA A N 1
ATOM 4480 C CA . ALA A 1 584 ? 13.279 30.499 70.038 1.00 48.63 584 ALA A CA 1
ATOM 4481 C C . ALA A 1 584 ? 12.859 29.714 68.799 1.00 54.86 584 ALA A C 1
ATOM 4482 O O . ALA A 1 584 ? 12.725 30.273 67.706 1.00 51.56 584 ALA A O 1
ATOM 4484 N N . ALA A 1 585 ? 12.644 28.415 68.988 1.00 50.87 585 ALA A N 1
ATOM 4485 C CA . ALA A 1 585 ? 12.202 27.533 67.916 1.00 48.32 585 ALA A CA 1
ATOM 4486 C C . ALA A 1 585 ? 10.920 28.043 67.239 1.00 52.56 585 ALA A C 1
ATOM 4487 O O . ALA A 1 585 ? 10.866 28.181 66.016 1.00 60.36 585 ALA A O 1
ATOM 4489 N N . ASP A 1 586 ? 9.900 28.331 68.040 1.00 52.51 586 ASP A N 1
ATOM 4490 C CA . ASP A 1 586 ? 8.627 28.829 67.539 1.00 49.41 586 ASP A CA 1
ATOM 4491 C C . ASP A 1 586 ? 8.779 30.099 66.711 1.00 56.24 586 ASP A C 1
ATOM 4492 O O . ASP A 1 586 ? 7.993 30.333 65.783 1.00 57.78 586 ASP A O 1
ATOM 4497 N N . THR A 1 587 ? 9.766 30.927 67.048 1.00 50.48 587 THR A N 1
ATOM 4498 C CA . THR A 1 587 ? 9.959 32.182 66.320 1.00 53.56 587 THR A CA 1
ATOM 4499 C C . THR A 1 587 ? 10.966 32.032 65.191 1.00 57.10 587 THR A C 1
ATOM 4500 O O . THR A 1 587 ? 11.246 32.989 64.466 1.00 57.55 587 THR A O 1
ATOM 4504 N N . GLU A 1 588 ? 11.504 30.823 65.050 1.00 57.40 588 GLU A N 1
ATOM 4505 C CA . GLU A 1 588 ? 12.597 30.555 64.117 1.00 62.29 588 GLU A CA 1
ATOM 4506 C C . GLU A 1 588 ? 13.722 31.578 64.253 1.00 60.16 588 GLU A C 1
ATOM 4507 O O . GLU A 1 588 ? 14.270 32.041 63.256 1.00 61.03 588 GLU A O 1
ATOM 4513 N N . ARG A 1 589 ? 14.063 31.930 65.491 1.00 64.31 589 ARG A N 1
ATOM 4514 C CA . ARG A 1 589 ? 15.078 32.950 65.742 1.00 62.13 589 ARG A CA 1
ATOM 4515 C C . ARG A 1 589 ? 15.941 32.583 66.919 1.00 63.42 589 ARG A C 1
ATOM 4516 O O . ARG A 1 589 ? 15.556 31.754 67.738 1.00 66.57 589 ARG A O 1
ATOM 4524 N N . ASP A 1 590 ? 17.107 33.217 67.001 1.00 65.05 590 ASP A N 1
ATOM 4525 C CA . ASP A 1 590 ? 18.051 32.971 68.089 1.00 61.89 590 ASP A CA 1
ATOM 4526 C C . ASP A 1 590 ? 17.778 33.821 69.308 1.00 60.12 590 ASP A C 1
ATOM 4527 O O . ASP A 1 590 ? 17.277 34.940 69.195 1.00 57.37 590 ASP A O 1
ATOM 4532 N N . ILE A 1 591 ? 18.137 33.289 70.473 1.00 56.86 591 ILE A N 1
ATOM 4533 C CA . ILE A 1 591 ? 17.981 34.022 71.714 1.00 53.20 591 ILE A CA 1
ATOM 4534 C C . ILE A 1 591 ? 18.734 35.351 71.630 1.00 52.94 591 ILE A C 1
ATOM 4535 O O . ILE A 1 591 ? 18.194 36.403 71.984 1.00 52.69 591 ILE A O 1
ATOM 4540 N N . ARG A 1 592 ? 19.961 35.306 71.123 1.00 54.88 592 ARG A N 1
ATOM 4541 C CA . ARG A 1 592 ? 20.725 36.527 70.893 1.00 57.22 592 ARG A CA 1
ATOM 4542 C C . ARG A 1 592 ? 19.931 37.483 70.010 1.00 58.85 592 ARG A C 1
ATOM 4543 O O . ARG A 1 592 ? 19.929 38.695 70.240 1.00 58.65 592 ARG A O 1
ATOM 4551 N N . SER A 1 593 ? 19.263 36.926 68.999 1.00 54.43 593 SER A N 1
ATOM 4552 C CA . SER A 1 593 ? 18.507 37.720 68.029 1.00 59.55 593 SER A CA 1
ATOM 4553 C C . SER A 1 593 ? 17.287 38.361 68.667 1.00 57.49 593 SER A C 1
ATOM 4554 O O . SER A 1 593 ? 16.879 39.461 68.289 1.00 55.63 593 SER A O 1
ATOM 4557 N N . LEU A 1 594 ? 16.712 37.658 69.637 1.00 59.97 594 LEU A N 1
ATOM 4558 C CA . LEU A 1 594 ? 15.487 38.093 70.300 1.00 56.55 594 LEU A CA 1
ATOM 4559 C C . LEU A 1 594 ? 15.721 39.285 71.218 1.00 55.57 594 LEU A C 1
ATOM 4560 O O . LEU A 1 594 ? 14.850 40.145 71.373 1.00 52.22 594 LEU A O 1
ATOM 4565 N N . ILE A 1 595 ? 16.913 39.341 71.804 1.00 53.43 595 ILE A N 1
ATOM 4566 C CA . ILE A 1 595 ? 17.200 40.292 72.869 1.00 52.31 595 ILE A CA 1
ATOM 4567 C C . ILE A 1 595 ? 17.187 41.752 72.428 1.00 54.82 595 ILE A C 1
ATOM 4568 O O . ILE A 1 595 ? 18.017 42.174 71.629 1.00 59.21 595 ILE A O 1
ATOM 4573 N N . GLY A 1 596 ? 16.242 42.519 72.966 1.00 52.23 596 GLY A N 1
ATOM 4574 C CA . GLY A 1 596 ? 16.142 43.937 72.670 1.00 54.42 596 GLY A CA 1
ATOM 4575 C C . GLY A 1 596 ? 15.111 44.235 71.596 1.00 58.47 596 GLY A C 1
ATOM 4576 O O . GLY A 1 596 ? 14.780 45.397 71.344 1.00 58.78 596 GLY A O 1
ATOM 4577 N N . ASP A 1 597 ? 14.604 43.179 70.965 1.00 53.36 597 ASP A N 1
ATOM 4578 C CA . ASP A 1 597 ? 13.577 43.312 69.936 1.00 54.71 597 ASP A CA 1
ATOM 4579 C C . ASP A 1 597 ? 12.192 43.506 70.560 1.00 56.60 597 ASP A C 1
ATOM 4580 O O . ASP A 1 597 ? 11.341 42.610 70.530 1.00 54.70 597 ASP A O 1
ATOM 4585 N N . SER A 1 598 ? 11.972 44.694 71.111 1.00 56.16 598 SER A N 1
ATOM 4586 C CA . SER A 1 598 ? 10.774 44.973 71.885 1.00 61.68 598 SER A CA 1
ATOM 4587 C C . SER A 1 598 ? 9.450 44.757 71.137 1.00 61.02 598 SER A C 1
ATOM 4588 O O . SER A 1 598 ? 8.485 44.250 71.716 1.00 58.17 598 SER A O 1
ATOM 4591 N N . ALA A 1 599 ? 9.400 45.141 69.863 1.00 57.37 599 ALA A N 1
ATOM 4592 C CA . ALA A 1 599 ? 8.140 45.101 69.113 1.00 57.36 599 ALA A CA 1
ATOM 4593 C C . ALA A 1 599 ? 7.724 43.680 68.745 1.00 55.49 599 ALA A C 1
ATOM 4594 O O . ALA A 1 599 ? 6.549 43.334 68.818 1.00 55.40 599 ALA A O 1
ATOM 4596 N N . PHE A 1 600 ? 8.695 42.861 68.357 1.00 55.56 600 PHE A N 1
ATOM 4597 C CA . PHE A 1 600 ? 8.444 41.455 68.074 1.00 54.38 600 PHE A CA 1
ATOM 4598 C C . PHE A 1 600 ? 8.030 40.691 69.336 1.00 56.83 600 PHE A C 1
ATOM 4599 O O . PHE A 1 600 ? 7.021 39.979 69.340 1.00 55.47 600 PHE A O 1
ATOM 4607 N N . LEU A 1 601 ? 8.812 40.837 70.403 1.00 51.61 601 LEU A N 1
ATOM 4608 C CA . LEU A 1 601 ? 8.537 40.124 71.643 1.00 52.83 601 LEU A CA 1
ATOM 4609 C C . LEU A 1 601 ? 7.134 40.469 72.149 1.00 53.40 601 LEU A C 1
ATOM 4610 O O . LEU A 1 601 ? 6.386 39.601 72.603 1.00 47.48 601 LEU A O 1
ATOM 4615 N N . LYS A 1 602 ? 6.787 41.746 72.051 1.00 53.51 602 LYS A N 1
ATOM 4616 C CA . LYS A 1 602 ? 5.492 42.240 72.492 1.00 56.36 602 LYS A CA 1
ATOM 4617 C C . LYS A 1 602 ? 4.342 41.692 71.623 1.00 59.45 602 LYS A C 1
ATOM 4618 O O . LYS A 1 602 ? 3.203 41.568 72.084 1.00 60.95 602 LYS A O 1
ATOM 4624 N N . ARG A 1 603 ? 4.652 41.346 70.377 1.00 51.03 603 ARG A N 1
ATOM 4625 C CA . ARG A 1 603 ? 3.668 40.776 69.457 1.00 55.49 603 ARG A CA 1
ATOM 4626 C C . ARG A 1 603 ? 3.303 39.338 69.809 1.00 54.63 603 ARG A C 1
ATOM 4627 O O . ARG A 1 603 ? 2.237 38.843 69.411 1.00 47.32 603 ARG A O 1
ATOM 4635 N N . LEU A 1 604 ? 4.201 38.656 70.514 1.00 49.32 604 LEU A N 1
ATOM 4636 C CA . LEU A 1 604 ? 4.027 37.230 70.774 1.00 49.76 604 LEU A CA 1
ATOM 4637 C C . LEU A 1 604 ? 2.837 36.988 71.682 1.00 54.47 604 LEU A C 1
ATOM 4638 O O . LEU A 1 604 ? 2.490 37.852 72.488 1.00 51.87 604 LEU A O 1
ATOM 4643 N N . ASP A 1 605 ? 2.210 35.820 71.552 1.00 52.93 605 ASP A N 1
ATOM 4644 C CA . ASP A 1 605 ? 1.122 35.460 72.456 1.00 50.03 605 ASP A CA 1
ATOM 4645 C C . ASP A 1 605 ? 1.607 34.483 73.525 1.00 49.31 605 ASP A C 1
ATOM 4646 O O . ASP A 1 605 ? 1.794 33.292 73.263 1.00 46.86 605 ASP A O 1
ATOM 4651 N N . PRO A 1 606 ? 1.784 34.998 74.748 1.00 50.21 606 PRO A N 1
ATOM 4652 C CA . PRO A 1 606 ? 2.331 34.275 75.901 1.00 44.29 606 PRO A CA 1
ATOM 4653 C C . PRO A 1 606 ? 1.624 32.945 76.100 1.00 47.69 606 PRO A C 1
ATOM 4654 O O . PRO A 1 606 ? 2.267 31.945 76.420 1.00 45.40 606 PRO A O 1
ATOM 4658 N N . LYS A 1 607 ? 0.307 32.945 75.904 1.00 49.97 607 LYS A N 1
ATOM 4659 C CA . LYS A 1 607 ? -0.518 31.767 76.146 1.00 45.14 607 LYS A CA 1
ATOM 4660 C C . LYS A 1 607 ? -0.130 30.584 75.274 1.00 51.15 607 LYS A C 1
ATOM 4661 O O . LYS A 1 607 ? -0.333 29.432 75.662 1.00 52.42 607 LYS A O 1
ATOM 4667 N N . LYS A 1 608 ? 0.431 30.872 74.100 1.00 49.88 608 LYS A N 1
ATOM 4668 C CA . LYS A 1 608 ? 0.937 29.827 73.220 1.00 48.45 608 LYS A CA 1
ATOM 4669 C C . LYS A 1 608 ? 2.039 29.008 73.905 1.00 51.50 608 LYS A C 1
ATOM 4670 O O . LYS A 1 608 ? 2.326 27.879 73.504 1.00 52.07 608 LYS A O 1
ATOM 4676 N N . PHE A 1 609 ? 2.626 29.567 74.963 1.00 52.95 609 PHE A N 1
ATOM 4677 C CA . PHE A 1 609 ? 3.848 29.012 75.539 1.00 48.16 609 PHE A CA 1
ATOM 4678 C C . PHE A 1 609 ? 3.708 28.417 76.942 1.00 50.72 609 PHE A C 1
ATOM 4679 O O . PHE A 1 609 ? 4.560 27.636 77.376 1.00 51.30 609 PHE A O 1
ATOM 4687 N N . THR A 1 610 ? 2.644 28.787 77.649 1.00 50.73 610 THR A N 1
ATOM 4688 C CA . THR A 1 610 ? 2.440 28.329 79.023 1.00 51.85 610 THR A CA 1
ATOM 4689 C C . THR A 1 610 ? 2.243 26.818 79.105 1.00 56.12 610 THR A C 1
ATOM 4690 O O . THR A 1 610 ? 2.096 26.143 78.091 1.00 57.37 610 THR A O 1
ATOM 4694 N N . ASP A 1 611 ? 2.247 26.294 80.326 1.00 58.26 611 ASP A N 1
ATOM 4695 C CA . ASP A 1 611 ? 1.877 24.904 80.561 1.00 59.14 611 ASP A CA 1
ATOM 4696 C C . ASP A 1 611 ? 1.392 24.722 81.994 1.00 62.35 611 ASP A C 1
ATOM 4697 O O . ASP A 1 611 ? 0.963 25.680 82.643 1.00 56.92 611 ASP A O 1
ATOM 4702 N N . GLU A 1 612 ? 1.441 23.488 82.474 1.00 64.33 612 GLU A N 1
ATOM 4703 C CA . GLU A 1 612 ? 1.007 23.185 83.826 1.00 66.10 612 GLU A CA 1
ATOM 4704 C C . GLU A 1 612 ? 1.894 23.897 84.845 1.00 67.41 612 GLU A C 1
ATOM 4705 O O . GLU A 1 612 ? 1.398 24.578 85.745 1.00 65.85 612 GLU A O 1
ATOM 4711 N N . THR A 1 613 ? 3.208 23.753 84.687 1.00 66.29 613 THR A N 1
ATOM 4712 C CA . THR A 1 613 ? 4.161 24.303 85.652 1.00 61.92 613 THR A CA 1
ATOM 4713 C C . THR A 1 613 ? 4.401 25.791 85.448 1.00 57.04 613 THR A C 1
ATOM 4714 O O . THR A 1 613 ? 4.297 26.589 86.379 1.00 58.08 613 THR A O 1
ATOM 4718 N N . PHE A 1 614 ? 4.731 26.155 84.221 1.00 51.10 614 PHE A N 1
ATOM 4719 C CA . PHE A 1 614 ? 5.061 27.531 83.912 1.00 51.04 614 PHE A CA 1
ATOM 4720 C C . PHE A 1 614 ? 3.886 28.191 83.221 1.00 51.87 614 PHE A C 1
ATOM 4721 O O . PHE A 1 614 ? 3.657 28.015 82.018 1.00 48.82 614 PHE A O 1
ATOM 4729 N N . GLY A 1 615 ? 3.126 28.929 84.018 1.00 48.51 615 GLY A N 1
ATOM 4730 C CA . GLY A 1 615 ? 1.925 29.581 83.550 1.00 46.09 615 GLY A CA 1
ATOM 4731 C C . GLY A 1 615 ? 2.199 30.979 83.044 1.00 43.56 615 GLY A C 1
ATOM 4732 O O . GLY A 1 615 ? 3.337 31.341 82.752 1.00 41.71 615 GLY A O 1
ATOM 4733 N N . LEU A 1 616 ? 1.134 31.766 82.954 1.00 41.46 616 LEU A N 1
ATOM 4734 C CA . LEU A 1 616 ? 1.197 33.112 82.405 1.00 41.84 616 LEU A CA 1
ATOM 4735 C C . LEU A 1 616 ? 2.263 34.015 83.029 1.00 42.13 616 LEU A C 1
ATOM 4736 O O . LEU A 1 616 ? 3.006 34.656 82.298 1.00 38.89 616 LEU A O 1
ATOM 4741 N N . PRO A 1 617 ? 2.317 34.088 84.375 1.00 44.44 617 PRO A N 1
ATOM 4742 C CA . PRO A 1 617 ? 3.310 34.930 85.063 1.00 40.44 617 PRO A CA 1
ATOM 4743 C C . PRO A 1 617 ? 4.740 34.640 84.643 1.00 41.06 617 PRO A C 1
ATOM 4744 O O . PRO A 1 617 ? 5.485 35.566 84.319 1.00 41.24 617 PRO A O 1
ATOM 4748 N N . THR A 1 618 ? 5.115 33.366 84.678 1.00 38.88 618 THR A N 1
ATOM 4749 C CA . THR A 1 618 ? 6.441 32.937 84.272 1.00 40.66 618 THR A CA 1
ATOM 4750 C C . THR A 1 618 ? 6.723 33.389 82.840 1.00 41.54 618 THR A C 1
ATOM 4751 O O . THR A 1 618 ? 7.758 33.994 82.553 1.00 40.12 618 THR A O 1
ATOM 4755 N N . VAL A 1 619 ? 5.786 33.109 81.944 1.00 37.38 619 VAL A N 1
ATOM 4756 C CA . VAL A 1 619 ? 5.994 33.428 80.541 1.00 42.21 619 VAL A CA 1
ATOM 4757 C C . VAL A 1 619 ? 6.035 34.943 80.299 1.00 40.98 619 VAL A C 1
ATOM 4758 O O . VAL A 1 619 ? 6.869 35.433 79.528 1.00 39.40 619 VAL A O 1
ATOM 4762 N N . THR A 1 620 ? 5.180 35.691 80.987 1.00 39.62 620 THR A N 1
ATOM 4763 C CA . THR A 1 620 ? 5.170 37.139 80.800 1.00 41.96 620 THR A CA 1
ATOM 4764 C C . THR A 1 620 ? 6.477 37.757 81.290 1.00 44.27 620 THR A C 1
ATOM 4765 O O . THR A 1 620 ? 6.978 38.715 80.693 1.00 41.91 620 THR A O 1
ATOM 4769 N N . ASP A 1 621 ? 7.048 37.170 82.343 1.00 42.75 621 ASP A N 1
ATOM 4770 C CA . ASP A 1 621 ? 8.308 37.649 82.908 1.00 41.90 621 ASP A CA 1
ATOM 4771 C C . ASP A 1 621 ? 9.490 37.325 82.014 1.00 41.98 621 ASP A C 1
ATOM 4772 O O . ASP A 1 621 ? 10.375 38.154 81.808 1.00 43.57 621 ASP A O 1
ATOM 4777 N N . ILE A 1 622 ? 9.510 36.098 81.512 1.00 37.85 622 ILE A N 1
ATOM 4778 C CA . ILE A 1 622 ? 10.540 35.668 80.588 1.00 42.22 622 ILE A CA 1
ATOM 4779 C C . ILE A 1 622 ? 10.596 36.570 79.348 1.00 44.34 622 ILE A C 1
ATOM 4780 O O . ILE A 1 622 ? 11.676 36.850 78.826 1.00 45.11 622 ILE A O 1
ATOM 4785 N N . LEU A 1 623 ? 9.436 37.028 78.885 1.00 42.84 623 LEU A N 1
ATOM 4786 C CA . LEU A 1 623 ? 9.378 37.858 77.682 1.00 46.66 623 LEU A CA 1
ATOM 4787 C C . LEU A 1 623 ? 9.918 39.254 77.974 1.00 48.74 623 LEU A C 1
ATOM 4788 O O . LEU A 1 623 ? 10.616 39.847 77.143 1.00 49.84 623 LEU A O 1
ATOM 4793 N N . LYS A 1 624 ? 9.600 39.769 79.158 1.00 40.70 624 LYS A N 1
ATOM 4794 C CA . LYS A 1 624 ? 10.144 41.049 79.593 1.00 49.07 624 LYS A CA 1
ATOM 4795 C C . LYS A 1 624 ? 11.661 40.958 79.678 1.00 47.93 624 LYS A C 1
ATOM 4796 O O . LYS A 1 624 ? 12.377 41.900 79.323 1.00 44.83 624 LYS A O 1
ATOM 4802 N N . GLU A 1 625 ? 12.135 39.818 80.174 1.00 46.06 625 GLU A N 1
ATOM 4803 C CA . GLU A 1 625 ? 13.561 39.562 80.305 1.00 47.57 625 GLU A CA 1
ATOM 4804 C C . GLU A 1 625 ? 14.240 39.545 78.945 1.00 48.89 625 GLU A C 1
ATOM 4805 O O . GLU A 1 625 ? 15.288 40.162 78.767 1.00 51.46 625 GLU A O 1
ATOM 4811 N N . LEU A 1 626 ? 13.638 38.844 77.984 1.00 48.69 626 LEU A N 1
ATOM 4812 C CA . LEU A 1 626 ? 14.224 38.741 76.649 1.00 44.25 626 LEU A CA 1
ATOM 4813 C C . LEU A 1 626 ? 14.386 40.126 76.049 1.00 44.46 626 LEU A C 1
ATOM 4814 O O . LEU A 1 626 ? 15.343 40.397 75.339 1.00 47.64 626 LEU A O 1
ATOM 4819 N N . ASP A 1 627 ? 13.455 41.012 76.368 1.00 48.19 627 ASP A N 1
ATOM 4820 C CA . ASP A 1 627 ? 13.568 42.400 75.954 1.00 50.25 627 ASP A CA 1
ATOM 4821 C C . ASP A 1 627 ? 14.744 43.078 76.659 1.00 51.36 627 ASP A C 1
ATOM 4822 O O . ASP A 1 627 ? 15.723 43.442 76.016 1.00 53.59 627 ASP A O 1
ATOM 4827 N N . LYS A 1 628 ? 14.659 43.228 77.982 1.00 53.65 628 LYS A N 1
ATOM 4828 C CA . LYS A 1 628 ? 15.730 43.869 78.746 1.00 53.77 628 LYS A CA 1
ATOM 4829 C C . LYS A 1 628 ? 16.207 42.966 79.872 1.00 53.95 628 LYS A C 1
ATOM 4830 O O . LYS A 1 628 ? 15.700 43.050 80.994 1.00 53.27 628 LYS A O 1
ATOM 4836 N N . PRO A 1 629 ? 17.195 42.108 79.577 1.00 48.18 629 PRO A N 1
ATOM 4837 C CA . PRO A 1 629 ? 17.704 41.065 80.479 1.00 50.19 629 PRO A CA 1
ATOM 4838 C C . PRO A 1 629 ? 18.371 41.634 81.733 1.00 51.76 629 PRO A C 1
ATOM 4839 O O . PRO A 1 629 ? 19.177 42.558 81.626 1.00 49.76 629 PRO A O 1
ATOM 4843 N N . GLY A 1 630 ? 18.029 41.085 82.898 1.00 50.20 630 GLY A N 1
ATOM 4844 C CA . GLY A 1 630 ? 18.624 41.503 84.156 1.00 49.02 630 GLY A CA 1
ATOM 4845 C C . GLY A 1 630 ? 18.625 43.008 84.314 1.00 52.43 630 GLY A C 1
ATOM 4846 O O . GLY A 1 630 ? 19.604 43.600 84.775 1.00 48.88 630 GLY A O 1
ATOM 4847 N N . ARG A 1 631 ? 17.529 43.630 83.894 1.00 56.22 631 ARG A N 1
ATOM 4848 C CA . ARG A 1 631 ? 17.362 45.069 84.028 1.00 57.82 631 ARG A CA 1
ATOM 4849 C C . ARG A 1 631 ? 17.568 45.486 85.486 1.00 55.86 631 ARG A C 1
ATOM 4850 O O . ARG A 1 631 ? 17.059 44.844 86.395 1.00 51.90 631 ARG A O 1
ATOM 4858 N N . ASP A 1 632 ? 18.321 46.558 85.699 1.00 55.91 632 ASP A N 1
ATOM 4859 C CA . ASP A 1 632 ? 18.569 47.053 87.041 1.00 52.16 632 ASP A CA 1
ATOM 4860 C C . ASP A 1 632 ? 17.358 47.831 87.529 1.00 55.31 632 ASP A C 1
ATOM 4861 O O . ASP A 1 632 ? 16.928 48.777 86.873 1.00 61.07 632 ASP A O 1
ATOM 4866 N N . PRO A 1 633 ? 16.802 47.427 88.687 1.00 54.20 633 PRO A N 1
ATOM 4867 C CA . PRO A 1 633 ? 15.579 48.015 89.255 1.00 51.83 633 PRO A CA 1
ATOM 4868 C C . PRO A 1 633 ? 15.824 49.379 89.885 1.00 53.79 633 PRO A C 1
ATOM 4869 O O . PRO A 1 633 ? 14.870 50.067 90.245 1.00 53.72 633 PRO A O 1
ATOM 4873 N N . ARG A 1 634 ? 17.086 49.762 90.033 1.00 48.79 634 ARG A N 1
ATOM 4874 C CA . ARG A 1 634 ? 17.407 51.035 90.660 1.00 48.16 634 ARG A CA 1
ATOM 4875 C C . ARG A 1 634 ? 17.246 52.212 89.710 1.00 53.69 634 ARG A C 1
ATOM 4876 O O . ARG A 1 634 ? 17.343 52.054 88.490 1.00 48.63 634 ARG A O 1
ATOM 4884 N N . PRO A 1 635 ? 16.982 53.398 90.278 1.00 57.79 635 PRO A N 1
ATOM 4885 C CA . PRO A 1 635 ? 16.922 54.674 89.560 1.00 53.59 635 PRO A CA 1
ATOM 4886 C C . PRO A 1 635 ? 18.180 54.899 88.754 1.00 59.55 635 PRO A C 1
ATOM 4887 O O . PRO A 1 635 ? 19.262 54.478 89.172 1.00 60.19 635 PRO A O 1
ATOM 4891 N N . GLU A 1 636 ? 18.035 55.553 87.607 1.00 66.97 636 GLU A N 1
ATOM 4892 C CA . GLU A 1 636 ? 19.160 55.803 86.719 1.00 70.09 636 GLU A CA 1
ATOM 4893 C C . GLU A 1 636 ? 20.036 56.918 87.266 1.00 75.18 636 GLU A C 1
ATOM 4894 O O . GLU A 1 636 ? 19.542 57.946 87.736 1.00 75.63 636 GLU A O 1
ATOM 4900 N N . PHE A 1 637 ? 21.343 56.696 87.221 1.00 76.44 637 PHE A N 1
ATOM 4901 C CA . PHE A 1 637 ? 22.297 57.716 87.617 1.00 76.91 637 PHE A CA 1
ATOM 4902 C C . PHE A 1 637 ? 22.496 58.659 86.439 1.00 85.02 637 PHE A C 1
ATOM 4903 O O . PHE A 1 637 ? 22.760 58.219 85.316 1.00 82.45 637 PHE A O 1
ATOM 4911 N N . LYS A 1 638 ? 22.351 59.955 86.691 1.00 89.11 638 LYS A N 1
ATOM 4912 C CA . LYS A 1 638 ? 22.509 60.952 85.639 1.00 93.91 638 LYS A CA 1
ATOM 4913 C C . LYS A 1 638 ? 23.628 61.942 85.961 1.00 98.44 638 LYS A C 1
ATOM 4914 O O . LYS A 1 638 ? 23.604 62.622 86.992 1.00 98.06 638 LYS A O 1
ATOM 4920 N N . THR A 1 639 ? 24.613 62.001 85.071 1.00 98.17 639 THR A N 1
ATOM 4921 C CA . THR A 1 639 ? 25.732 62.927 85.199 1.00 104.21 639 THR A CA 1
ATOM 4922 C C . THR A 1 639 ? 25.276 64.368 84.982 1.00 108.31 639 THR A C 1
ATOM 4923 O O . THR A 1 639 ? 25.851 65.301 85.541 1.00 105.77 639 THR A O 1
ATOM 4927 N N . ALA A 1 640 ? 24.239 64.538 84.164 1.00 109.83 640 ALA A N 1
ATOM 4928 C CA . ALA A 1 640 ? 23.692 65.858 83.865 1.00 108.71 640 ALA A CA 1
ATOM 4929 C C . ALA A 1 640 ? 23.306 66.617 85.136 1.00 109.96 640 ALA A C 1
ATOM 4930 O O . ALA A 1 640 ? 23.296 67.848 85.155 1.00 111.99 640 ALA A O 1
ATOM 4932 N N . GLU A 1 641 ? 22.989 65.881 86.197 1.00 109.65 641 GLU A N 1
ATOM 4933 C CA . GLU A 1 641 ? 22.749 66.492 87.499 1.00 107.71 641 GLU A CA 1
ATOM 4934 C C . GLU A 1 641 ? 24.088 66.673 88.196 1.00 109.90 641 GLU A C 1
ATOM 4935 O O . GLU A 1 641 ? 25.119 66.226 87.696 1.00 108.96 641 GLU A O 1
ATOM 4941 N N . PHE A 1 642 ? 24.073 67.325 89.353 1.00 109.74 642 PHE A N 1
ATOM 4942 C CA . PHE A 1 642 ? 25.283 67.497 90.151 1.00 110.00 642 PHE A CA 1
ATOM 4943 C C . PHE A 1 642 ? 26.229 68.533 89.553 1.00 111.54 642 PHE A C 1
ATOM 4944 O O . PHE A 1 642 ? 26.960 69.207 90.278 1.00 114.42 642 PHE A O 1
ATOM 4952 N N . GLN A 1 643 ? 26.215 68.655 88.231 1.00 109.63 643 GLN A N 1
ATOM 4953 C CA . GLN A 1 643 ? 27.045 69.638 87.554 1.00 110.61 643 GLN A CA 1
ATOM 4954 C C . GLN A 1 643 ? 26.557 71.046 87.881 1.00 112.59 643 GLN A C 1
ATOM 4955 O O . GLN A 1 643 ? 25.444 71.427 87.518 1.00 113.11 643 GLN A O 1
ATOM 4961 N N . GLU A 1 644 ? 27.392 71.809 88.582 1.00 111.72 644 GLU A N 1
ATOM 4962 C CA . GLU A 1 644 ? 27.041 73.167 88.985 1.00 112.85 644 GLU A CA 1
ATOM 4963 C C . GLU A 1 644 ? 27.536 74.202 87.974 1.00 113.84 644 GLU A C 1
ATOM 4964 O O . GLU A 1 644 ? 28.147 73.853 86.963 1.00 113.15 644 GLU A O 1
ATOM 4970 N N . GLY A 1 645 ? 27.263 75.474 88.251 1.00 112.16 645 GLY A N 1
ATOM 4971 C CA . GLY A 1 645 ? 27.712 76.557 87.395 1.00 108.94 645 GLY A CA 1
ATOM 4972 C C . GLY A 1 645 ? 26.869 76.742 86.147 1.00 106.83 645 GLY A C 1
ATOM 4973 O O . GLY A 1 645 ? 27.299 77.390 85.193 1.00 103.11 645 GLY A O 1
ATOM 4974 N N . VAL A 1 646 ? 25.668 76.171 86.152 1.00 106.87 646 VAL A N 1
ATOM 4975 C CA . VAL A 1 646 ? 24.755 76.288 85.018 1.00 105.85 646 VAL A CA 1
ATOM 4976 C C . VAL A 1 646 ? 24.154 77.688 84.936 1.00 103.30 646 VAL A C 1
ATOM 4977 O O . VAL A 1 646 ? 23.615 78.199 85.915 1.00 102.28 646 VAL A O 1
ATOM 4981 N N . GLU A 1 647 ? 24.249 78.302 83.762 1.00 102.91 647 GLU A N 1
ATOM 4982 C CA . GLU A 1 647 ? 23.819 79.685 83.588 1.00 102.45 647 GLU A CA 1
ATOM 4983 C C . GLU A 1 647 ? 22.917 79.854 82.371 1.00 103.25 647 GLU A C 1
ATOM 4984 O O . GLU A 1 647 ? 22.864 80.927 81.766 1.00 101.39 647 GLU A O 1
ATOM 4990 N N . SER A 1 648 ? 22.210 78.789 82.014 1.00 101.60 648 SER A N 1
ATOM 4991 C CA . SER A 1 648 ? 21.285 78.834 80.896 1.00 100.21 648 SER A CA 1
ATOM 4992 C C . SER A 1 648 ? 20.118 77.895 81.166 1.00 101.15 648 SER A C 1
ATOM 4993 O O . SER A 1 648 ? 20.304 76.802 81.703 1.00 101.46 648 SER A O 1
ATOM 4996 N N . LEU A 1 649 ? 18.915 78.328 80.801 1.00 99.10 649 LEU A N 1
ATOM 4997 C CA . LEU A 1 649 ? 17.726 77.506 80.979 1.00 100.78 649 LEU A CA 1
ATOM 4998 C C . LEU A 1 649 ? 17.889 76.178 80.252 1.00 102.78 649 LEU A C 1
ATOM 4999 O O . LEU A 1 649 ? 17.408 75.144 80.717 1.00 102.91 649 LEU A O 1
ATOM 5004 N N . LYS A 1 650 ? 18.563 76.219 79.106 1.00 102.24 650 LYS A N 1
ATOM 5005 C CA . LYS A 1 650 ? 18.849 75.017 78.334 1.00 102.88 650 LYS A CA 1
ATOM 5006 C C . LYS A 1 650 ? 19.506 73.954 79.203 1.00 102.96 650 LYS A C 1
ATOM 5007 O O . LYS A 1 650 ? 19.008 72.835 79.321 1.00 101.50 650 LYS A O 1
ATOM 5013 N N . ASP A 1 651 ? 20.627 74.323 79.815 1.00 102.66 651 ASP A N 1
ATOM 5014 C CA . ASP A 1 651 ? 21.463 73.379 80.551 1.00 105.13 651 ASP A CA 1
ATOM 5015 C C . ASP A 1 651 ? 20.862 72.932 81.877 1.00 105.05 651 ASP A C 1
ATOM 5016 O O . ASP A 1 651 ? 21.457 72.137 82.602 1.00 102.73 651 ASP A O 1
ATOM 5021 N N . LEU A 1 652 ? 19.684 73.450 82.194 1.00 105.05 652 LEU A N 1
ATOM 5022 C CA . LEU A 1 652 ? 18.947 72.967 83.348 1.00 106.10 652 LEU A CA 1
ATOM 5023 C C . LEU A 1 652 ? 18.308 71.624 83.013 1.00 107.14 652 LEU A C 1
ATOM 5024 O O . LEU A 1 652 ? 17.700 71.459 81.953 1.00 105.87 652 LEU A O 1
ATOM 5029 N N . LYS A 1 653 ? 18.466 70.661 83.915 1.00 108.03 653 LYS A N 1
ATOM 5030 C CA . LYS A 1 653 ? 17.868 69.341 83.750 1.00 110.97 653 LYS A CA 1
ATOM 5031 C C . LYS A 1 653 ? 16.888 69.051 84.889 1.00 111.07 653 LYS A C 1
ATOM 5032 O O . LYS A 1 653 ? 17.237 69.188 86.063 1.00 107.59 653 LYS A O 1
ATOM 5038 N N . PRO A 1 654 ? 15.651 68.658 84.540 1.00 111.82 654 PRO A N 1
ATOM 5039 C CA . PRO A 1 654 ? 14.598 68.347 85.513 1.00 109.05 654 PRO A CA 1
ATOM 5040 C C . PRO A 1 654 ? 15.039 67.263 86.489 1.00 110.99 654 PRO A C 1
ATOM 5041 O O . PRO A 1 654 ? 15.020 66.081 86.146 1.00 114.02 654 PRO A O 1
ATOM 5045 N N . GLY A 1 655 ? 15.437 67.666 87.692 1.00 108.81 655 GLY A N 1
ATOM 5046 C CA . GLY A 1 655 ? 15.907 66.722 88.686 1.00 105.13 655 GLY A CA 1
ATOM 5047 C C . GLY A 1 655 ? 17.280 67.083 89.216 1.00 106.67 655 GLY A C 1
ATOM 5048 O O . GLY A 1 655 ? 18.023 66.223 89.683 1.00 109.03 655 GLY A O 1
ATOM 5049 N N . MET A 1 656 ? 17.626 68.360 89.131 1.00 105.58 656 MET A N 1
ATOM 5050 C CA . MET A 1 656 ? 18.871 68.840 89.709 1.00 103.92 656 MET A CA 1
ATOM 5051 C C . MET A 1 656 ? 18.570 69.451 91.068 1.00 101.06 656 MET A C 1
ATOM 5052 O O . MET A 1 656 ? 17.413 69.693 91.398 1.00 102.37 656 MET A O 1
ATOM 5057 N N . VAL A 1 657 ? 19.611 69.688 91.856 1.00 102.18 657 VAL A N 1
ATOM 5058 C CA . VAL A 1 657 ? 19.464 70.367 93.137 1.00 104.61 657 VAL A CA 1
ATOM 5059 C C . VAL A 1 657 ? 20.282 71.651 93.132 1.00 105.87 657 VAL A C 1
ATOM 5060 O O . VAL A 1 657 ? 21.511 71.618 93.196 1.00 106.98 657 VAL A O 1
ATOM 5064 N N . LEU A 1 658 ? 19.592 72.782 93.043 1.00 106.40 658 LEU A N 1
ATOM 5065 C CA . LEU A 1 658 ? 20.256 74.076 92.967 1.00 107.85 658 LEU A CA 1
ATOM 5066 C C . LEU A 1 658 ? 20.168 74.824 94.291 1.00 106.78 658 LEU A C 1
ATOM 5067 O O . LEU A 1 658 ? 19.523 74.370 95.236 1.00 106.94 658 LEU A O 1
ATOM 5072 N N . GLU A 1 659 ? 20.829 75.974 94.348 1.00 105.86 659 GLU A N 1
ATOM 5073 C CA . GLU A 1 659 ? 20.760 76.841 95.512 1.00 105.76 659 GLU A CA 1
ATOM 5074 C C . GLU A 1 659 ? 20.435 78.256 95.051 1.00 104.42 659 GLU A C 1
ATOM 5075 O O . GLU A 1 659 ? 21.327 79.013 94.661 1.00 100.49 659 GLU A O 1
ATOM 5081 N N . GLY A 1 660 ? 19.151 78.603 95.088 1.00 102.36 660 GLY A N 1
ATOM 5082 C CA . GLY A 1 660 ? 18.699 79.902 94.629 1.00 97.26 660 GLY A CA 1
ATOM 5083 C C . GLY A 1 660 ? 18.341 80.857 95.753 1.00 95.11 660 GLY A C 1
ATOM 5084 O O . GLY A 1 660 ? 18.263 80.470 96.917 1.00 93.62 660 GLY A O 1
ATOM 5085 N N . VAL A 1 661 ? 18.134 82.118 95.392 1.00 92.62 661 VAL A N 1
ATOM 5086 C CA . VAL A 1 661 ? 17.669 83.125 96.330 1.00 88.66 661 VAL A CA 1
ATOM 5087 C C . VAL A 1 661 ? 16.225 83.471 96.006 1.00 87.54 661 VAL A C 1
ATOM 5088 O O . VAL A 1 661 ? 15.843 83.548 94.837 1.00 85.14 661 VAL A O 1
ATOM 5092 N N . VAL A 1 662 ? 15.417 83.670 97.040 1.00 89.51 662 VAL A N 1
ATOM 5093 C CA . VAL A 1 662 ? 14.036 84.080 96.835 1.00 85.22 662 VAL A CA 1
ATOM 5094 C C . VAL A 1 662 ? 14.004 85.548 96.441 1.00 80.65 662 VAL A C 1
ATOM 5095 O O . VAL A 1 662 ? 14.437 86.414 97.197 1.00 81.92 662 VAL A O 1
ATOM 5099 N N . THR A 1 663 ? 13.505 85.819 95.244 1.00 77.09 663 THR A N 1
ATOM 5100 C CA . THR A 1 663 ? 13.406 87.182 94.751 1.00 76.11 663 THR A CA 1
ATOM 5101 C C . THR A 1 663 ? 12.193 87.853 95.374 1.00 73.51 663 THR A C 1
ATOM 5102 O O . THR A 1 663 ? 12.251 89.005 95.816 1.00 66.34 663 THR A O 1
ATOM 5106 N N . ASN A 1 664 ? 11.097 87.103 95.409 1.00 73.93 664 ASN A N 1
ATOM 5107 C CA . ASN A 1 664 ? 9.814 87.592 95.874 1.00 72.32 664 ASN A CA 1
ATOM 5108 C C . ASN A 1 664 ? 9.047 86.461 96.529 1.00 71.74 664 ASN A C 1
ATOM 5109 O O . ASN A 1 664 ? 9.230 85.295 96.183 1.00 72.05 664 ASN A O 1
ATOM 5114 N N . VAL A 1 665 ? 8.186 86.805 97.476 1.00 73.95 665 VAL A N 1
ATOM 5115 C CA . VAL A 1 665 ? 7.204 85.854 97.982 1.00 77.47 665 VAL A CA 1
ATOM 5116 C C . VAL A 1 665 ? 5.806 86.445 97.820 1.00 70.98 665 VAL A C 1
ATOM 5117 O O . VAL A 1 665 ? 5.590 87.628 98.075 1.00 66.97 665 VAL A O 1
ATOM 5121 N N . THR A 1 666 ? 4.868 85.618 97.371 1.00 74.21 666 THR A N 1
ATOM 5122 C CA . THR A 1 666 ? 3.508 86.066 97.091 1.00 75.40 666 THR A CA 1
ATOM 5123 C C . THR A 1 666 ? 2.485 85.229 97.849 1.00 75.84 666 THR A C 1
ATOM 5124 O O . THR A 1 666 ? 2.819 84.213 98.451 1.00 76.36 666 THR A O 1
ATOM 5128 N N . ASN A 1 667 ? 1.229 85.654 97.798 1.00 76.90 667 ASN A N 1
ATOM 5129 C CA . ASN A 1 667 ? 0.146 84.940 98.469 1.00 81.20 667 ASN A CA 1
ATOM 5130 C C . ASN A 1 667 ? -0.080 83.541 97.905 1.00 83.02 667 ASN A C 1
ATOM 5131 O O . ASN A 1 667 ? -0.858 82.762 98.458 1.00 84.79 667 ASN A O 1
ATOM 5136 N N . PHE A 1 668 ? 0.597 83.226 96.804 1.00 80.36 668 PHE A N 1
ATOM 5137 C CA . PHE A 1 668 ? 0.380 81.958 96.114 1.00 79.99 668 PHE A CA 1
ATOM 5138 C C . PHE A 1 668 ? 1.666 81.165 95.868 1.00 80.63 668 PHE A C 1
ATOM 5139 O O . PHE A 1 668 ? 1.638 80.119 95.219 1.00 77.62 668 PHE A O 1
ATOM 5147 N N . GLY A 1 669 ? 2.785 81.659 96.391 1.00 80.44 669 GLY A N 1
ATOM 5148 C CA . GLY A 1 669 ? 4.050 80.959 96.266 1.00 83.31 669 GLY A CA 1
ATOM 5149 C C . GLY A 1 669 ? 5.249 81.876 96.404 1.00 80.31 669 GLY A C 1
ATOM 5150 O O . GLY A 1 669 ? 5.132 82.977 96.931 1.00 78.61 669 GLY A O 1
ATOM 5151 N N . ALA A 1 670 ? 6.406 81.421 95.933 1.00 79.49 670 ALA A N 1
ATOM 5152 C CA . ALA A 1 670 ? 7.617 82.234 95.975 1.00 77.49 670 ALA A CA 1
ATOM 5153 C C . ALA A 1 670 ? 8.432 82.114 94.687 1.00 76.80 670 ALA A C 1
ATOM 5154 O O . ALA A 1 670 ? 8.459 81.064 94.044 1.00 77.36 670 ALA A O 1
ATOM 5156 N N . PHE A 1 671 ? 9.100 83.200 94.321 1.00 74.10 671 PHE A N 1
ATOM 5157 C CA . PHE A 1 671 ? 9.890 83.237 93.101 1.00 72.57 671 PHE A CA 1
ATOM 5158 C C . PHE A 1 671 ? 11.372 83.188 93.412 1.00 77.15 671 PHE A C 1
ATOM 5159 O O . PHE A 1 671 ? 11.859 83.929 94.262 1.00 76.83 671 PHE A O 1
ATOM 5167 N N . VAL A 1 672 ? 12.092 82.312 92.723 1.00 78.26 672 VAL A N 1
ATOM 5168 C CA . VAL A 1 672 ? 13.488 82.081 93.060 1.00 82.12 672 VAL A CA 1
ATOM 5169 C C . VAL A 1 672 ? 14.436 82.294 91.885 1.00 82.90 672 VAL A C 1
ATOM 5170 O O . VAL A 1 672 ? 14.138 81.934 90.747 1.00 84.03 672 VAL A O 1
ATOM 5174 N N . ASP A 1 673 ? 15.586 82.884 92.182 1.00 86.66 673 ASP A N 1
ATOM 5175 C CA . ASP A 1 673 ? 16.609 83.137 91.181 1.00 86.33 673 ASP A CA 1
ATOM 5176 C C . ASP A 1 673 ? 17.757 82.148 91.321 1.00 87.64 673 ASP A C 1
ATOM 5177 O O . ASP A 1 673 ? 18.559 82.234 92.251 1.00 89.30 673 ASP A O 1
ATOM 5182 N N . ILE A 1 674 ? 17.833 81.211 90.386 1.00 86.01 674 ILE A N 1
ATOM 5183 C CA . ILE A 1 674 ? 18.884 80.205 90.399 1.00 86.92 674 ILE A CA 1
ATOM 5184 C C . ILE A 1 674 ? 20.082 80.641 89.556 1.00 87.32 674 ILE A C 1
ATOM 5185 O O . ILE A 1 674 ? 21.089 79.941 89.484 1.00 86.21 674 ILE A O 1
ATOM 5190 N N . GLY A 1 675 ? 19.962 81.799 88.915 1.00 87.90 675 GLY A N 1
ATOM 5191 C CA . GLY A 1 675 ? 21.040 82.342 88.111 1.00 86.75 675 GLY A CA 1
ATOM 5192 C C . GLY A 1 675 ? 20.955 82.003 86.633 1.00 90.24 675 GLY A C 1
ATOM 5193 O O . GLY A 1 675 ? 21.979 81.899 85.953 1.00 89.20 675 GLY A O 1
ATOM 5194 N N . VAL A 1 676 ? 19.739 81.826 86.126 1.00 87.95 676 VAL A N 1
ATOM 5195 C CA . VAL A 1 676 ? 19.555 81.594 84.699 1.00 85.86 676 VAL A CA 1
ATOM 5196 C C . VAL A 1 676 ? 18.813 82.760 84.066 1.00 85.21 676 VAL A C 1
ATOM 5197 O O . VAL A 1 676 ? 18.261 82.630 82.974 1.00 88.62 676 VAL A O 1
ATOM 5201 N N . HIS A 1 677 ? 18.800 83.894 84.762 1.00 81.87 677 HIS A N 1
ATOM 5202 C CA . HIS A 1 677 ? 18.156 85.109 84.259 1.00 86.35 677 HIS A CA 1
ATOM 5203 C C . HIS A 1 677 ? 16.642 84.938 84.062 1.00 80.56 677 HIS A C 1
ATOM 5204 O O . HIS A 1 677 ? 16.011 85.641 83.269 1.00 75.32 677 HIS A O 1
ATOM 5211 N N . GLN A 1 678 ? 16.072 83.992 84.800 1.00 78.82 678 GLN A N 1
ATOM 5212 C CA . GLN A 1 678 ? 14.631 83.791 84.847 1.00 77.19 678 GLN A CA 1
ATOM 5213 C C . GLN A 1 678 ? 14.280 83.134 86.176 1.00 78.23 678 GLN A C 1
ATOM 5214 O O . GLN A 1 678 ? 14.946 82.187 86.600 1.00 79.19 678 GLN A O 1
ATOM 5220 N N . ASP A 1 679 ? 13.246 83.647 86.835 1.00 77.44 679 ASP A N 1
ATOM 5221 C CA . ASP A 1 679 ? 12.810 83.106 88.119 1.00 78.17 679 ASP A CA 1
ATOM 5222 C C . ASP A 1 679 ? 12.014 81.823 87.964 1.00 79.31 679 ASP A C 1
ATOM 5223 O O . ASP A 1 679 ? 11.273 81.645 86.995 1.00 75.95 679 ASP A O 1
ATOM 5228 N N . GLY A 1 680 ? 12.173 80.935 88.937 1.00 80.36 680 GLY A N 1
ATOM 5229 C CA . GLY A 1 680 ? 11.315 79.777 89.051 1.00 83.68 680 GLY A CA 1
ATOM 5230 C C . GLY A 1 680 ? 10.232 80.080 90.064 1.00 81.37 680 GLY A C 1
ATOM 5231 O O . GLY A 1 680 ? 10.442 80.854 91.000 1.00 79.94 680 GLY A O 1
ATOM 5232 N N . LEU A 1 681 ? 9.065 79.482 89.871 1.00 80.10 681 LEU A N 1
ATOM 5233 C CA . LEU A 1 681 ? 7.973 79.650 90.810 1.00 81.14 681 LEU A CA 1
ATOM 5234 C C . LEU A 1 681 ? 7.824 78.419 91.689 1.00 86.78 681 LEU A C 1
ATOM 5235 O O . LEU A 1 681 ? 7.316 77.387 91.246 1.00 89.05 681 LEU A O 1
ATOM 5240 N N . VAL A 1 682 ? 8.278 78.521 92.932 1.00 85.91 682 VAL A N 1
ATOM 5241 C CA . VAL A 1 682 ? 7.973 77.498 93.918 1.00 89.02 682 VAL A CA 1
ATOM 5242 C C . VAL A 1 682 ? 6.547 77.743 94.373 1.00 88.99 682 VAL A C 1
ATOM 5243 O O . VAL A 1 682 ? 6.264 78.746 95.025 1.00 88.15 682 VAL A O 1
ATOM 5247 N N . HIS A 1 683 ? 5.644 76.839 94.012 1.00 91.33 683 HIS A N 1
ATOM 5248 C CA . HIS A 1 683 ? 4.239 77.007 94.359 1.00 91.46 683 HIS A CA 1
ATOM 5249 C C . HIS A 1 683 ? 4.010 77.035 95.868 1.00 96.00 683 HIS A C 1
ATOM 5250 O O . HIS A 1 683 ? 4.924 76.783 96.654 1.00 97.94 683 HIS A O 1
ATOM 5257 N N . ILE A 1 684 ? 2.780 77.349 96.260 1.00 96.69 684 ILE A N 1
ATOM 5258 C CA . ILE A 1 684 ? 2.444 77.562 97.664 1.00 99.53 684 ILE A CA 1
ATOM 5259 C C . ILE A 1 684 ? 2.611 76.306 98.521 1.00 104.57 684 ILE A C 1
ATOM 5260 O O . ILE A 1 684 ? 3.171 76.363 99.619 1.00 105.58 684 ILE A O 1
ATOM 5265 N N . SER A 1 685 ? 2.133 75.175 98.013 1.00 103.16 685 SER A N 1
ATOM 5266 C CA . SER A 1 685 ? 2.227 73.910 98.732 1.00 104.34 685 SER A CA 1
ATOM 5267 C C . SER A 1 685 ? 3.572 73.233 98.483 1.00 109.23 685 SER A C 1
ATOM 5268 O O . SER A 1 685 ? 3.898 72.223 99.108 1.00 112.93 685 SER A O 1
ATOM 5271 N N . ALA A 1 686 ? 4.348 73.795 97.562 1.00 109.18 686 ALA A N 1
ATOM 5272 C CA . ALA A 1 686 ? 5.691 73.305 97.284 1.00 108.24 686 ALA A CA 1
ATOM 5273 C C . ALA A 1 686 ? 6.674 73.909 98.278 1.00 110.06 686 ALA A C 1
ATOM 5274 O O . ALA A 1 686 ? 7.791 73.426 98.437 1.00 113.85 686 ALA A O 1
ATOM 5276 N N . LEU A 1 687 ? 6.241 74.966 98.953 1.00 109.19 687 LEU A N 1
ATOM 5277 C CA . LEU A 1 687 ? 7.087 75.683 99.897 1.00 110.66 687 LEU A CA 1
ATOM 5278 C C . LEU A 1 687 ? 7.493 74.832 101.096 1.00 116.25 687 LEU A C 1
ATOM 5279 O O . LEU A 1 687 ? 8.577 75.016 101.653 1.00 117.87 687 LEU A O 1
ATOM 5284 N N . SER A 1 688 ? 6.626 73.906 101.496 1.00 118.54 688 SER A N 1
ATOM 5285 C CA . SER A 1 688 ? 6.830 73.186 102.750 1.00 120.42 688 SER A CA 1
ATOM 5286 C C . SER A 1 688 ? 6.640 71.673 102.667 1.00 121.97 688 SER A C 1
ATOM 5287 O O . SER A 1 688 ? 5.830 71.167 101.887 1.00 120.20 688 SER A O 1
ATOM 5290 N N . GLU A 1 689 ? 7.414 70.968 103.487 1.00 126.21 689 GLU A N 1
ATOM 5291 C CA . GLU A 1 689 ? 7.221 69.548 103.728 1.00 124.70 689 GLU A CA 1
ATOM 5292 C C . GLU A 1 689 ? 5.859 69.377 104.388 1.00 121.87 689 GLU A C 1
ATOM 5293 O O . GLU A 1 689 ? 5.078 68.499 104.022 1.00 119.12 689 GLU A O 1
ATOM 5299 N N . LYS A 1 690 ? 5.585 70.242 105.359 1.00 123.41 690 LYS A N 1
ATOM 5300 C CA . LYS A 1 690 ? 4.324 70.230 106.087 1.00 121.12 690 LYS A CA 1
ATOM 5301 C C . LYS A 1 690 ? 3.247 70.937 105.281 1.00 118.67 690 LYS A C 1
ATOM 5302 O O . LYS A 1 690 ? 3.261 70.922 104.052 1.00 118.02 690 LYS A O 1
ATOM 5308 N N . PHE A 1 691 ? 2.317 71.569 105.988 1.00 117.97 691 PHE A N 1
ATOM 5309 C CA . PHE A 1 691 ? 1.243 72.310 105.344 1.00 118.45 691 PHE A CA 1
ATOM 5310 C C . PHE A 1 691 ? 1.534 73.807 105.339 1.00 117.39 691 PHE A C 1
ATOM 5311 O O . PHE A 1 691 ? 2.077 74.348 106.305 1.00 116.43 691 PHE A O 1
ATOM 5319 N N . VAL A 1 692 ? 1.164 74.470 104.246 1.00 115.24 692 VAL A N 1
ATOM 5320 C CA . VAL A 1 692 ? 1.357 75.910 104.116 1.00 113.15 692 VAL A CA 1
ATOM 5321 C C . VAL A 1 692 ? 0.036 76.673 104.074 1.00 111.10 692 VAL A C 1
ATOM 5322 O O . VAL A 1 692 ? -0.746 76.536 103.134 1.00 107.22 692 VAL A O 1
ATOM 5326 N N . LYS A 1 693 ? -0.207 77.479 105.099 1.00 111.71 693 LYS A N 1
ATOM 5327 C CA . LYS A 1 693 ? -1.369 78.354 105.117 1.00 111.92 693 LYS A CA 1
ATOM 5328 C C . LYS A 1 693 ? -0.967 79.725 104.585 1.00 107.78 693 LYS A C 1
ATOM 5329 O O . LYS A 1 693 ? -1.746 80.401 103.913 1.00 106.18 693 LYS A O 1
ATOM 5335 N N . ASP A 1 694 ? 0.269 80.113 104.881 1.00 107.02 694 ASP A N 1
ATOM 5336 C CA . ASP A 1 694 ? 0.781 81.430 104.527 1.00 104.60 694 ASP A CA 1
ATOM 5337 C C . ASP A 1 694 ? 2.234 81.329 104.058 1.00 100.97 694 ASP A C 1
ATOM 5338 O O . ASP A 1 694 ? 3.118 80.954 104.834 1.00 99.82 694 ASP A O 1
ATOM 5343 N N . PRO A 1 695 ? 2.481 81.651 102.777 1.00 97.62 695 PRO A N 1
ATOM 5344 C CA . PRO A 1 695 ? 3.828 81.640 102.192 1.00 95.06 695 PRO A CA 1
ATOM 5345 C C . PRO A 1 695 ? 4.757 82.651 102.858 1.00 93.45 695 PRO A C 1
ATOM 5346 O O . PRO A 1 695 ? 5.937 82.362 103.054 1.00 92.34 695 PRO A O 1
ATOM 5350 N N . TYR A 1 696 ? 4.226 83.822 103.200 1.00 92.53 696 TYR A N 1
ATOM 5351 C CA . TYR A 1 696 ? 5.008 84.865 103.857 1.00 91.75 696 TYR A CA 1
ATOM 5352 C C . TYR A 1 696 ? 5.587 84.361 105.172 1.00 95.46 696 TYR A C 1
ATOM 5353 O O . TYR A 1 696 ? 6.641 84.816 105.623 1.00 94.60 696 TYR A O 1
ATOM 5362 N N . GLU A 1 697 ? 4.883 83.411 105.777 1.00 96.96 697 GLU A N 1
ATOM 5363 C CA . GLU A 1 697 ? 5.304 82.795 107.024 1.00 100.09 697 GLU A CA 1
ATOM 5364 C C . GLU A 1 697 ? 6.539 81.919 106.810 1.00 98.72 697 GLU A C 1
ATOM 5365 O O . GLU A 1 697 ? 7.536 82.035 107.526 1.00 99.46 697 GLU A O 1
ATOM 5371 N N . VAL A 1 698 ? 6.464 81.055 105.805 1.00 95.78 698 VAL A N 1
ATOM 5372 C CA . VAL A 1 698 ? 7.500 80.062 105.544 1.00 95.50 698 VAL A CA 1
ATOM 5373 C C . VAL A 1 698 ? 8.768 80.638 104.903 1.00 94.37 698 VAL A C 1
ATOM 5374 O O . VAL A 1 698 ? 9.878 80.218 105.228 1.00 93.89 698 VAL A O 1
ATOM 5378 N N . VAL A 1 699 ? 8.608 81.590 103.989 1.00 93.70 699 VAL A N 1
ATOM 5379 C CA . VAL A 1 699 ? 9.760 82.157 103.290 1.00 92.93 699 VAL A CA 1
ATOM 5380 C C . VAL A 1 699 ? 9.796 83.679 103.298 1.00 89.95 699 VAL A C 1
ATOM 5381 O O . VAL A 1 699 ? 8.784 84.343 103.527 1.00 90.90 699 VAL A O 1
ATOM 5385 N N . LYS A 1 700 ? 10.982 84.217 103.037 1.00 86.75 700 LYS A N 1
ATOM 5386 C CA . LYS A 1 700 ? 11.167 85.647 102.859 1.00 88.38 700 LYS A CA 1
ATOM 5387 C C . LYS A 1 700 ? 12.155 85.888 101.728 1.00 88.78 700 LYS A C 1
ATOM 5388 O O . LYS A 1 700 ? 13.115 85.138 101.567 1.00 88.01 700 LYS A O 1
ATOM 5394 N N . ALA A 1 701 ? 11.914 86.927 100.935 1.00 87.35 701 ALA A N 1
ATOM 5395 C CA . ALA A 1 701 ? 12.851 87.295 99.884 1.00 82.53 701 ALA A CA 1
ATOM 5396 C C . ALA A 1 701 ? 14.229 87.539 100.487 1.00 85.29 701 ALA A C 1
ATOM 5397 O O . ALA A 1 701 ? 14.354 88.119 101.564 1.00 82.35 701 ALA A O 1
ATOM 5399 N N . GLY A 1 702 ? 15.263 87.092 99.788 1.00 85.67 702 GLY A N 1
ATOM 5400 C CA . GLY A 1 702 ? 16.617 87.221 100.284 1.00 87.10 702 GLY A CA 1
ATOM 5401 C C . GLY A 1 702 ? 17.106 85.905 100.843 1.00 90.21 702 GLY A C 1
ATOM 5402 O O . GLY A 1 702 ? 18.309 85.660 100.919 1.00 94.16 702 GLY A O 1
ATOM 5403 N N . ASP A 1 703 ? 16.167 85.052 101.235 1.00 90.79 703 ASP A N 1
ATOM 5404 C CA . ASP A 1 703 ? 16.508 83.749 101.793 1.00 92.87 703 ASP A CA 1
ATOM 5405 C C . ASP A 1 703 ? 17.082 82.829 100.717 1.00 92.92 703 ASP A C 1
ATOM 5406 O O . ASP A 1 703 ? 16.517 82.696 99.632 1.00 88.00 703 ASP A O 1
ATOM 5411 N N . ILE A 1 704 ? 18.218 82.208 101.027 1.00 94.27 704 ILE A N 1
ATOM 5412 C CA . ILE A 1 704 ? 18.874 81.294 100.102 1.00 95.19 704 ILE A CA 1
ATOM 5413 C C . ILE A 1 704 ? 18.315 79.887 100.242 1.00 95.28 704 ILE A C 1
ATOM 5414 O O . ILE A 1 704 ? 18.891 79.046 100.931 1.00 93.57 704 ILE A O 1
ATOM 5419 N N . VAL A 1 705 ? 17.189 79.637 99.586 1.00 95.68 705 VAL A N 1
ATOM 5420 C CA . VAL A 1 705 ? 16.565 78.325 99.628 1.00 97.08 705 VAL A CA 1
ATOM 5421 C C . VAL A 1 705 ? 17.339 77.319 98.784 1.00 98.63 705 VAL A C 1
ATOM 5422 O O . VAL A 1 705 ? 17.898 77.665 97.743 1.00 100.07 705 VAL A O 1
ATOM 5426 N N . LYS A 1 706 ? 17.381 76.075 99.250 1.00 99.98 706 LYS A N 1
ATOM 5427 C CA . LYS A 1 706 ? 17.995 74.993 98.492 1.00 104.26 706 LYS A CA 1
ATOM 5428 C C . LYS A 1 706 ? 16.916 74.306 97.671 1.00 103.30 706 LYS A C 1
ATOM 5429 O O . LYS A 1 706 ? 16.248 73.385 98.142 1.00 105.36 706 LYS A O 1
ATOM 5435 N N . VAL A 1 707 ? 16.750 74.768 96.439 1.00 101.33 707 VAL A N 1
ATOM 5436 C CA . VAL A 1 707 ? 15.643 74.333 95.605 1.00 103.71 707 VAL A CA 1
ATOM 5437 C C . VAL A 1 707 ? 16.050 73.237 94.636 1.00 105.01 707 VAL A C 1
ATOM 5438 O O . VAL A 1 707 ? 17.230 73.050 94.348 1.00 104.42 707 VAL A O 1
ATOM 5442 N N . LYS A 1 708 ? 15.056 72.519 94.130 1.00 103.33 708 LYS A N 1
ATOM 5443 C CA . LYS A 1 708 ? 15.301 71.396 93.240 1.00 103.00 708 LYS A CA 1
ATOM 5444 C C . LYS A 1 708 ? 14.365 71.471 92.036 1.00 103.52 708 LYS A C 1
ATOM 5445 O O . LYS A 1 708 ? 13.147 71.540 92.187 1.00 102.79 708 LYS A O 1
ATOM 5451 N N . VAL A 1 709 ? 14.946 71.470 90.840 1.00 105.00 709 VAL A N 1
ATOM 5452 C CA . VAL A 1 709 ? 14.175 71.597 89.607 1.00 105.30 709 VAL A CA 1
ATOM 5453 C C . VAL A 1 709 ? 13.209 70.437 89.418 1.00 106.95 709 VAL A C 1
ATOM 5454 O O . VAL A 1 709 ? 13.527 69.294 89.736 1.00 109.69 709 VAL A O 1
ATOM 5458 N N . MET A 1 710 ? 12.025 70.736 88.897 1.00 106.75 710 MET A N 1
ATOM 5459 C CA . MET A 1 710 ? 11.071 69.695 88.545 1.00 109.25 710 MET A CA 1
ATOM 5460 C C . MET A 1 710 ? 10.734 69.719 87.058 1.00 109.99 710 MET A C 1
ATOM 5461 O O . MET A 1 710 ? 11.108 68.813 86.315 1.00 111.74 710 MET A O 1
ATOM 5466 N N . GLU A 1 711 ? 10.033 70.760 86.626 1.00 107.17 711 GLU A N 1
ATOM 5467 C CA . GLU A 1 711 ? 9.546 70.815 85.254 1.00 107.06 711 GLU A CA 1
ATOM 5468 C C . GLU A 1 711 ? 10.085 72.024 84.491 1.00 105.91 711 GLU A C 1
ATOM 5469 O O . GLU A 1 711 ? 9.411 73.046 84.369 1.00 106.14 711 GLU A O 1
ATOM 5475 N N . VAL A 1 712 ? 11.306 71.895 83.982 1.00 102.34 712 VAL A N 1
ATOM 5476 C CA . VAL A 1 712 ? 11.913 72.933 83.156 1.00 100.54 712 VAL A CA 1
ATOM 5477 C C . VAL A 1 712 ? 11.249 72.978 81.773 1.00 100.16 712 VAL A C 1
ATOM 5478 O O . VAL A 1 712 ? 10.701 71.979 81.302 1.00 99.61 712 VAL A O 1
ATOM 5482 N N . ASP A 1 713 ? 11.293 74.140 81.130 1.00 96.42 713 ASP A N 1
ATOM 5483 C CA . ASP A 1 713 ? 10.618 74.335 79.852 1.00 95.74 713 ASP A CA 1
ATOM 5484 C C . ASP A 1 713 ? 11.325 75.401 79.019 1.00 93.58 713 ASP A C 1
ATOM 5485 O O . ASP A 1 713 ? 11.290 76.583 79.350 1.00 91.84 713 ASP A O 1
ATOM 5490 N N . ILE A 1 714 ? 11.955 74.980 77.929 1.00 92.33 714 ILE A N 1
ATOM 5491 C CA . ILE A 1 714 ? 12.719 75.904 77.094 1.00 94.32 714 ILE A CA 1
ATOM 5492 C C . ILE A 1 714 ? 11.852 76.874 76.275 1.00 93.60 714 ILE A C 1
ATOM 5493 O O . ILE A 1 714 ? 12.071 78.086 76.322 1.00 90.82 714 ILE A O 1
ATOM 5498 N N . PRO A 1 715 ? 10.869 76.345 75.524 1.00 92.39 715 PRO A N 1
ATOM 5499 C CA . PRO A 1 715 ? 10.049 77.182 74.636 1.00 92.21 715 PRO A CA 1
ATOM 5500 C C . PRO A 1 715 ? 9.387 78.349 75.361 1.00 90.86 715 PRO A C 1
ATOM 5501 O O . PRO A 1 715 ? 9.477 79.493 74.911 1.00 89.12 715 PRO A O 1
ATOM 5505 N N . ARG A 1 716 ? 8.724 78.051 76.473 1.00 87.87 716 ARG A N 1
ATOM 5506 C CA . ARG A 1 716 ? 8.032 79.066 77.254 1.00 86.78 716 ARG A CA 1
ATOM 5507 C C . ARG A 1 716 ? 9.024 79.788 78.159 1.00 84.89 716 ARG A C 1
ATOM 5508 O O . ARG A 1 716 ? 8.695 80.802 78.771 1.00 82.36 716 ARG A O 1
ATOM 5516 N N . ASN A 1 717 ? 10.240 79.255 78.235 1.00 85.78 717 ASN A N 1
ATOM 5517 C CA . ASN A 1 717 ? 11.325 79.895 78.973 1.00 84.28 717 ASN A CA 1
ATOM 5518 C C . ASN A 1 717 ? 11.068 79.947 80.484 1.00 84.21 717 ASN A C 1
ATOM 5519 O O . ASN A 1 717 ? 11.224 80.988 81.122 1.00 80.50 717 ASN A O 1
ATOM 5524 N N . ARG A 1 718 ? 10.676 78.813 81.051 1.00 84.07 718 ARG A N 1
ATOM 5525 C CA . ARG A 1 718 ? 10.353 78.745 82.466 1.00 84.31 718 ARG A CA 1
ATOM 5526 C C . ARG A 1 718 ? 11.040 77.559 83.127 1.00 90.24 718 ARG A C 1
ATOM 5527 O O . ARG A 1 718 ? 11.416 76.599 82.458 1.00 91.65 718 ARG A O 1
ATOM 5535 N N . VAL A 1 719 ? 11.207 77.632 84.443 1.00 87.22 719 VAL A N 1
ATOM 5536 C CA . VAL A 1 719 ? 11.671 76.483 85.212 1.00 91.20 719 VAL A CA 1
ATOM 5537 C C . VAL A 1 719 ? 10.820 76.277 86.463 1.00 93.55 719 VAL A C 1
ATOM 5538 O O . VAL A 1 719 ? 10.647 77.191 87.271 1.00 89.89 719 VAL A O 1
ATOM 5542 N N . GLY A 1 720 ? 10.284 75.070 86.612 1.00 95.84 720 GLY A N 1
ATOM 5543 C CA . GLY A 1 720 ? 9.436 74.751 87.744 1.00 95.82 720 GLY A CA 1
ATOM 5544 C C . GLY A 1 720 ? 10.223 74.285 88.953 1.00 97.73 720 GLY A C 1
ATOM 5545 O O . GLY A 1 720 ? 10.844 73.225 88.931 1.00 100.97 720 GLY A O 1
ATOM 5546 N N . LEU A 1 721 ? 10.198 75.084 90.013 1.00 94.47 721 LEU A N 1
ATOM 5547 C CA . LEU A 1 721 ? 10.862 74.718 91.254 1.00 98.66 721 LEU A CA 1
ATOM 5548 C C . LEU A 1 721 ? 9.866 74.128 92.248 1.00 98.41 721 LEU A C 1
ATOM 5549 O O . LEU A 1 721 ? 8.714 74.557 92.316 1.00 96.62 721 LEU A O 1
ATOM 5554 N N . SER A 1 722 ? 10.320 73.141 93.013 1.00 104.49 722 SER A N 1
ATOM 5555 C CA . SER A 1 722 ? 9.440 72.397 93.908 1.00 109.34 722 SER A CA 1
ATOM 5556 C C . SER A 1 722 ? 9.835 72.543 95.369 1.00 109.20 722 SER A C 1
ATOM 5557 O O . SER A 1 722 ? 8.973 72.647 96.237 1.00 110.99 722 SER A O 1
ATOM 5560 N N . MET A 1 723 ? 11.137 72.531 95.639 1.00 106.89 723 MET A N 1
ATOM 5561 C CA . MET A 1 723 ? 11.632 72.745 96.994 1.00 114.09 723 MET A CA 1
ATOM 5562 C C . MET A 1 723 ? 10.892 71.861 98.002 1.00 117.23 723 MET A C 1
ATOM 5563 O O . MET A 1 723 ? 10.370 72.352 99.003 1.00 117.55 723 MET A O 1
ATOM 5568 N N . ARG A 1 724 ? 10.841 70.558 97.739 1.00 118.73 724 ARG A N 1
ATOM 5569 C CA . ARG A 1 724 ? 10.082 69.656 98.601 1.00 119.38 724 ARG A CA 1
ATOM 5570 C C . ARG A 1 724 ? 10.600 68.218 98.567 1.00 123.15 724 ARG A C 1
ATOM 5571 O O . ARG A 1 724 ? 11.303 67.820 97.640 1.00 122.15 724 ARG A O 1
ATOM 5579 N N . MET A 1 725 ? 10.235 67.447 99.589 1.00 124.40 725 MET A N 1
ATOM 5580 C CA . MET A 1 725 ? 10.673 66.060 99.721 1.00 125.19 725 MET A CA 1
ATOM 5581 C C . MET A 1 725 ? 10.147 65.163 98.599 1.00 126.28 725 MET A C 1
ATOM 5582 O O . MET A 1 725 ? 10.867 64.296 98.104 1.00 124.84 725 MET A O 1
ATOM 5587 N N . SER A 1 726 ? 8.893 65.379 98.207 1.00 125.47 726 SER A N 1
ATOM 5588 C CA . SER A 1 726 ? 8.227 64.552 97.201 1.00 124.60 726 SER A CA 1
ATOM 5589 C C . SER A 1 726 ? 9.140 64.183 96.035 1.00 126.06 726 SER A C 1
ATOM 5590 O O . SER A 1 726 ? 9.345 63.003 95.750 1.00 126.69 726 SER A O 1
ATOM 5593 N N . ASP A 1 727 ? 9.684 65.195 95.367 1.00 125.48 727 ASP A N 1
ATOM 5594 C CA . ASP A 1 727 ? 10.619 64.981 94.265 1.00 126.57 727 ASP A CA 1
ATOM 5595 C C . ASP A 1 727 ? 10.018 64.110 93.163 1.00 128.39 727 ASP A C 1
ATOM 5596 O O . ASP A 1 727 ? 10.652 63.166 92.688 1.00 126.76 727 ASP A O 1
ATOM 5601 N N . THR A 1 728 ? 8.793 64.433 92.762 1.00 129.08 728 THR A N 1
ATOM 5602 C CA . THR A 1 728 ? 8.100 63.679 91.723 1.00 129.97 728 THR A CA 1
ATOM 5603 C C . THR A 1 728 ? 7.657 64.577 90.566 1.00 130.27 728 THR A C 1
ATOM 5604 O O . THR A 1 728 ? 6.510 65.029 90.527 1.00 129.39 728 THR A O 1
ATOM 5608 N N . PRO A 1 729 ? 8.574 64.833 89.617 1.00 126.23 729 PRO A N 1
ATOM 5609 C CA . PRO A 1 729 ? 8.329 65.671 88.437 1.00 123.94 729 PRO A CA 1
ATOM 5610 C C . PRO A 1 729 ? 7.150 65.179 87.598 1.00 126.59 729 PRO A C 1
ATOM 5611 O O . PRO A 1 729 ? 6.604 64.107 87.860 1.00 127.65 729 PRO A O 1
ATOM 5615 N N . GLY A 1 730 ? 6.766 65.964 86.596 1.00 126.35 730 GLY A N 1
ATOM 5616 C CA . GLY A 1 730 ? 5.645 65.618 85.741 1.00 125.98 730 GLY A CA 1
ATOM 5617 C C . GLY A 1 730 ? 5.767 64.235 85.128 1.00 128.31 730 GLY A C 1
ATOM 5618 O O . GLY A 1 730 ? 4.792 63.488 85.049 1.00 123.68 730 GLY A O 1
#

Secondary structure (DSSP, 8-state):
-HHHHHHHHHHHTTSTT----HHHHHHHHHHHHTT--HHHHHHH-HHHHTS--HHHHHHHHHHHHHHHHHHHHHHHHHHHHHHTT---HHHHHHHHH--SHHHHHHHHGGGS-----HHHHHHHTTTHHHHHHHHH-TTS-HHHHHHTT--SSSS--SHHHHHHHHHHHHHHHHTT-HHHHHHHHHHHHHH-EEEEEEPGGG-GGGGGGGGGSEEEEEGGG--HHHHHHHHTS-SS-SEEEEEE-S---TTS--HHHHHHHHHTT----S-SSHHHHHHHHHHIIIIIIHHHHHHHHHHHHHHHHHHHHHHHHHHHHHHHHTSPP--S--EEEEE--SSS-EEEEEE-TTS-EEEEEEE--SGGG--HHHHHHHHHHHHHHHT--EEEEESSTTHHHHHHHHHHHHHH-GGG--EEEEE--HHHHHHHHSHHHHHH-TTS-HHHHHHHHHHHHHH-HHHHHTTS-GGGGT-STTGGGS-HHHHHHHHHHHHHHHHHHH-EETTT--HHHHHTSTT--HHHHHHHHHHHHHH---SSGGGGGGSTT--HHHHHHHGGGEE-TTSS-GGGGSS--GGGHHHHHHHHHHHT--HHHHTT-HHHHHHS-GGGT--SSS-HHHHHHHHHHHHSTT---SPPP-TTTT-----SSTT--TT-B---EEEEEETTEEEEE-SSSSEEEEETTTS-SS--S-HHHH--TT-----BEEEEETTTTEEEE--SS-----

InterPro domains:
  IPR003029 S1 domain [PF00575] (653-724)
  IPR003029 S1 domain [PS50126] (655-724)
  IPR003029 S1 domain [SM00316] (653-724)
  IPR006641 YqgF/RNase H-like domain [SM00732] (329-428)
  IPR010994 RuvA domain 2-like [SSF47781] (474-560)
  IPR010994 RuvA domain 2-like [SSF47781] (564-636)
  IPR012337 Ribonuclease H-like superfamily [SSF53098] (325-473)
  IPR012340 Nucleic acid-binding, OB-fold [G3DSA:2.40.50.140] (635-730)
  IPR012340 Nucleic acid-binding, OB-fold [SSF50249] (642-729)
  IPR018974 Tex-like protein, N-terminal [PF09371] (19-82)
  IPR023319 Tex-like protein, HTH domain superfamily [G3DSA:1.10.10.650] (1-114)
  IPR023323 Tex-like domain superfamily [G3DSA:1.10.3500.10] (115-502)
  IPR032639 Tex protein, YqgF-like domain [PF16921] (330-455)
  IPR037027 YqgF/RNase H-like domain superfamily [G3DSA:3.30.420.140] (328-455)
  IPR041692 HHH domain 9 [PF17674] (565-634)
  IPR044146 Tex, S1 domain [cd05685] (655-722)
  IPR050437 Small ribosomal subunit protein bS1-like [PTHR10724] (43-739)
  IPR055179 Tex-like, central region [PF22706] (137-313)
  IPR060575 SAM-like, helix-hairpin-helix tandem [PF12836] (495-559)

Foldseek 3Di:
DQVLLCVLQVVLCPPPVHGAHSQLLVQLVVCVVVPFDQLLCQAAVCVRNVNDHSVSSVSSVVSVVVVVVLVVVLVVLQVQCVVVVHCDPVLNVQSVVDDDVVLNVLSSLVRDDDADDLQNLLVVLVLQCLLCVCLVPVQDAQLVSLVVSQRVVSQGHHSVSSLVNSLVNVLSVLLSDSVLLVVVLVVLLQAWKKFKAFDPVLDCVCVVLVVRRGDIGRLNPDALPNLLSRCVLDDVGRIDIFIDGDDPDPPDDDVSLVSSCVVSVLDQPVRNNSVSVSVSSVCSCPPRNRVVSGCVSSVVSNVVSQVVQLVQLLVQLLCQLQAAAPALAWEWFWEDDLPQAIKIWIAGSLLHTDDIDGDHCDDVDHDLPPVLCVVLVVCVVRLGAEYFYEPDPCSVVVVVSVLVSCVVPVVSNHFYDYDHLQLLLQLLVDVVLCVVCVVDHSNNSSRSLRGVCNRRVNQSSLVDQQVSSPRDDCNVSHDVVVSSVSNLSSNLNSLQLLFEALLSHQLSSLCSAFLHHNVLSVQSNVCCVVPNDDQALVSSCPRPPCHPVSSSGGQLRHAHPPHPDPQSRASQRPVCVVLVVVVCVVVVHDLVRQEQVVVVLVPDDLCVRADDSRHSSNSVRVSVCSNPGSDGPHDHDDSLESDDPDQALVSDDAWHKAWWFFQDADQFFTWTCRRNPGTATAGQCLLDQDGGPGRVVSDDGGDTQTWGWADRDPVVHYTHTRSYDVSHHD

Sequence (730 aa):
MDSINTRIAEELSALPSGRVQPQQVAAAVALLDEGSTVPFIARYRKEVTGSLDDTQLRMLEERLRYLRELEERRGAILASIEEQGKLTPELARDIKLADTKTRLEDLYLPYKQKRRTKGQIALEAGLGALADALFDDPTLVPESEAARFVDAEKGFADVKAVLEGAKYILMERFAEDATLLDKLRVFMKNEATLTARVVPGKEQEGAKFSDYFEHDEPLKSAPSHRALAIFRGRNEGVLSASLKVGEEAPGTLHPCEVMIAERFGLSNQGRAADKWLAEVVRWTWKVKLYTHLETDLFGELRDGAEDEAISVFARNLHDLLLAAPAGPRATLGLDPGLRTGVKVAVVDATGKLLDTATVYPHAPKNQWDQTLAVLAALCAKHQVELIAIGNGTASRETDKLAGELIKKYPGMKLTKIMVSEAGASVYSASELAAKEFPELDVSLRGAVSIARRLQDPLAELVKIEPKSIGVGQYQHDVSQLKLARSLDAVVEDCVNAVGVDVNTASAALLARISGLNSTLAQNIVAHRDANGAFRTRDELKKVSRLGEKTFEQAAGFLRVMNGDNPLDASAVHPETYPLVQRIAADTERDIRSLIGDSAFLKRLDPKKFTDETFGLPTVTDILKELDKPGRDPRPEFKTAEFQEGVESLKDLKPGMVLEGVVTNVTNFGAFVDIGVHQDGLVHISALSEKFVKDPYEVVKAGDIVKVKVMEVDIPRNRVGLSMRMSDTPG

CATH classification: 1.10.10.650 (+4 more: 1.10.3500.10, 3.30.420.140, 1.10.150.310)

Nearest PDB structures (foldseek):
  3bzk-assembly1_A  TM=8.724E-01  e=5.941E-100  Pseudomonas aeruginosa
  2oce-assembly1_A  TM=8.937E-01  e=1.846E-94  Pseudomonas aeruginosa PAO1
  7opd-assembly1_M  TM=7.062E-01  e=5.242E-31  Homo sapiens
  8oeu-assembly1_S  TM=7.435E-01  e=6.359E-29  Homo sapiens
  5ie8-assembly1_A  TM=8.739E-01  e=2.522E-04  Mycobacterium leprae TN

Organism: Pseudomonas aeruginosa (strain ATCC 15692 / DSM 22644 / CIP 104116 / JCM 14847 / LMG 12228 / 1C / PRS 101 / PAO1) (NCBI:txid208964)

Radius of gyration: 34.26 Å; Cα contacts (8 Å, |Δi|>4): 1171; chains: 1; bounding box: 74×70×103 Å

Solvent-accessible surface area: 37725 Å² total; per-residue (Å²): 123,114,52,8,17,70,68,0,2,96,40,0,21,91,41,142,68,23,152,3,94,51,109,25,0,41,18,0,12,44,16,28,88,118,41,14,25,3,7,0,0,14,93,29,46,55,60,62,0,47,60,4,68,49,89,11,0,46,41,0,62,84,45,12,90,72,7,100,102,6,44,133,77,23,34,52,0,50,51,26,0,102,141,86,72,115,50,64,105,127,21,32,155,55,0,121,117,5,74,62,119,56,72,0,45,4,11,23,36,56,48,125,159,154,196,198,22,114,0,74,68,0,75,143,7,38,0,10,60,0,0,60,31,0,59,109,52,21,88,53,70,5,96,67,37,0,55,157,24,65,34,85,173,123,59,20,74,78,34,164,34,0,13,70,4,0,4,26,6,0,0,28,92,2,11,58,28,20,77,2,0,65,99,0,24,81,36,0,71,68,95,1,42,4,7,0,91,39,26,120,63,168,50,162,136,0,67,155,17,59,106,23,55,147,42,83,14,74,4,122,67,20,36,19,115,77,1,14,26,5,29,76,18,135,145,165,27,20,12,55,36,25,6,101,16,51,153,153,49,119,93,100,103,37,48,0,6,72,33,0,16,118,106,42,61,19,66,99,106,72,65,51,0,4,167,20,4,37,58,0,6,106,73,0,7,115,76,66,0,49,68,57,0,34,92,36,6,26,30,97,26,86,75,40,5,18,71,102,16,10,72,82,14,14,168,54,0,75,83,54,1,34,41,26,26,4,16,115,68,11,0,0,0,4,20,3,0,61,164,78,3,2,6,0,0,0,0,38,44,116,7,133,30,70,54,31,27,56,13,84,3,13,78,90,119,113,54,69,121,104,1,11,58,49,4,6,52,10,2,58,118,39,135,4,82,3,0,0,0,0,88,20,79,15,17,206,81,1,43,141,5,2,13,58,0,27,162,108,79,89,78,51,174,5,7,34,13,82,12,43,45,55,5,7,60,53,3,13,83,30,157,52,0,41,167,59,15,92,132,20,83,80,53,16,24,8,0,0,3,1,0,40,22,11,14,44,10,4,30,10,4,11,32,15,105,16,57,38,8,40,2,25,145,127,28,105,30,9,35,78,144,70,1,35,136,29,0,68,26,15,5,41,29,0,0,3,41,16,11,3,33,0,35,106,3,35,32,29,18,0,23,63,3,0,30,16,75,86,80,15,0,85,32,0,24,49,47,38,113,87,106,34,60,3,124,30,2,74,66,2,105,137,5,72,202,8,38,161,134,24,16,56,5,1,0,4,7,1,32,2,81,148,11,84,43,28,6,1,19,2,15,2,5,24,52,4,39,75,1,0,121,116,0,14,75,74,16,162,77,90,33,147,60,0,62,48,45,59,60,32,6,158,182,24,77,31,142,119,13,45,55,172,84,28,14,68,36,20,0,49,38,6,17,141,20,3,23,120,43,25,159,53,66,24,84,134,32,94,48,34,46,88,77,90,59,27,132,41,16,148,94,5,105,71,28,5,95,24,120,0,57,3,49,80,28,26,110,115,0,1,56,1,59,20,34,11,175,69,45,0,28,0,105,59,68,15,5,12,125,165,173,12,188,58,2,93,142,67,5,139,56,49,64,111,15,132,0,55,3,38,96,29,55,90,126,172,82,131,4,24,6,9,44,89,142,64,74,98,66,104